Protein AF-0000000072831685 (afdb_homodimer)

Organism: Musa balbisiana (NCBI:txid52838)

Radius of gyration: 39.48 Å; Cα contacts (8 Å, |Δi|>4): 797; chains: 2; bounding box: 91×96×159 Å

InterPro domains:
  IPR007823 Ribosomal RNA processing protein 8 [PF05148] (59-279)
  IPR007823 Ribosomal RNA processing protein 8 [PTHR12787] (11-279)
  IPR029063 S-adenosyl-L-methionine-dependent methyltransferase superfamily [G3DSA:3.40.50.150] (113-279)
  IPR029063 S-adenosyl-L-methionine-dependent methyltransferase superfamily [SSF53335] (94-245)
  IPR042036 Ribosomal RNA-processing protein 8, N-terminal domain [G3DSA:1.10.10.2150] (61-111)

Nearest PDB structures (foldseek):
  2zfu-assembly2_B  TM=9.606E-01  e=1.305E-27  Homo sapiens
  5gm2-assembly2_L  TM=6.612E-01  e=6.134E-07  Streptomyces blastmyceticus
  5gm2-assembly3_N  TM=6.783E-01  e=9.466E-07  Streptomyces blastmyceticus
  5gm2-assembly3_O  TM=6.834E-01  e=1.554E-06  Streptomyces blastmyceticus
  5gm2-assembly2_K  TM=6.582E-01  e=1.759E-06  Streptomyces blastmyceticus

Foldseek 3Di:
DDDDDDDDDDDDDCPPPDPPDPDPPPPDPPPDDDPPDPDPPPPPPPDPPVVVVVVVVVVVVVVLVLLVLLLVLLVVQQEAALVVNLVVCVVVVVSLVSNLVNVVVVCVPFPDAVLVVVLVVVQVDDLAFEEEEAACRVVVSVVSGSHNYAAEDSDDPDPSHHHDRLLDGPAAFQAGQEYEAGQRCGHQPSVSNLLSVNRNHHAFGKYKYKHFLLLCDVVNPHNPVVLQQVLSVQQAKHWDDKAPPGNTMIMTMITGHNDGHPDPDGDHDRGDRDRDDRD/DDDDDPDDDDDDPPDDCPDDPPDPPPPDPPPPDPPPDPDPPPPPPPPPPVVVVVVVVVVVVVVLVLLVLLLVLLVVQQEAALVVNLVVCVVVVVSLVSNLVNVVVVCVPFPDAVLVVVLVVVQVDDLAFEEEEAQCRVVVSVVSGSHNYAAEDSDDPDPSHHHDRLLDGPAAFQAGQEYEAGQRCGHQPSVSNLLSVNRNHHAFGKYKYKHFLLLCDVVNPHNPVVLQQVLSVQQAKHWDDKANPGNTMIMTIITGHNDGHPDPDGDHDRGDRDRDDRD

Structure (mmCIF, N/CA/C/O backbone):
data_AF-0000000072831685-model_v1
#
loop_
_entity.id
_entity.type
_entity.pdbx_description
1 polymer 'Ribosomal RNA-processing protein 8'
#
loop_
_atom_site.group_PDB
_atom_site.id
_atom_site.type_symbol
_atom_site.label_atom_id
_atom_site.label_alt_id
_atom_site.label_comp_id
_atom_site.label_asym_id
_atom_site.label_entity_id
_atom_site.label_seq_id
_atom_site.pdbx_PDB_ins_code
_atom_site.Cartn_x
_atom_site.Cartn_y
_atom_site.Cartn_z
_atom_site.occupancy
_atom_site.B_iso_or_equiv
_atom_site.auth_seq_id
_atom_site.auth_comp_id
_atom_site.auth_asym_id
_atom_site.auth_atom_id
_atom_site.pdbx_PDB_model_num
ATOM 1 N N . MET A 1 1 ? 0.109 -33.5 83.5 1 20.48 1 MET A N 1
ATOM 2 C CA . MET A 1 1 ? 1.435 -34.062 83.688 1 20.48 1 MET A CA 1
ATOM 3 C C . MET A 1 1 ? 2.154 -34.25 82.375 1 20.48 1 MET A C 1
ATOM 5 O O . MET A 1 1 ? 3.291 -33.812 82.188 1 20.48 1 MET A O 1
ATOM 9 N N . THR A 1 2 ? 2.125 -35.281 81.625 1 18.73 2 THR A N 1
ATOM 10 C CA . THR A 1 2 ? 3.232 -36.188 81.312 1 18.73 2 THR A CA 1
ATOM 11 C C . THR A 1 2 ? 3.729 -35.906 79.875 1 18.73 2 THR A C 1
ATOM 13 O O . THR A 1 2 ? 4.828 -36.312 79.5 1 18.73 2 THR A O 1
ATOM 16 N N . ASP A 1 3 ? 2.967 -35.375 78.875 1 19.53 3 ASP A N 1
ATOM 17 C CA . ASP A 1 3 ? 3.186 -36.156 77.688 1 19.53 3 ASP A CA 1
ATOM 18 C C . ASP A 1 3 ? 4.344 -35.562 76.875 1 19.53 3 ASP A C 1
ATOM 20 O O . ASP A 1 3 ? 4.539 -35.938 75.688 1 19.53 3 ASP A O 1
ATOM 24 N N . GLY A 1 4 ? 5.02 -34.344 77.375 1 22.98 4 GLY A N 1
ATOM 25 C CA . GLY A 1 4 ? 5.516 -33.5 76.312 1 22.98 4 GLY A CA 1
ATOM 26 C C . GLY A 1 4 ? 6.711 -34.094 75.625 1 22.98 4 GLY A C 1
ATOM 27 O O . GLY A 1 4 ? 7.359 -35.031 76.125 1 22.98 4 GLY A O 1
ATOM 28 N N . GLY A 1 5 ? 7.121 -33.75 74.312 1 21.2 5 GLY A N 1
ATOM 29 C CA . GLY A 1 5 ? 7.574 -34.188 73 1 21.2 5 GLY A CA 1
ATOM 30 C C . GLY A 1 5 ? 9.078 -34.156 72.875 1 21.2 5 GLY A C 1
ATOM 31 O O . GLY A 1 5 ? 9.602 -34.375 71.75 1 21.2 5 GLY A O 1
ATOM 32 N N . LYS A 1 6 ? 9.883 -33.562 73.938 1 27.17 6 LYS A N 1
ATOM 33 C CA . LYS A 1 6 ? 10.922 -32.75 73.312 1 27.17 6 LYS A CA 1
ATOM 34 C C . LYS A 1 6 ? 12.078 -33.625 72.812 1 27.17 6 LYS A C 1
ATOM 36 O O . LYS A 1 6 ? 12.82 -34.219 73.625 1 27.17 6 LYS A O 1
ATOM 41 N N . PRO A 1 7 ? 12.078 -34.281 71.625 1 20.98 7 PRO A N 1
ATOM 42 C CA . PRO A 1 7 ? 13.062 -35.375 71.438 1 20.98 7 PRO A CA 1
ATOM 43 C C . PRO A 1 7 ? 14.492 -34.844 71.375 1 20.98 7 PRO A C 1
ATOM 45 O O . PRO A 1 7 ? 14.711 -33.625 71.25 1 20.98 7 PRO A O 1
ATOM 48 N N . ASP A 1 8 ? 15.633 -35.594 70.875 1 19.02 8 ASP A N 1
ATOM 49 C CA . ASP A 1 8 ? 16.906 -36.188 71.25 1 19.02 8 ASP A CA 1
ATOM 50 C C . ASP A 1 8 ? 18.062 -35.562 70.5 1 19.02 8 ASP A C 1
ATOM 52 O O . ASP A 1 8 ? 19.219 -35.719 70.875 1 19.02 8 ASP A O 1
ATOM 56 N N . ASN A 1 9 ? 17.891 -34.781 69.25 1 21.56 9 ASN A N 1
ATOM 57 C CA . ASN A 1 9 ? 18.891 -35.312 68.312 1 21.56 9 ASN A CA 1
ATOM 58 C C . ASN A 1 9 ? 20.297 -34.812 68.688 1 21.56 9 ASN A C 1
ATOM 60 O O . ASN A 1 9 ? 20.453 -33.719 69.188 1 21.56 9 ASN A O 1
ATOM 64 N N . PRO A 1 10 ? 21.422 -35.562 68.188 1 20.34 10 PRO A N 1
ATOM 65 C CA . PRO A 1 10 ? 22.797 -35.906 68.625 1 20.34 10 PRO A CA 1
ATOM 66 C C . PRO A 1 10 ? 23.812 -34.844 68.188 1 20.34 10 PRO A C 1
ATOM 68 O O . PRO A 1 10 ? 23.594 -34.094 67.25 1 20.34 10 PRO A O 1
ATOM 71 N N . SER A 1 11 ? 24.641 -34.344 69.062 1 19.95 11 SER A N 1
ATOM 72 C CA . SER A 1 11 ? 25.625 -33.344 69.438 1 19.95 11 SER A CA 1
ATOM 73 C C . SER A 1 11 ? 26.922 -33.531 68.625 1 19.95 11 SER A C 1
ATOM 75 O O . SER A 1 11 ? 27.734 -34.375 69 1 19.95 11 SER A O 1
ATOM 77 N N . ARG A 1 12 ? 26.812 -33.594 67.188 1 20.7 12 ARG A N 1
ATOM 78 C CA . ARG A 1 12 ? 28.031 -34.031 66.5 1 20.7 12 ARG A CA 1
ATOM 79 C C . ARG A 1 12 ? 29.219 -33.156 66.875 1 20.7 12 ARG A C 1
ATOM 81 O O . ARG A 1 12 ? 29.031 -31.984 67.25 1 20.7 12 ARG A O 1
ATOM 88 N N . LYS A 1 13 ? 30.547 -33.719 66.812 1 18.56 13 LYS A N 1
ATOM 89 C CA . LYS A 1 13 ? 31.906 -33.719 67.375 1 18.56 13 LYS A CA 1
ATOM 90 C C . LYS A 1 13 ? 32.75 -32.625 66.688 1 18.56 13 LYS A C 1
ATOM 92 O O . LYS A 1 13 ? 32.906 -32.656 65.438 1 18.56 13 LYS A O 1
ATOM 97 N N . ARG A 1 14 ? 32.938 -31.344 67.125 1 18.67 14 ARG A N 1
ATOM 98 C CA . ARG A 1 14 ? 33.531 -30.078 66.688 1 18.67 14 ARG A CA 1
ATOM 99 C C . ARG A 1 14 ? 35.031 -30.172 66.625 1 18.67 14 ARG A C 1
ATOM 101 O O . ARG A 1 14 ? 35.719 -30.109 67.625 1 18.67 14 ARG A O 1
ATOM 108 N N . ARG A 1 15 ? 35.688 -31.141 65.812 1 18.5 15 ARG A N 1
ATOM 109 C CA . ARG A 1 15 ? 37.125 -31.344 66 1 18.5 15 ARG A CA 1
ATOM 110 C C . ARG A 1 15 ? 37.906 -30.109 65.625 1 18.5 15 ARG A C 1
ATOM 112 O O . ARG A 1 15 ? 37.844 -29.641 64.5 1 18.5 15 ARG A O 1
ATOM 119 N N . ARG A 1 16 ? 38.281 -29.203 66.5 1 18.52 16 ARG A N 1
ATOM 120 C CA . ARG A 1 16 ? 38.906 -27.891 66.438 1 18.52 16 ARG A CA 1
ATOM 121 C C . ARG A 1 16 ? 40.375 -27.969 66 1 18.52 16 ARG A C 1
ATOM 123 O O . ARG A 1 16 ? 41.219 -28.406 66.812 1 18.52 16 ARG A O 1
ATOM 130 N N . LYS A 1 17 ? 40.719 -28.531 64.812 1 18.34 17 LYS A N 1
ATOM 131 C CA . LYS A 1 17 ? 42.125 -28.781 64.562 1 18.34 17 LYS A CA 1
ATOM 132 C C . LYS A 1 17 ? 42.938 -27.5 64.688 1 18.34 17 LYS A C 1
ATOM 134 O O . LYS A 1 17 ? 42.469 -26.422 64.312 1 18.34 17 LYS A O 1
ATOM 139 N N . ARG A 1 18 ? 44.094 -27.453 65.375 1 18.77 18 ARG A N 1
ATOM 140 C CA . ARG A 1 18 ? 45.094 -26.562 66 1 18.77 18 ARG A CA 1
ATOM 141 C C . ARG A 1 18 ? 45.938 -25.922 64.875 1 18.77 18 ARG A C 1
ATOM 143 O O . ARG A 1 18 ? 46.531 -26.609 64.062 1 18.77 18 ARG A O 1
ATOM 150 N N . ARG A 1 19 ? 45.594 -24.703 64.375 1 21.14 19 ARG A N 1
ATOM 151 C CA . ARG A 1 19 ? 46.125 -23.844 63.344 1 21.14 19 ARG A CA 1
ATOM 152 C C . ARG A 1 19 ? 47.594 -23.484 63.625 1 21.14 19 ARG A C 1
ATOM 154 O O . ARG A 1 19 ? 47.906 -22.891 64.625 1 21.14 19 ARG A O 1
ATOM 161 N N . LYS A 1 20 ? 48.562 -24.297 63.125 1 20.28 20 LYS A N 1
ATOM 162 C CA . LYS A 1 20 ? 50 -24.188 63.312 1 20.28 20 LYS A CA 1
ATOM 163 C C . LYS A 1 20 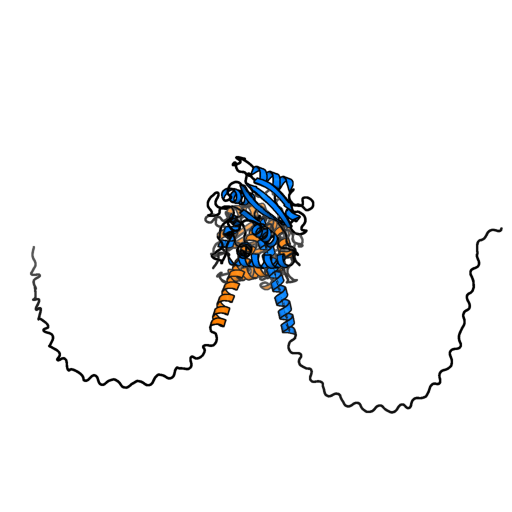? 50.5 -22.812 62.938 1 20.28 20 LYS A C 1
ATOM 165 O O . LYS A 1 20 ? 50.031 -22.219 61.969 1 20.28 20 LYS A O 1
ATOM 170 N N . PRO A 1 21 ? 51.281 -22.078 63.719 1 21.56 21 PRO A N 1
ATOM 171 C CA . PRO A 1 21 ? 51.688 -20.688 63.75 1 21.56 21 PRO A CA 1
ATOM 172 C C . PRO A 1 21 ? 52.719 -20.344 62.688 1 21.56 21 PRO A C 1
ATOM 174 O O . PRO A 1 21 ? 53.781 -20.938 62.625 1 21.56 21 PRO A O 1
ATOM 177 N N . GLN A 1 22 ? 52.375 -20.359 61.344 1 21.05 22 GLN A N 1
ATOM 178 C CA . GLN A 1 22 ? 53.375 -20.25 60.281 1 21.05 22 GLN A CA 1
ATOM 179 C C . GLN A 1 22 ? 54.219 -18.984 60.438 1 21.05 22 GLN A C 1
ATOM 181 O O . GLN A 1 22 ? 53.719 -17.953 60.875 1 21.05 22 GLN A O 1
ATOM 186 N N . SER A 1 23 ? 55.562 -19.141 60.5 1 20.92 23 SER A N 1
ATOM 187 C CA . SER A 1 23 ? 56.781 -18.344 60.75 1 20.92 23 SER A CA 1
ATOM 188 C C . SER A 1 23 ? 56.906 -17.219 59.719 1 20.92 23 SER A C 1
ATOM 190 O O . SER A 1 23 ? 56.656 -17.438 58.531 1 20.92 23 SER A O 1
ATOM 192 N N . ARG A 1 24 ? 56.812 -15.969 60.094 1 23.06 24 ARG A N 1
ATOM 193 C CA . ARG A 1 24 ? 56.688 -14.664 59.469 1 23.06 24 ARG A CA 1
ATOM 194 C C . ARG A 1 24 ? 58.031 -14.25 58.812 1 23.06 24 ARG A C 1
ATOM 196 O O . ARG A 1 24 ? 58.938 -13.828 59.5 1 23.06 24 ARG A O 1
ATOM 203 N N . SER A 1 25 ? 58.531 -15.133 57.906 1 21.5 25 SER A N 1
ATOM 204 C CA . SER A 1 25 ? 59.875 -14.75 57.469 1 21.5 25 SER A CA 1
ATOM 205 C C . SER A 1 25 ? 59.875 -13.336 56.875 1 21.5 25 SER A C 1
ATOM 207 O O . SER A 1 25 ? 58.906 -12.945 56.188 1 21.5 25 SER A O 1
ATOM 209 N N . GLU A 1 26 ? 60.625 -12.422 57.469 1 23.22 26 GLU A N 1
ATOM 210 C CA . GLU A 1 26 ? 60.844 -10.992 57.344 1 23.22 26 GLU A CA 1
ATOM 211 C C . GLU A 1 26 ? 61.469 -10.656 55.969 1 23.22 26 GLU A C 1
ATOM 213 O O . GLU A 1 26 ? 62.594 -11.031 55.688 1 23.22 26 GLU A O 1
ATOM 218 N N . SER A 1 27 ? 60.781 -10.984 54.906 1 23.28 27 SER A N 1
ATOM 219 C CA . SER A 1 27 ? 61.375 -10.82 53.594 1 23.28 27 SER A CA 1
ATOM 220 C C . SER A 1 27 ? 61.875 -9.398 53.375 1 23.28 27 SER A C 1
ATOM 222 O O . SER A 1 27 ? 61.25 -8.445 53.875 1 23.28 27 SER A O 1
ATOM 224 N N . ALA A 1 28 ? 63.219 -9.258 53.031 1 25.36 28 ALA A N 1
ATOM 225 C CA . ALA A 1 28 ? 64.188 -8.211 52.688 1 25.36 28 ALA A CA 1
ATOM 226 C C . ALA A 1 28 ? 63.594 -7.301 51.594 1 25.36 28 ALA A C 1
ATOM 228 O O . ALA A 1 28 ? 63.094 -7.781 50.562 1 25.36 28 ALA A O 1
ATOM 229 N N . ASN A 1 29 ? 63.062 -6.152 51.875 1 24.25 29 ASN A N 1
ATOM 230 C CA . ASN A 1 29 ? 62.375 -5.086 51.156 1 24.25 29 ASN A CA 1
ATOM 231 C C . ASN A 1 29 ? 63.25 -4.477 50.062 1 24.25 29 ASN A C 1
ATOM 233 O O . ASN A 1 29 ? 64.062 -3.623 50.344 1 24.25 29 ASN A O 1
ATOM 237 N N . SER A 1 30 ? 64.062 -5.352 49.312 1 28.44 30 SER A N 1
ATOM 238 C CA . SER A 1 30 ? 64.938 -4.621 48.406 1 28.44 30 SER A CA 1
ATOM 239 C C . SER A 1 30 ? 64.125 -3.623 47.562 1 28.44 30 SER A C 1
ATOM 241 O O . SER A 1 30 ? 63 -3.885 47.188 1 28.44 30 SER A O 1
ATOM 243 N N . PRO A 1 31 ? 64.625 -2.393 47.625 1 31.06 31 PRO A N 1
ATOM 244 C CA . PRO A 1 31 ? 63.875 -1.276 47 1 31.06 31 PRO A CA 1
ATOM 245 C C . PRO A 1 31 ? 63.625 -1.47 45.5 1 31.06 31 PRO A C 1
ATOM 247 O O . PRO A 1 31 ? 64.5 -2.027 44.812 1 31.06 31 PRO A O 1
ATOM 250 N N . PRO A 1 32 ? 62.469 -1.832 45.094 1 31.67 32 PRO A N 1
ATOM 251 C CA . PRO A 1 32 ? 62.281 -2.23 43.688 1 31.67 32 PRO A CA 1
ATOM 252 C C . PRO A 1 32 ? 62.844 -1.221 42.719 1 31.67 32 PRO A C 1
ATOM 254 O O . PRO A 1 32 ? 62.969 -0.039 43.031 1 31.67 32 PRO A O 1
ATOM 257 N N . PRO A 1 33 ? 63.688 -1.721 41.781 1 32.81 33 PRO A N 1
ATOM 258 C CA . PRO A 1 33 ? 64.312 -0.943 40.719 1 32.81 33 PRO A CA 1
ATOM 259 C C . PRO A 1 33 ? 63.344 -0.005 40 1 32.81 33 PRO A C 1
ATOM 261 O O . PRO A 1 33 ? 62.125 -0.256 40 1 32.81 33 PRO A O 1
ATOM 264 N N . GLN A 1 34 ? 63.781 1.264 39.781 1 29.48 34 GLN A N 1
ATOM 265 C CA . GLN A 1 34 ? 63.031 2.355 39.156 1 29.48 34 GLN A CA 1
ATOM 266 C C . GLN A 1 34 ? 62.531 1.945 37.781 1 29.48 34 GLN A C 1
ATOM 268 O O . GLN A 1 34 ? 63.281 1.462 36.938 1 29.48 34 GLN A O 1
ATOM 273 N N . LEU A 1 35 ? 61.375 1.395 37.688 1 31.3 35 LEU A N 1
ATOM 274 C CA . LEU A 1 35 ? 60.812 0.946 36.406 1 31.3 35 LEU A CA 1
ATOM 275 C C . LEU A 1 35 ? 60.906 2.047 35.344 1 31.3 35 LEU A C 1
ATOM 277 O O . LEU A 1 35 ? 60.656 3.217 35.656 1 31.3 35 LEU A O 1
ATOM 281 N N . PRO A 1 36 ? 61.688 1.808 34.281 1 36.03 36 PRO A N 1
ATOM 282 C CA . PRO A 1 36 ? 61.812 2.799 33.188 1 36.03 36 PRO A CA 1
ATOM 283 C C . PRO A 1 36 ? 60.438 3.324 32.75 1 36.03 36 PRO A C 1
ATOM 285 O O . PRO A 1 36 ? 59.438 2.631 32.906 1 36.03 36 PRO A O 1
ATOM 288 N N . LEU A 1 37 ? 60.312 4.699 32.625 1 32.41 37 LEU A N 1
ATOM 289 C CA . LEU A 1 37 ? 59.094 5.398 32.219 1 32.41 37 LEU A CA 1
ATOM 290 C C . LEU A 1 37 ? 58.531 4.828 30.922 1 32.41 37 LEU A C 1
ATOM 292 O O . LEU A 1 37 ? 59.281 4.609 29.969 1 32.41 37 LEU A O 1
ATOM 296 N N . PRO A 1 38 ? 57.531 3.996 31 1 32.69 38 PRO A N 1
ATOM 297 C CA . PRO A 1 38 ? 57.031 3.412 29.734 1 32.69 38 PRO A CA 1
ATOM 298 C C . PRO A 1 38 ? 56.906 4.445 28.625 1 32.69 38 PRO A C 1
ATOM 300 O O . PRO A 1 38 ? 56.688 5.629 28.891 1 32.69 38 PRO A O 1
ATOM 303 N N . HIS A 1 39 ? 57.719 4.316 27.531 1 38.47 39 HIS A N 1
ATOM 304 C CA . HIS A 1 39 ? 57.562 5.125 26.328 1 38.47 39 HIS A CA 1
ATOM 305 C C . HIS A 1 39 ? 56.094 5.27 25.922 1 38.47 39 HIS A C 1
ATOM 307 O O . HIS A 1 39 ? 55.312 4.324 26.062 1 38.47 39 HIS A O 1
ATOM 313 N N . PRO A 1 40 ? 55.625 6.5 25.828 1 32.81 40 PRO A N 1
ATOM 314 C CA . PRO A 1 40 ? 54.188 6.664 25.516 1 32.81 40 PRO A CA 1
ATOM 315 C C . PRO A 1 40 ? 53.75 5.793 24.344 1 32.81 40 PRO A C 1
ATOM 317 O O . PRO A 1 40 ? 54.438 5.695 23.328 1 32.81 40 PRO A O 1
ATOM 320 N N . LYS A 1 41 ? 53.188 4.652 24.609 1 31.48 41 LYS A N 1
ATOM 321 C CA . LYS A 1 41 ? 52.594 3.881 23.531 1 31.48 41 LYS A CA 1
ATOM 322 C C . LYS A 1 41 ? 51.938 4.797 22.5 1 31.48 41 LYS A C 1
ATOM 324 O O . LYS A 1 41 ? 51.188 5.711 22.875 1 31.48 41 LYS A O 1
ATOM 329 N N . ARG A 1 42 ? 52.531 4.934 21.344 1 32 42 ARG A N 1
ATOM 330 C CA . ARG A 1 42 ? 51.812 5.535 20.219 1 32 42 ARG A CA 1
ATOM 331 C C . ARG A 1 42 ? 50.375 5.02 20.141 1 32 42 ARG A C 1
ATOM 333 O O . ARG A 1 42 ? 50.156 3.811 20.062 1 32 42 ARG A O 1
ATOM 340 N N . ARG A 1 43 ? 49.469 5.652 20.828 1 29.8 43 ARG A N 1
ATOM 341 C CA . ARG A 1 43 ? 48.062 5.324 20.562 1 29.8 43 ARG A CA 1
ATOM 342 C C . ARG A 1 43 ? 47.844 5.035 19.078 1 29.8 43 ARG A C 1
ATOM 344 O O . ARG A 1 43 ? 48.125 5.883 18.234 1 29.8 43 ARG A O 1
ATOM 351 N N . LYS A 1 44 ? 48.125 3.803 18.625 1 32.59 44 LYS A N 1
ATOM 352 C CA . LYS A 1 44 ? 47.531 3.461 17.328 1 32.59 44 LYS A CA 1
ATOM 353 C C . LYS A 1 44 ? 46.219 4.207 17.109 1 32.59 44 LYS A C 1
ATOM 355 O O . LYS A 1 44 ? 45.281 4.078 17.906 1 32.59 44 LYS A O 1
ATOM 360 N N . ILE A 1 45 ? 46.25 5.375 16.609 1 33.31 45 ILE A N 1
ATOM 361 C CA . ILE A 1 45 ? 45 5.91 16.062 1 33.31 45 ILE A CA 1
ATOM 362 C C . ILE A 1 45 ? 44.156 4.777 15.484 1 33.31 45 ILE A C 1
ATOM 364 O O . ILE A 1 45 ? 44.562 4.137 14.508 1 33.31 45 ILE A O 1
ATOM 368 N N . GLU A 1 46 ? 43.625 3.941 16.391 1 38.12 46 GLU A N 1
ATOM 369 C CA . GLU A 1 46 ? 42.625 3.076 15.781 1 38.12 46 GLU A CA 1
ATOM 370 C C . GLU A 1 46 ? 41.938 3.768 14.602 1 38.12 46 GLU A C 1
ATOM 372 O O . GLU A 1 46 ? 41.5 4.91 14.719 1 38.12 46 GLU A O 1
ATOM 377 N N . GLY A 1 47 ? 42.375 3.598 13.484 1 39.22 47 GLY A N 1
ATOM 378 C CA . GLY A 1 47 ? 41.656 4.027 12.297 1 39.22 47 GLY A CA 1
ATOM 379 C C . GLY A 1 47 ? 40.156 4.051 12.484 1 39.22 47 GLY A C 1
ATOM 380 O O . GLY A 1 47 ? 39.625 3.436 13.414 1 39.22 47 GLY A O 1
ATOM 381 N N . PRO A 1 48 ? 39.375 5.07 12.055 1 41.25 48 PRO A N 1
ATOM 382 C CA . PRO A 1 48 ? 37.938 5.254 12.383 1 41.25 48 PRO A CA 1
ATOM 383 C C . PRO A 1 48 ? 37.156 3.945 12.359 1 41.25 48 PRO A C 1
ATOM 385 O O . PRO A 1 48 ? 36.969 3.348 11.297 1 41.25 48 PRO A O 1
ATOM 388 N N . SER A 1 49 ? 37.219 3 13.156 1 47.31 49 SER A N 1
ATOM 389 C CA . SER A 1 49 ? 36.281 1.927 13.539 1 47.31 49 SER A CA 1
ATOM 390 C C . SER A 1 49 ? 34.844 2.344 13.352 1 47.31 49 SER A C 1
ATOM 392 O O . SER A 1 49 ? 33.938 1.499 13.336 1 47.31 49 SER A O 1
ATOM 394 N N . THR A 1 50 ? 34.531 3.57 13.297 1 52.44 50 THR A N 1
ATOM 395 C CA . THR A 1 50 ? 33.219 4.195 13.148 1 52.44 50 THR A CA 1
ATOM 396 C C . THR A 1 50 ? 32.656 3.941 11.75 1 52.44 50 THR A C 1
ATOM 398 O O . THR A 1 50 ? 31.453 3.809 11.578 1 52.44 50 THR A O 1
ATOM 401 N N . SER A 1 51 ? 33.562 3.736 10.789 1 56.03 51 SER A N 1
ATOM 402 C CA . SER A 1 51 ? 33.094 3.555 9.422 1 56.03 51 SER A CA 1
ATOM 403 C C . SER A 1 51 ? 32.438 2.182 9.242 1 56.03 51 SER A C 1
ATOM 405 O O . SER A 1 51 ? 31.391 2.062 8.617 1 56.03 51 SER A O 1
ATOM 407 N N . LYS A 1 52 ? 33.031 1.14 9.805 1 55.28 52 LYS A N 1
ATOM 408 C CA . LYS A 1 52 ? 32.469 -0.201 9.672 1 55.28 52 LYS A CA 1
ATOM 409 C C . LYS A 1 52 ? 31.141 -0.314 10.414 1 55.28 52 LYS A C 1
ATOM 411 O O . LYS A 1 52 ? 30.188 -0.927 9.922 1 55.28 52 LYS A O 1
ATOM 416 N N . ASN A 1 53 ? 31.234 0.259 11.672 1 64.81 53 ASN A N 1
ATOM 417 C CA . ASN A 1 53 ? 30 0.264 12.453 1 64.81 53 ASN A CA 1
ATOM 418 C C . ASN A 1 53 ? 28.891 1.035 11.742 1 64.81 53 ASN A C 1
ATOM 420 O O . ASN A 1 53 ? 27.719 0.625 11.766 1 64.81 53 ASN A O 1
ATOM 424 N N . GLN A 1 54 ? 29.312 2.105 11.102 1 68.75 54 GLN A N 1
ATOM 425 C CA . GLN A 1 54 ? 28.344 2.889 10.352 1 68.75 54 GLN A CA 1
ATOM 426 C C . GLN A 1 54 ? 27.844 2.115 9.133 1 68.75 54 GLN A C 1
ATOM 428 O O . GLN A 1 54 ? 26.656 2.156 8.812 1 68.75 54 GLN A O 1
ATOM 433 N N . LEU A 1 55 ? 28.766 1.417 8.5 1 68.5 55 LEU A N 1
ATOM 434 C CA . LEU A 1 55 ? 28.375 0.58 7.367 1 68.5 55 LEU A CA 1
ATOM 435 C C . LEU A 1 55 ? 27.438 -0.533 7.82 1 68.5 55 LEU A C 1
ATOM 437 O O . LEU A 1 55 ? 26.453 -0.842 7.133 1 68.5 55 LEU A O 1
ATOM 441 N N . GLY A 1 56 ? 27.766 -1.005 9.047 1 75.62 56 GLY A N 1
ATOM 442 C CA . GLY A 1 56 ? 26.906 -2.033 9.594 1 75.62 56 GLY A CA 1
ATOM 443 C C . GLY A 1 56 ? 25.516 -1.523 9.945 1 75.62 56 GLY A C 1
ATOM 444 O O . GLY A 1 56 ? 24.516 -2.174 9.633 1 75.62 56 GLY A O 1
ATOM 445 N N . PHE A 1 57 ? 25.531 -0.399 10.508 1 80.75 57 PHE A N 1
ATOM 446 C CA . PHE A 1 57 ? 24.25 0.213 10.867 1 80.75 57 PHE A CA 1
ATOM 447 C C . PHE A 1 57 ? 23.453 0.562 9.625 1 80.75 57 PHE A C 1
ATOM 449 O O . PHE A 1 57 ? 22.25 0.29 9.562 1 80.75 57 PHE A O 1
ATOM 456 N N . LEU A 1 58 ? 24.094 1.11 8.617 1 80.62 58 LEU A N 1
ATOM 457 C CA . LEU A 1 58 ? 23.422 1.484 7.379 1 80.62 58 LEU A CA 1
ATOM 458 C C . LEU A 1 58 ? 22.891 0.253 6.66 1 80.62 58 LEU A C 1
ATOM 460 O O . LEU A 1 58 ? 21.797 0.296 6.074 1 80.62 58 LEU A O 1
ATOM 464 N N . GLN A 1 59 ? 23.656 -0.734 6.73 1 83.88 59 GLN A N 1
ATOM 465 C CA . GLN A 1 59 ? 23.219 -1.975 6.105 1 83.88 59 GLN A CA 1
ATOM 466 C C . GLN A 1 59 ? 21.984 -2.537 6.812 1 83.88 59 GLN A C 1
ATOM 468 O O . GLN A 1 59 ? 21.047 -3.008 6.164 1 83.88 59 GLN A O 1
ATOM 473 N N . LYS A 1 60 ? 22.031 -2.484 8.102 1 84 60 LYS A N 1
ATOM 474 C CA . LYS A 1 60 ? 20.891 -2.957 8.875 1 84 60 LYS A CA 1
ATOM 475 C C . LYS A 1 60 ? 19.641 -2.137 8.562 1 84 60 LYS A C 1
ATOM 477 O O . LYS A 1 60 ? 18.547 -2.691 8.422 1 84 60 LYS A O 1
ATOM 482 N N . MET A 1 61 ? 19.812 -0.904 8.406 1 81.94 61 MET A N 1
ATOM 483 C CA . MET A 1 61 ? 18.703 -0.012 8.086 1 81.94 61 MET A CA 1
ATOM 484 C C . MET A 1 61 ? 18.141 -0.313 6.703 1 81.94 61 MET A C 1
ATOM 486 O O . MET A 1 61 ? 16.922 -0.358 6.516 1 81.94 61 MET A O 1
ATOM 490 N N . ARG A 1 62 ? 19 -0.584 5.859 1 84.12 62 ARG A N 1
ATOM 491 C CA . ARG A 1 62 ? 18.594 -0.9 4.492 1 84.12 62 ARG A CA 1
ATOM 492 C C . ARG A 1 62 ? 17.797 -2.207 4.445 1 84.12 62 ARG A C 1
ATOM 494 O O . ARG A 1 62 ? 16.812 -2.316 3.721 1 84.12 62 ARG A O 1
ATOM 501 N N . MET A 1 63 ? 18.281 -3.064 5.238 1 84.56 63 MET A N 1
ATOM 502 C CA . MET A 1 63 ? 17.594 -4.355 5.273 1 84.56 63 MET A CA 1
ATOM 503 C C . MET A 1 63 ? 16.203 -4.219 5.891 1 84.56 63 MET A C 1
ATOM 505 O O . MET A 1 63 ? 15.242 -4.82 5.402 1 84.56 63 MET A O 1
ATOM 509 N N . ARG A 1 64 ? 16.156 -3.467 6.91 1 85.88 64 ARG A N 1
ATOM 510 C CA . ARG A 1 64 ? 14.867 -3.229 7.547 1 85.88 64 ARG A CA 1
ATOM 511 C C . ARG A 1 64 ? 13.906 -2.527 6.59 1 85.88 64 ARG A C 1
ATOM 513 O O . ARG A 1 64 ? 12.734 -2.889 6.508 1 85.88 64 ARG A O 1
ATOM 520 N N . LEU A 1 65 ? 14.461 -1.578 5.902 1 89 65 LEU A N 1
ATOM 521 C CA . LEU A 1 65 ? 13.656 -0.826 4.949 1 89 65 LEU A CA 1
ATOM 522 C C . LEU A 1 65 ? 13.172 -1.728 3.818 1 89 65 LEU A C 1
ATOM 524 O O . LEU A 1 65 ? 12.008 -1.659 3.42 1 89 65 LEU A O 1
ATOM 528 N N . SER A 1 66 ? 14.055 -2.594 3.379 1 90.19 66 SER A N 1
ATOM 529 C CA . SER A 1 66 ? 13.68 -3.531 2.324 1 90.19 66 SER A CA 1
ATOM 530 C C . SER A 1 66 ? 12.586 -4.484 2.791 1 90.19 66 SER A C 1
ATOM 532 O O . SER A 1 66 ? 11.664 -4.793 2.037 1 90.19 66 SER A O 1
ATOM 534 N N . GLY A 1 67 ? 12.695 -4.895 4 1 91.5 67 GLY A N 1
ATOM 535 C CA . GLY A 1 67 ? 11.664 -5.742 4.578 1 91.5 67 GLY A CA 1
ATOM 536 C C . GLY A 1 67 ? 10.32 -5.047 4.688 1 91.5 67 GLY A C 1
ATOM 537 O O . GLY A 1 67 ? 9.281 -5.641 4.379 1 91.5 67 GLY A O 1
ATOM 538 N N . GLY A 1 68 ? 10.367 -3.816 5.102 1 92.06 68 GLY A N 1
ATOM 539 C CA . GLY A 1 68 ? 9.141 -3.031 5.188 1 92.06 68 GLY A CA 1
ATOM 540 C C . GLY A 1 68 ? 8.461 -2.834 3.846 1 92.06 68 GLY A C 1
ATOM 541 O O . GLY A 1 68 ? 7.242 -2.951 3.738 1 92.06 68 GLY A O 1
ATOM 542 N N . HIS A 1 69 ? 9.273 -2.564 2.854 1 93.56 69 HIS A N 1
ATOM 543 C CA . HIS A 1 69 ? 8.75 -2.416 1.503 1 93.56 69 HIS A CA 1
ATOM 544 C C . HIS A 1 69 ? 8.094 -3.705 1.021 1 93.56 69 HIS A C 1
ATOM 546 O O . HIS A 1 69 ? 6.996 -3.676 0.453 1 93.56 69 HIS A O 1
ATOM 552 N N . PHE A 1 70 ? 8.727 -4.75 1.27 1 94.62 70 PHE A N 1
ATOM 553 C CA . PHE A 1 70 ? 8.172 -6.039 0.875 1 94.62 70 PHE A CA 1
ATOM 554 C C . PHE A 1 70 ? 6.828 -6.281 1.555 1 94.62 70 PHE A C 1
ATOM 556 O O . PHE A 1 70 ? 5.855 -6.664 0.9 1 94.62 70 PHE A O 1
ATOM 563 N N . ARG A 1 71 ? 6.789 -6.066 2.855 1 92.75 71 ARG A N 1
ATOM 564 C CA . ARG A 1 71 ? 5.566 -6.328 3.609 1 92.75 71 ARG A CA 1
ATOM 565 C C . ARG A 1 71 ? 4.418 -5.461 3.107 1 92.75 71 ARG A C 1
ATOM 567 O O . ARG A 1 71 ? 3.281 -5.926 3.002 1 92.75 71 ARG A O 1
ATOM 574 N N . MET A 1 72 ? 4.758 -4.234 2.787 1 92.25 72 MET A N 1
ATOM 575 C CA . MET A 1 72 ? 3.734 -3.34 2.254 1 92.25 72 MET A CA 1
ATOM 576 C C . MET A 1 72 ? 3.244 -3.822 0.893 1 92.25 72 MET A C 1
ATOM 578 O O . MET A 1 72 ? 2.039 -3.865 0.641 1 92.25 72 MET A O 1
ATOM 582 N N . LEU A 1 73 ? 4.152 -4.184 0.026 1 95.06 73 LEU A N 1
ATOM 583 C CA . LEU A 1 73 ? 3.805 -4.664 -1.307 1 95.06 73 LEU A CA 1
ATOM 584 C C . LEU A 1 73 ? 3.031 -5.977 -1.226 1 95.06 73 LEU A C 1
ATOM 586 O O . LEU A 1 73 ? 2.051 -6.172 -1.948 1 95.06 73 LEU A O 1
ATOM 590 N N . ASN A 1 74 ? 3.467 -6.812 -0.321 1 94.56 74 ASN A N 1
ATOM 591 C CA . ASN A 1 74 ? 2.773 -8.078 -0.106 1 94.56 74 ASN A CA 1
ATOM 592 C C . ASN A 1 74 ? 1.334 -7.859 0.352 1 94.56 74 ASN A C 1
ATOM 594 O O . ASN A 1 74 ? 0.407 -8.469 -0.185 1 94.56 74 ASN A O 1
ATOM 598 N N . GLU A 1 75 ? 1.199 -7.004 1.277 1 91.69 75 GLU A N 1
ATOM 599 C CA . GLU A 1 75 ? -0.147 -6.66 1.729 1 91.69 75 GLU A CA 1
ATOM 600 C C . GLU A 1 75 ? -0.998 -6.133 0.576 1 91.69 75 GLU A C 1
ATOM 602 O O . GLU A 1 75 ? -2.16 -6.52 0.429 1 91.69 75 GLU A O 1
ATOM 607 N N . LYS A 1 76 ? -0.415 -5.297 -0.204 1 93.25 76 LYS A N 1
ATOM 608 C CA . LYS A 1 76 ? -1.129 -4.742 -1.35 1 93.25 76 LYS A CA 1
ATOM 609 C C . LYS A 1 76 ? -1.585 -5.844 -2.301 1 93.25 76 LYS A C 1
ATOM 611 O O . LYS A 1 76 ? -2.74 -5.859 -2.73 1 93.25 76 LYS A O 1
ATOM 616 N N . LEU A 1 77 ? -0.789 -6.77 -2.564 1 96 77 LEU A N 1
ATOM 617 C CA . LEU A 1 77 ? -1.069 -7.832 -3.525 1 96 77 LEU A CA 1
ATOM 618 C C . LEU A 1 77 ? -2.195 -8.727 -3.029 1 96 77 LEU A C 1
ATOM 620 O O . LEU A 1 77 ? -2.959 -9.273 -3.83 1 96 77 LEU A O 1
ATOM 624 N N . TYR A 1 78 ? -2.359 -8.781 -1.695 1 94.5 78 TYR A N 1
ATOM 625 C CA . TYR A 1 78 ? -3.398 -9.633 -1.132 1 94.5 78 TYR A CA 1
ATOM 626 C C . TYR A 1 78 ? -4.703 -8.867 -0.959 1 94.5 78 TYR A C 1
ATOM 628 O O . TYR A 1 78 ? -5.754 -9.461 -0.707 1 94.5 78 TYR A O 1
ATOM 636 N N . THR A 1 79 ? -4.648 -7.543 -1.119 1 91.75 79 THR A N 1
ATOM 637 C CA . THR A 1 79 ? -5.836 -6.77 -0.77 1 91.75 79 THR A CA 1
ATOM 638 C C . THR A 1 79 ? -6.363 -6.012 -1.984 1 91.75 79 THR A C 1
ATOM 640 O O . THR A 1 79 ? -7.254 -5.164 -1.857 1 91.75 79 THR A O 1
ATOM 643 N N . CYS A 1 80 ? -5.824 -6.312 -3.15 1 93.88 80 CYS A N 1
ATOM 644 C CA . CYS A 1 80 ? -6.367 -5.711 -4.359 1 93.88 80 CYS A CA 1
ATOM 645 C C . CYS A 1 80 ? -6.629 -6.766 -5.43 1 93.88 80 CYS A C 1
ATOM 647 O O . CYS A 1 80 ? -6.281 -7.934 -5.25 1 93.88 80 CYS A O 1
ATOM 649 N N . SER A 1 81 ? -7.32 -6.387 -6.508 1 95.88 81 SER A N 1
ATOM 650 C CA . SER A 1 81 ? -7.574 -7.301 -7.617 1 95.88 81 SER A CA 1
ATOM 651 C C . SER A 1 81 ? -6.34 -7.457 -8.5 1 95.88 81 SER A C 1
ATOM 653 O O . SER A 1 81 ? -5.41 -6.652 -8.422 1 95.88 81 SER A O 1
ATOM 655 N N . GLY A 1 82 ? -6.383 -8.477 -9.289 1 96.44 82 GLY A N 1
ATOM 656 C CA . GLY A 1 82 ? -5.305 -8.68 -10.242 1 96.44 82 GLY A CA 1
ATOM 657 C C . GLY A 1 82 ? -5.121 -7.512 -11.188 1 96.44 82 GLY A C 1
ATOM 658 O O . GLY A 1 82 ? -3.988 -7.141 -11.516 1 96.44 82 GLY A O 1
ATOM 659 N N . SER A 1 83 ? -6.219 -6.965 -11.617 1 96.5 83 SER A N 1
ATOM 660 C CA . SER A 1 83 ? -6.156 -5.832 -12.531 1 96.5 83 SER A CA 1
ATOM 661 C C . SER A 1 83 ? -5.516 -4.617 -11.867 1 96.5 83 SER A C 1
ATOM 663 O O . SER A 1 83 ? -4.703 -3.924 -12.477 1 96.5 83 SER A O 1
ATOM 665 N N . GLU A 1 84 ? -5.867 -4.348 -10.594 1 94.69 84 GLU A N 1
ATOM 666 C CA . GLU A 1 84 ? -5.254 -3.258 -9.836 1 94.69 84 GLU A CA 1
ATOM 667 C C . GLU A 1 84 ? -3.758 -3.48 -9.656 1 94.69 84 GLU A C 1
ATOM 669 O O . GLU A 1 84 ? -2.961 -2.555 -9.828 1 94.69 84 GLU A O 1
ATOM 674 N N . ALA A 1 85 ? -3.426 -4.734 -9.328 1 96.62 85 ALA A N 1
ATOM 675 C CA . ALA A 1 85 ? -2.018 -5.082 -9.164 1 96.62 85 ALA A CA 1
ATOM 676 C C . ALA A 1 85 ? -1.253 -4.918 -10.477 1 96.62 85 ALA A C 1
ATOM 678 O O . ALA A 1 85 ? -0.153 -4.359 -10.492 1 96.62 85 ALA A O 1
ATOM 679 N N . PHE A 1 86 ? -1.845 -5.371 -11.523 1 96.81 86 PHE A N 1
ATOM 680 C CA . PHE A 1 86 ? -1.228 -5.262 -12.836 1 96.81 86 PHE A CA 1
ATOM 681 C C . PHE A 1 86 ? -0.954 -3.801 -13.188 1 96.81 86 PHE A C 1
ATOM 683 O O . PHE A 1 86 ? 0.149 -3.457 -13.617 1 96.81 86 PHE A O 1
ATOM 690 N N . ASN A 1 87 ? -1.894 -2.936 -13.008 1 93.88 87 ASN A N 1
ATOM 691 C CA . ASN A 1 87 ? -1.741 -1.514 -13.289 1 93.88 87 ASN A CA 1
ATOM 692 C C . ASN A 1 87 ? -0.667 -0.876 -12.414 1 93.88 87 ASN A C 1
ATOM 694 O O . ASN A 1 87 ? 0.134 -0.071 -12.891 1 93.88 87 ASN A O 1
ATOM 698 N N . LEU A 1 88 ? -0.7 -1.256 -11.156 1 92.88 88 LEU A N 1
ATOM 699 C CA . LEU A 1 88 ? 0.29 -0.727 -10.219 1 92.88 88 LEU A CA 1
ATOM 700 C C . LEU A 1 88 ? 1.705 -1.043 -10.695 1 92.88 88 LEU A C 1
ATOM 702 O O . LEU A 1 88 ? 2.537 -0.142 -10.82 1 92.88 88 LEU A O 1
ATOM 706 N N . PHE A 1 89 ? 1.978 -2.27 -11.055 1 95.62 89 PHE A N 1
ATOM 707 C CA . PHE A 1 89 ? 3.346 -2.686 -11.336 1 95.62 89 PHE A CA 1
ATOM 708 C C . PHE A 1 89 ? 3.727 -2.355 -12.773 1 95.62 89 PHE A C 1
ATOM 710 O O . PHE A 1 89 ? 4.91 -2.266 -13.102 1 95.62 89 PHE A O 1
ATOM 717 N N . LYS A 1 90 ? 2.713 -2.242 -13.617 1 93.44 90 LYS A N 1
ATOM 718 C CA . LYS A 1 90 ? 3.004 -1.723 -14.953 1 93.44 90 LYS A CA 1
ATOM 719 C C . LYS A 1 90 ? 3.533 -0.293 -14.883 1 93.44 90 LYS A C 1
ATOM 721 O O . LYS A 1 90 ? 4.453 0.072 -15.617 1 93.44 90 LYS A O 1
ATOM 726 N N . ASN A 1 91 ? 2.986 0.494 -13.953 1 90.25 91 ASN A N 1
ATOM 727 C CA . ASN A 1 91 ? 3.389 1.887 -13.789 1 90.25 91 ASN A CA 1
ATOM 728 C C . ASN A 1 91 ? 4.668 2.004 -12.969 1 90.25 91 ASN A C 1
ATOM 730 O O . ASN A 1 91 ? 5.414 2.977 -13.102 1 90.25 91 ASN A O 1
ATOM 734 N N . GLU A 1 92 ? 4.871 0.981 -12.109 1 92.06 92 GLU A N 1
ATOM 735 C CA . GLU A 1 92 ? 6.043 0.943 -11.242 1 92.06 92 GLU A CA 1
ATOM 736 C C . GLU A 1 92 ? 6.723 -0.422 -11.289 1 92.06 92 GLU A C 1
ATOM 738 O O . GLU A 1 92 ? 6.781 -1.129 -10.281 1 92.06 92 GLU A O 1
ATOM 743 N N . PRO A 1 93 ? 7.348 -0.707 -12.398 1 92.75 93 PRO A N 1
ATOM 744 C CA . PRO A 1 93 ? 7.883 -2.062 -12.547 1 92.75 93 PRO A CA 1
ATOM 745 C C . PRO A 1 93 ? 8.992 -2.375 -11.547 1 92.75 93 PRO A C 1
ATOM 747 O O . PRO A 1 93 ? 9.148 -3.529 -11.141 1 92.75 93 PRO A O 1
ATOM 750 N N . GLU A 1 94 ? 9.719 -1.348 -11.117 1 92.12 94 GLU A N 1
ATOM 751 C CA . GLU A 1 94 ? 10.82 -1.565 -10.18 1 92.12 94 GLU A CA 1
ATOM 752 C C . GLU A 1 94 ? 10.312 -2.066 -8.836 1 92.12 94 GLU A C 1
ATOM 754 O O . GLU A 1 94 ? 11.023 -2.775 -8.117 1 92.12 94 GLU A O 1
ATOM 759 N N . LEU A 1 95 ? 9.125 -1.674 -8.477 1 94.5 95 LEU A N 1
ATOM 760 C CA . LEU A 1 95 ? 8.539 -2.137 -7.223 1 94.5 95 LEU A CA 1
ATOM 761 C C . LEU A 1 95 ? 8.328 -3.646 -7.246 1 94.5 95 LEU A C 1
ATOM 763 O O . LEU A 1 95 ? 8.406 -4.305 -6.207 1 94.5 95 LEU A O 1
ATOM 767 N N . PHE A 1 96 ? 8.086 -4.211 -8.414 1 95.56 96 PHE A N 1
ATOM 768 C CA . PHE A 1 96 ? 7.887 -5.652 -8.516 1 95.56 96 PHE A CA 1
ATOM 769 C C . PHE A 1 96 ? 9.195 -6.395 -8.273 1 95.56 96 PHE A C 1
ATOM 771 O O . PHE A 1 96 ? 9.195 -7.477 -7.68 1 95.56 96 PHE A O 1
ATOM 778 N N . ASP A 1 97 ? 10.281 -5.785 -8.688 1 93.88 97 ASP A N 1
ATOM 779 C CA . ASP A 1 97 ? 11.586 -6.34 -8.359 1 93.88 97 ASP A CA 1
ATOM 780 C C . ASP A 1 97 ? 11.828 -6.348 -6.852 1 93.88 97 ASP A C 1
ATOM 782 O O . ASP A 1 97 ? 12.352 -7.316 -6.305 1 93.88 97 ASP A O 1
ATOM 786 N N . VAL A 1 98 ? 11.461 -5.227 -6.258 1 93.81 98 VAL A N 1
ATOM 787 C CA . VAL A 1 98 ? 11.594 -5.121 -4.805 1 93.81 98 VAL A CA 1
ATOM 788 C C . VAL A 1 98 ? 10.773 -6.223 -4.137 1 93.81 98 VAL A C 1
ATOM 790 O O . VAL A 1 98 ? 11.25 -6.883 -3.209 1 93.81 98 VAL A O 1
ATOM 793 N N . TYR A 1 99 ? 9.594 -6.438 -4.629 1 96.62 99 TYR A N 1
ATOM 794 C CA . TYR A 1 99 ? 8.711 -7.465 -4.074 1 96.62 99 TYR A CA 1
ATOM 795 C C . TYR A 1 99 ? 9.359 -8.844 -4.164 1 96.62 99 TYR A C 1
ATOM 797 O O . TYR A 1 99 ? 9.445 -9.555 -3.162 1 96.62 99 TYR A O 1
ATOM 805 N N . HIS A 1 100 ? 9.836 -9.18 -5.309 1 96 100 HIS A N 1
ATOM 806 C CA . HIS A 1 100 ? 10.359 -10.531 -5.488 1 96 100 HIS A CA 1
ATOM 807 C C . HIS A 1 100 ? 11.672 -10.719 -4.742 1 96 100 HIS A C 1
ATOM 809 O O . HIS A 1 100 ? 11.961 -11.812 -4.246 1 96 100 HIS A O 1
ATOM 815 N N . ALA A 1 101 ? 12.453 -9.609 -4.652 1 93.19 101 ALA A N 1
ATOM 816 C CA . ALA A 1 101 ? 13.656 -9.703 -3.83 1 93.19 101 ALA A CA 1
ATOM 817 C C . ALA A 1 101 ? 13.305 -9.992 -2.373 1 93.19 101 ALA A C 1
ATOM 819 O O . ALA A 1 101 ? 13.914 -10.859 -1.744 1 93.19 101 ALA A O 1
ATOM 820 N N . GLY A 1 102 ? 12.352 -9.273 -1.861 1 93.44 102 GLY A N 1
ATOM 821 C CA . GLY A 1 102 ? 11.891 -9.531 -0.508 1 93.44 102 GLY A CA 1
ATOM 822 C C . GLY A 1 102 ? 11.289 -10.914 -0.334 1 93.44 102 GLY A C 1
ATOM 823 O O . GLY A 1 102 ? 11.523 -11.578 0.679 1 93.44 102 GLY A O 1
ATOM 824 N N . TYR A 1 103 ? 10.586 -11.305 -1.323 1 94 103 TYR A N 1
ATOM 825 C CA . TYR A 1 103 ? 9.984 -12.633 -1.315 1 94 103 TYR A CA 1
ATOM 826 C C . TYR A 1 103 ? 11.062 -13.711 -1.202 1 94 103 TYR A C 1
ATOM 828 O O . TYR A 1 103 ? 10.953 -14.617 -0.374 1 94 103 TYR A O 1
ATOM 836 N N . GLN A 1 104 ? 12.062 -13.586 -1.969 1 92.38 104 GLN A N 1
ATOM 837 C CA . GLN A 1 104 ? 13.164 -14.547 -1.935 1 92.38 104 GLN A CA 1
ATOM 838 C C . GLN A 1 104 ? 13.836 -14.562 -0.564 1 92.38 104 GLN A C 1
ATOM 840 O O . GLN A 1 104 ? 14.195 -15.625 -0.056 1 92.38 104 GLN A O 1
ATOM 845 N N . GLU A 1 105 ? 13.953 -13.438 0.009 1 90.81 105 GLU A N 1
ATOM 846 C CA . GLU A 1 105 ? 14.562 -13.336 1.334 1 90.81 105 GLU A CA 1
ATOM 847 C C . GLU A 1 105 ? 13.727 -14.078 2.377 1 90.81 105 GLU A C 1
ATOM 849 O O . GLU A 1 105 ? 14.273 -14.664 3.314 1 90.81 105 GLU A O 1
ATOM 854 N N . GLN A 1 106 ? 12.445 -14.047 2.258 1 89.06 106 GLN A N 1
ATOM 855 C CA . GLN A 1 106 ? 11.555 -14.742 3.182 1 89.06 106 GLN A CA 1
ATOM 856 C C . GLN A 1 106 ? 11.602 -16.25 2.957 1 89.06 106 GLN A C 1
ATOM 858 O O . GLN A 1 106 ? 11.609 -17.031 3.916 1 89.06 106 GLN A O 1
ATOM 863 N N . MET A 1 107 ? 11.758 -16.688 1.721 1 90.06 107 MET A N 1
ATOM 864 C CA . MET A 1 107 ? 11.641 -18.094 1.349 1 90.06 107 MET A CA 1
ATOM 865 C C . MET A 1 107 ? 12.922 -18.859 1.685 1 90.06 107 MET A C 1
ATOM 867 O O . MET A 1 107 ? 12.898 -20.078 1.875 1 90.06 107 MET A O 1
ATOM 871 N N . VAL A 1 108 ? 14.008 -18.172 1.808 1 89 108 VAL A N 1
ATOM 872 C CA . VAL A 1 108 ? 15.297 -18.812 2.041 1 89 108 VAL A CA 1
ATOM 873 C C . VAL A 1 108 ? 15.273 -19.531 3.391 1 89 108 VAL A C 1
ATOM 875 O O . VAL A 1 108 ? 16 -20.5 3.6 1 89 108 VAL A O 1
ATOM 878 N N . HIS A 1 109 ? 14.375 -19.125 4.23 1 88.44 109 HIS A N 1
ATOM 879 C CA . HIS A 1 109 ? 14.336 -19.672 5.578 1 88.44 109 HIS A CA 1
ATOM 880 C C . HIS A 1 109 ? 13.422 -20.891 5.645 1 88.44 109 HIS A C 1
ATOM 882 O O . HIS A 1 109 ? 13.336 -21.547 6.688 1 88.44 109 HIS A O 1
ATOM 888 N N . TRP A 1 110 ? 12.719 -21.203 4.559 1 92.81 110 TRP A N 1
ATOM 889 C CA . TRP A 1 110 ? 11.883 -22.406 4.52 1 92.81 110 TRP A CA 1
ATOM 890 C C . TRP A 1 110 ? 12.719 -23.656 4.285 1 92.81 110 TRP A C 1
ATOM 892 O O . TRP A 1 110 ? 13.625 -23.641 3.447 1 92.81 110 TRP A O 1
ATOM 902 N N . PRO A 1 111 ? 12.445 -24.719 5.027 1 94 111 PRO A N 1
ATOM 903 C CA . PRO A 1 111 ? 13.203 -25.953 4.824 1 94 111 PRO A CA 1
ATOM 904 C C . PRO A 1 111 ? 13.086 -26.484 3.398 1 94 111 PRO A C 1
ATOM 906 O O . PRO A 1 111 ? 14.031 -27.094 2.883 1 94 111 PRO A O 1
ATOM 909 N N . GLU A 1 112 ? 11.938 -26.359 2.824 1 95.75 112 GLU A N 1
ATOM 910 C CA . GLU A 1 112 ? 11.641 -26.75 1.448 1 95.75 112 GLU A CA 1
ATOM 911 C C . GLU A 1 112 ? 10.758 -25.719 0.756 1 95.75 112 GLU A C 1
ATOM 913 O O . GLU A 1 112 ? 9.828 -25.188 1.363 1 95.75 112 GLU A O 1
ATOM 918 N N . GLN A 1 113 ? 11.102 -25.484 -0.512 1 96.69 113 GLN A N 1
ATOM 919 C CA . GLN A 1 113 ? 10.266 -24.578 -1.282 1 96.69 113 GLN A CA 1
ATOM 920 C C . GLN A 1 113 ? 9.234 -25.328 -2.111 1 96.69 113 GLN A C 1
ATOM 922 O O . GLN A 1 113 ? 9.562 -26.328 -2.752 1 96.69 113 GLN A O 1
ATOM 927 N N . PRO A 1 114 ? 8.055 -24.875 -2.123 1 98.06 114 PRO A N 1
ATOM 928 C CA . PRO A 1 114 ? 7.008 -25.609 -2.832 1 98.06 114 PRO A CA 1
ATOM 929 C C . PRO A 1 114 ? 7.285 -25.734 -4.328 1 98.06 114 PRO A C 1
ATOM 931 O O . PRO A 1 114 ? 6.906 -26.734 -4.953 1 98.06 114 PRO A O 1
ATOM 934 N N . VAL A 1 115 ? 8.008 -24.719 -4.922 1 98.44 115 VAL A N 1
ATOM 935 C CA . VAL A 1 115 ? 8.305 -24.766 -6.352 1 98.44 115 VAL A CA 1
ATOM 936 C C . VAL A 1 115 ? 9.164 -25.984 -6.656 1 98.44 115 VAL A C 1
ATOM 938 O O . VAL A 1 115 ? 9.039 -26.594 -7.723 1 98.44 115 VAL A O 1
ATOM 941 N N . ASN A 1 116 ? 9.977 -26.375 -5.746 1 98 116 ASN A N 1
ATOM 942 C CA . ASN A 1 116 ? 10.82 -27.562 -5.934 1 98 116 ASN A CA 1
ATOM 943 C C . ASN A 1 116 ? 10 -28.844 -5.902 1 98 116 ASN A C 1
ATOM 945 O O . ASN A 1 116 ? 10.289 -29.797 -6.641 1 98 116 ASN A O 1
ATOM 949 N N . THR A 1 117 ? 9.047 -28.891 -5.031 1 98.44 117 THR A N 1
ATOM 950 C CA . THR A 1 117 ? 8.164 -30.047 -4.953 1 98.44 117 THR A CA 1
ATOM 951 C C . THR A 1 117 ? 7.352 -30.188 -6.238 1 98.44 117 THR A C 1
ATOM 953 O O . THR A 1 117 ? 7.195 -31.297 -6.758 1 98.44 117 THR A O 1
ATOM 956 N N . ILE A 1 118 ? 6.887 -29.109 -6.766 1 98.81 118 ILE A N 1
ATOM 957 C CA . ILE A 1 118 ? 6.125 -29.109 -8.008 1 98.81 118 ILE A CA 1
ATOM 958 C C . ILE A 1 118 ? 7.027 -29.516 -9.172 1 98.81 118 ILE A C 1
ATOM 960 O O . ILE A 1 118 ? 6.633 -30.312 -10.016 1 98.81 118 ILE A O 1
ATOM 964 N N . ALA A 1 119 ? 8.25 -28.969 -9.164 1 98.88 119 ALA A N 1
ATOM 965 C CA . ALA A 1 119 ? 9.219 -29.344 -10.195 1 98.88 119 ALA A CA 1
ATOM 966 C C . ALA A 1 119 ? 9.5 -30.844 -10.156 1 98.88 119 ALA A C 1
ATOM 968 O O . ALA A 1 119 ? 9.555 -31.5 -11.203 1 98.88 119 ALA A O 1
ATOM 969 N N . LYS A 1 120 ? 9.68 -31.328 -8.977 1 98.56 120 LYS A N 1
ATOM 970 C CA . LYS A 1 120 ? 9.914 -32.75 -8.82 1 98.56 120 LYS A CA 1
ATOM 971 C C . LYS A 1 120 ? 8.734 -33.562 -9.359 1 98.56 120 LYS A C 1
ATOM 973 O O . LYS A 1 120 ? 8.938 -34.562 -10.055 1 98.56 120 LYS A O 1
ATOM 978 N N . TRP A 1 121 ? 7.539 -33.156 -9.062 1 98.69 121 TRP A N 1
ATOM 979 C CA . TRP A 1 121 ? 6.348 -33.812 -9.57 1 98.69 121 TRP A CA 1
ATOM 980 C C . TRP A 1 121 ? 6.332 -33.812 -11.094 1 98.69 121 TRP A C 1
ATOM 982 O O . TRP A 1 121 ? 6.078 -34.844 -11.727 1 98.69 121 TRP A O 1
ATOM 992 N N . LEU A 1 122 ? 6.641 -32.656 -11.734 1 98.81 122 LEU A N 1
ATOM 993 C CA . LEU A 1 122 ? 6.637 -32.5 -13.18 1 98.81 122 LEU A CA 1
ATOM 994 C C . LEU A 1 122 ? 7.691 -33.406 -13.828 1 98.81 122 LEU A C 1
ATOM 996 O O . LEU A 1 122 ? 7.453 -33.969 -14.883 1 98.81 122 LEU A O 1
ATOM 1000 N N . ARG A 1 123 ? 8.812 -33.531 -13.133 1 98.56 123 ARG A N 1
ATOM 1001 C CA . ARG A 1 123 ? 9.906 -34.344 -13.672 1 98.56 123 ARG A CA 1
ATOM 1002 C C . ARG A 1 123 ? 9.523 -35.812 -13.719 1 98.56 123 ARG A C 1
ATOM 1004 O O . ARG A 1 123 ? 10.133 -36.594 -14.453 1 98.56 123 ARG A O 1
ATOM 1011 N N . ASN A 1 124 ? 8.562 -36.156 -12.883 1 98.19 124 ASN A N 1
ATOM 1012 C CA . ASN A 1 124 ? 8.086 -37.562 -12.852 1 98.19 124 ASN A CA 1
ATOM 1013 C C . ASN A 1 124 ? 6.945 -37.781 -13.836 1 98.19 124 ASN A C 1
ATOM 1015 O O . ASN A 1 124 ? 6.375 -38.875 -13.898 1 98.19 124 ASN A O 1
ATOM 1019 N N . GLN A 1 125 ? 6.562 -36.719 -14.578 1 98 125 GLN A N 1
ATOM 1020 C CA . GLN A 1 125 ? 5.594 -36.781 -15.664 1 98 125 GLN A CA 1
ATOM 1021 C C . GLN A 1 125 ? 6.281 -36.719 -17.031 1 98 125 GLN A C 1
ATOM 1023 O O . GLN A 1 125 ? 7.512 -36.625 -17.109 1 98 125 GLN A O 1
ATOM 1028 N N . SER A 1 126 ? 5.508 -36.844 -18.094 1 97.94 126 SER A N 1
ATOM 1029 C CA . SER A 1 126 ? 6.055 -36.719 -19.438 1 97.94 126 SER A CA 1
ATOM 1030 C C . SER A 1 126 ? 6.59 -35.312 -19.672 1 97.94 126 SER A C 1
ATOM 1032 O O . SER A 1 126 ? 5.922 -34.312 -19.375 1 97.94 126 SER A O 1
ATOM 1034 N N . SER A 1 127 ? 7.738 -35.188 -20.234 1 98.06 127 SER A N 1
ATOM 1035 C CA . SER A 1 127 ? 8.344 -33.875 -20.547 1 98.06 127 SER A CA 1
ATOM 1036 C C . SER A 1 127 ? 7.617 -33.188 -21.688 1 98.06 127 SER A C 1
ATOM 1038 O O . SER A 1 127 ? 7.832 -32 -21.938 1 98.06 127 SER A O 1
ATOM 1040 N N . SER A 1 128 ? 6.703 -33.875 -22.328 1 98.38 128 SER A N 1
ATOM 1041 C CA . SER A 1 128 ? 5.969 -33.312 -23.453 1 98.38 128 SER A CA 1
ATOM 1042 C C . SER A 1 128 ? 4.785 -32.469 -22.969 1 98.38 128 SER A C 1
ATOM 1044 O O . SER A 1 128 ? 4.191 -31.734 -23.75 1 98.38 128 SER A O 1
ATOM 1046 N N . LEU A 1 129 ? 4.449 -32.625 -21.672 1 98.75 129 LEU A N 1
ATOM 1047 C CA . LEU A 1 129 ? 3.342 -31.844 -21.125 1 98.75 129 LEU A CA 1
ATOM 1048 C C . LEU A 1 129 ? 3.658 -30.359 -21.141 1 98.75 129 LEU A C 1
ATOM 1050 O O . LEU A 1 129 ? 4.746 -29.938 -20.734 1 98.75 129 LEU A O 1
ATOM 1054 N N . LYS A 1 130 ? 2.729 -29.562 -21.656 1 98.94 130 LYS A N 1
ATOM 1055 C CA . LYS A 1 130 ? 2.842 -28.109 -21.625 1 98.94 130 LYS A CA 1
ATOM 1056 C C . LYS A 1 130 ? 2.326 -27.547 -20.312 1 98.94 130 LYS A C 1
ATOM 1058 O O . LYS A 1 130 ? 1.246 -27.922 -19.844 1 98.94 130 LYS A O 1
ATOM 1063 N N . VAL A 1 131 ? 3.139 -26.641 -19.734 1 98.94 131 VAL A N 1
ATOM 1064 C CA . VAL A 1 131 ? 2.842 -26.156 -18.391 1 98.94 131 VAL A CA 1
ATOM 1065 C C . VAL A 1 131 ? 2.58 -24.641 -18.438 1 98.94 131 VAL A C 1
ATOM 1067 O O . VAL A 1 131 ? 3.281 -23.906 -19.125 1 98.94 131 VAL A O 1
ATOM 1070 N N . ALA A 1 132 ? 1.539 -24.188 -17.781 1 98.94 132 ALA A N 1
ATOM 1071 C CA . ALA A 1 132 ? 1.344 -22.766 -17.484 1 98.94 132 ALA A CA 1
ATOM 1072 C C . ALA A 1 132 ? 1.617 -22.469 -16.016 1 98.94 132 ALA A C 1
ATOM 1074 O O . ALA A 1 132 ? 0.959 -23.016 -15.133 1 98.94 132 ALA A O 1
ATOM 1075 N N . ASP A 1 133 ? 2.607 -21.656 -15.758 1 98.94 133 ASP A N 1
ATOM 1076 C CA . ASP A 1 133 ? 2.982 -21.25 -14.414 1 98.94 133 ASP A CA 1
ATOM 1077 C C . ASP A 1 133 ? 2.432 -19.859 -14.086 1 98.94 133 ASP A C 1
ATOM 1079 O O . ASP A 1 133 ? 3.033 -18.844 -14.445 1 98.94 133 ASP A O 1
ATOM 1083 N N . PHE A 1 134 ? 1.302 -19.844 -13.367 1 98.88 134 PHE A N 1
ATOM 1084 C CA . PHE A 1 134 ? 0.628 -18.609 -13 1 98.88 134 PHE A CA 1
ATOM 1085 C C . PHE A 1 134 ? 1.279 -17.969 -11.773 1 98.88 134 PHE A C 1
ATOM 1087 O O . PHE A 1 134 ? 1.229 -18.547 -10.68 1 98.88 134 PHE A O 1
ATOM 1094 N N . GLY A 1 135 ? 1.804 -16.797 -11.922 1 98.19 135 GLY A N 1
ATOM 1095 C CA . GLY A 1 135 ? 2.598 -16.203 -10.867 1 98.19 135 GLY A CA 1
ATOM 1096 C C . GLY A 1 135 ? 3.973 -16.828 -10.719 1 98.19 135 GLY A C 1
ATOM 1097 O O . GLY A 1 135 ? 4.34 -17.281 -9.641 1 98.19 135 GLY A O 1
ATOM 1098 N N . CYS A 1 136 ? 4.758 -16.672 -11.797 1 98.44 136 CYS A N 1
ATOM 1099 C CA . CYS A 1 136 ? 5.969 -17.484 -11.906 1 98.44 136 CYS A CA 1
ATOM 1100 C C . CYS A 1 136 ? 7.117 -16.844 -11.141 1 98.44 136 CYS A C 1
ATOM 1102 O O . CYS A 1 136 ? 8.141 -17.484 -10.906 1 98.44 136 CYS A O 1
ATOM 1104 N N . GLY A 1 137 ? 7 -15.578 -10.828 1 96.12 137 GLY A N 1
ATOM 1105 C CA . GLY A 1 137 ? 8.133 -14.891 -10.227 1 96.12 137 GLY A CA 1
ATOM 1106 C C . GLY A 1 137 ? 9.352 -14.836 -11.133 1 96.12 137 GLY A C 1
ATOM 1107 O O . GLY A 1 137 ? 9.273 -14.328 -12.25 1 96.12 137 GLY A O 1
ATOM 1108 N N . ASN A 1 138 ? 10.414 -15.383 -10.68 1 93.75 138 ASN A N 1
ATOM 1109 C CA . ASN A 1 138 ? 11.641 -15.391 -11.477 1 93.75 138 ASN A CA 1
ATOM 1110 C C . ASN A 1 138 ? 11.703 -16.609 -12.398 1 93.75 138 ASN A C 1
ATOM 1112 O O . ASN A 1 138 ? 12.789 -17.031 -12.797 1 93.75 138 ASN A O 1
ATOM 1116 N N . ALA A 1 139 ? 10.578 -17.219 -12.617 1 97.75 139 ALA A N 1
ATOM 1117 C CA . ALA A 1 139 ? 10.422 -18.312 -13.555 1 97.75 139 ALA A CA 1
ATOM 1118 C C . ALA A 1 139 ? 11.305 -19.5 -13.164 1 97.75 139 ALA A C 1
ATOM 1120 O O . ALA A 1 139 ? 11.891 -20.156 -14.031 1 97.75 139 ALA A O 1
ATOM 1121 N N . THR A 1 140 ? 11.383 -19.703 -11.922 1 97 140 THR A N 1
ATOM 1122 C CA . THR A 1 140 ? 12.172 -20.828 -11.398 1 97 140 THR A CA 1
ATOM 1123 C C . THR A 1 140 ? 11.672 -22.156 -11.953 1 97 140 THR A C 1
ATOM 1125 O O . THR A 1 140 ? 12.461 -23.016 -12.32 1 97 140 THR A O 1
ATOM 1128 N N . LEU A 1 141 ? 10.414 -22.344 -12.055 1 98.62 141 LEU A N 1
ATOM 1129 C CA . LEU A 1 141 ? 9.852 -23.609 -12.523 1 98.62 141 LEU A CA 1
ATOM 1130 C C . LEU A 1 141 ? 10.312 -23.906 -13.945 1 98.62 141 LEU A C 1
ATOM 1132 O O . LEU A 1 141 ? 10.734 -25.031 -14.242 1 98.62 141 LEU A O 1
ATOM 1136 N N . ALA A 1 142 ? 10.242 -22.906 -14.805 1 98.69 142 ALA A N 1
ATOM 1137 C CA . ALA A 1 142 ? 10.641 -23.062 -16.203 1 98.69 142 ALA A CA 1
ATOM 1138 C C . ALA A 1 142 ? 12.094 -23.5 -16.297 1 98.69 142 ALA A C 1
ATOM 1140 O O . ALA A 1 142 ? 12.453 -24.281 -17.188 1 98.69 142 ALA A O 1
ATOM 1141 N N . LYS A 1 143 ? 12.859 -23.062 -15.383 1 97.81 143 LYS A N 1
ATOM 1142 C CA . LYS A 1 143 ? 14.289 -23.359 -15.391 1 97.81 143 LYS A CA 1
ATOM 1143 C C . LYS A 1 143 ? 14.562 -24.734 -14.773 1 97.81 143 LYS A C 1
ATOM 1145 O O . LYS A 1 143 ? 15.664 -25.266 -14.922 1 97.81 143 LYS A O 1
ATOM 1150 N N . SER A 1 144 ? 13.625 -25.297 -14.148 1 98.38 144 SER A N 1
ATOM 1151 C CA . SER A 1 144 ? 13.852 -26.484 -13.328 1 98.38 144 SER A CA 1
ATOM 1152 C C . SER A 1 144 ? 13.328 -27.734 -14.023 1 98.38 144 SER A C 1
ATOM 1154 O O . SER A 1 144 ? 13.523 -28.844 -13.531 1 98.38 144 SER A O 1
ATOM 1156 N N . VAL A 1 145 ? 12.695 -27.594 -15.141 1 98.81 145 VAL A N 1
ATOM 1157 C CA . VAL A 1 145 ? 12.094 -28.75 -15.797 1 98.81 145 VAL A CA 1
ATOM 1158 C C . VAL A 1 145 ? 12.391 -28.703 -17.297 1 98.81 145 VAL A C 1
ATOM 1160 O O . VAL A 1 145 ? 12.828 -27.688 -17.812 1 98.81 145 VAL A O 1
ATOM 1163 N N . LYS A 1 146 ? 12.109 -29.828 -18.016 1 98.44 146 LYS A N 1
ATOM 1164 C CA . LYS A 1 146 ? 12.336 -29.938 -19.453 1 98.44 146 LYS A CA 1
ATOM 1165 C C . LYS A 1 146 ? 11.078 -29.578 -20.234 1 98.44 146 LYS A C 1
ATOM 1167 O O . LYS A 1 146 ? 11.133 -29.375 -21.453 1 98.44 146 LYS A O 1
ATOM 1172 N N . ASN A 1 147 ? 9.984 -29.422 -19.562 1 98.81 147 ASN A N 1
ATOM 1173 C CA . ASN A 1 147 ? 8.711 -29.094 -20.172 1 98.81 147 ASN A CA 1
ATOM 1174 C C . ASN A 1 147 ? 8.742 -27.688 -20.797 1 98.81 147 ASN A C 1
ATOM 1176 O O . ASN A 1 147 ? 9.523 -26.844 -20.375 1 98.81 147 ASN A O 1
ATOM 1180 N N . LYS A 1 148 ? 7.93 -27.562 -21.859 1 98.75 148 LYS A N 1
ATOM 1181 C CA . LYS A 1 148 ? 7.582 -26.188 -22.234 1 98.75 148 LYS A CA 1
ATOM 1182 C C . LYS A 1 148 ? 6.738 -25.516 -21.156 1 98.75 148 LYS A C 1
ATOM 1184 O O . LYS A 1 148 ? 5.656 -26 -20.812 1 98.75 148 LYS A O 1
ATOM 1189 N N . VAL A 1 149 ? 7.305 -24.422 -20.594 1 98.94 149 VAL A N 1
ATOM 1190 C CA . VAL A 1 149 ? 6.602 -23.703 -19.531 1 98.94 149 VAL A CA 1
ATOM 1191 C C . VAL A 1 149 ? 6.254 -22.297 -20 1 98.94 149 VAL A C 1
ATOM 1193 O O . VAL A 1 149 ? 7.141 -21.531 -20.391 1 98.94 149 VAL A O 1
ATOM 1196 N N . PHE A 1 150 ? 4.969 -22 -20.047 1 98.88 150 PHE A N 1
ATOM 1197 C CA . PHE A 1 150 ? 4.527 -20.625 -20.172 1 98.88 150 PHE A CA 1
ATOM 1198 C C . PHE A 1 150 ? 4.559 -19.922 -18.828 1 98.88 150 PHE A C 1
ATOM 1200 O O . PHE A 1 150 ? 3.682 -20.125 -17.984 1 98.88 150 PHE A O 1
ATOM 1207 N N . SER A 1 151 ? 5.574 -19.125 -18.625 1 98.88 151 SER A N 1
ATOM 1208 C CA . SER A 1 151 ? 5.73 -18.359 -17.391 1 98.88 151 SER A CA 1
ATOM 1209 C C . SER A 1 151 ? 4.926 -17.062 -17.438 1 98.88 151 SER A C 1
ATOM 1211 O O . SER A 1 151 ? 5.109 -16.25 -18.328 1 98.88 151 SER A O 1
ATOM 1213 N N . ILE A 1 152 ? 4.043 -16.938 -16.438 1 98.75 152 ILE A N 1
ATOM 1214 C CA . ILE A 1 152 ? 3.121 -15.805 -16.453 1 98.75 152 ILE A CA 1
ATOM 1215 C C . ILE A 1 152 ? 3.25 -15.023 -15.141 1 98.75 152 ILE A C 1
ATOM 1217 O O . ILE A 1 152 ? 3.199 -15.609 -14.055 1 98.75 152 ILE A O 1
ATOM 1221 N N . ASP A 1 153 ? 3.41 -13.742 -15.211 1 98.38 153 ASP A N 1
ATOM 1222 C CA . ASP A 1 153 ? 3.402 -12.875 -14.039 1 98.38 153 ASP A CA 1
ATOM 1223 C C . ASP A 1 153 ? 2.977 -11.453 -14.414 1 98.38 153 ASP A C 1
ATOM 1225 O O . ASP A 1 153 ? 2.707 -11.172 -15.586 1 98.38 153 ASP A O 1
ATOM 1229 N N . LEU A 1 154 ? 2.799 -10.617 -13.422 1 97.56 154 LEU A N 1
ATOM 1230 C CA . LEU A 1 154 ? 2.25 -9.281 -13.633 1 97.56 154 LEU A CA 1
ATOM 1231 C C . LEU A 1 154 ? 3.174 -8.453 -14.523 1 97.56 154 LEU A C 1
ATOM 1233 O O . LEU A 1 154 ? 2.719 -7.805 -15.469 1 97.56 154 LEU A O 1
ATOM 1237 N N . VAL A 1 155 ? 4.43 -8.367 -14.211 1 96.06 155 VAL A N 1
ATOM 1238 C CA . VAL A 1 155 ? 5.461 -7.676 -14.984 1 96.06 155 VAL A CA 1
ATOM 1239 C C . VAL A 1 155 ? 6.773 -8.453 -14.898 1 96.06 155 VAL A C 1
ATOM 1241 O O . VAL A 1 155 ? 6.98 -9.242 -13.969 1 96.06 155 VAL A O 1
ATOM 1244 N N . SER A 1 156 ? 7.559 -8.32 -15.906 1 94.06 156 SER A N 1
ATOM 1245 C CA . SER A 1 156 ? 8.867 -8.953 -15.914 1 94.06 156 SER A CA 1
ATOM 1246 C C . SER A 1 156 ? 9.805 -8.281 -16.906 1 94.06 156 SER A C 1
ATOM 1248 O O . SER A 1 156 ? 9.367 -7.809 -17.969 1 94.06 156 SER A O 1
ATOM 1250 N N . ASN A 1 157 ? 11.07 -8.273 -16.5 1 90.81 157 ASN A N 1
ATOM 1251 C CA . ASN A 1 157 ? 12.094 -7.852 -17.453 1 90.81 157 ASN A CA 1
ATOM 1252 C C . ASN A 1 157 ? 12.609 -9.023 -18.281 1 90.81 157 ASN A C 1
ATOM 1254 O O . ASN A 1 157 ? 13.375 -8.828 -19.219 1 90.81 157 ASN A O 1
ATOM 1258 N N . ASP A 1 158 ? 12.211 -10.133 -17.938 1 93.75 158 ASP A N 1
ATOM 1259 C CA . ASP A 1 158 ? 12.539 -11.336 -18.688 1 93.75 158 ASP A CA 1
ATOM 1260 C C . ASP A 1 158 ? 11.578 -11.539 -19.844 1 93.75 158 ASP A C 1
ATOM 1262 O O . ASP A 1 158 ? 10.383 -11.766 -19.641 1 93.75 158 ASP A O 1
ATOM 1266 N N . PRO A 1 159 ? 12.086 -11.516 -21.062 1 94.19 159 PRO A N 1
ATOM 1267 C CA . PRO A 1 159 ? 11.203 -11.625 -22.219 1 94.19 159 PRO A CA 1
ATOM 1268 C C . PRO A 1 159 ? 10.516 -12.984 -22.312 1 94.19 159 PRO A C 1
ATOM 1270 O O . PRO A 1 159 ? 9.539 -13.133 -23.062 1 94.19 159 PRO A O 1
ATOM 1273 N N . SER A 1 160 ? 11.008 -13.93 -21.609 1 96.56 160 SER A N 1
ATOM 1274 C CA . SER A 1 160 ? 10.406 -15.258 -21.656 1 96.56 160 SER A CA 1
ATOM 1275 C C . SER A 1 160 ? 9.164 -15.328 -20.766 1 96.56 160 SER A C 1
ATOM 1277 O O . SER A 1 160 ? 8.406 -16.297 -20.828 1 96.56 160 SER A O 1
ATOM 1279 N N . VAL A 1 161 ? 8.969 -14.305 -19.969 1 97.88 161 VAL A N 1
ATOM 1280 C CA . VAL A 1 161 ? 7.812 -14.258 -19.078 1 97.88 161 VAL A CA 1
ATOM 1281 C C . VAL A 1 161 ? 6.688 -13.453 -19.734 1 97.88 161 VAL A C 1
ATOM 1283 O O . VAL A 1 161 ? 6.922 -12.367 -20.25 1 97.88 161 VAL A O 1
ATOM 1286 N N . ILE A 1 162 ? 5.559 -14.039 -19.766 1 98.12 162 ILE A N 1
ATOM 1287 C CA . ILE A 1 162 ? 4.371 -13.352 -20.266 1 98.12 162 ILE A CA 1
ATOM 1288 C C . ILE A 1 162 ? 3.838 -12.406 -19.188 1 98.12 162 ILE A C 1
ATOM 1290 O O . ILE A 1 162 ? 3.367 -12.844 -18.141 1 98.12 162 ILE A O 1
ATOM 1294 N N . SER A 1 163 ? 3.9 -11.102 -19.438 1 97.38 163 SER A N 1
ATOM 1295 C CA . SER A 1 163 ? 3.412 -10.094 -18.5 1 97.38 163 SER A CA 1
ATOM 1296 C C . SER A 1 163 ? 1.926 -9.82 -18.703 1 97.38 163 SER A C 1
ATOM 1298 O O . SER A 1 163 ? 1.515 -9.367 -19.781 1 97.38 163 SER A O 1
ATOM 1300 N N . CYS A 1 164 ? 1.1 -10.117 -17.688 1 97.5 164 CYS A N 1
ATOM 1301 C CA . CYS A 1 164 ? -0.336 -9.883 -17.781 1 97.5 164 CYS A CA 1
ATOM 1302 C C . CYS A 1 164 ? -1.017 -10.117 -16.438 1 97.5 164 CYS A C 1
ATOM 1304 O O . CYS A 1 164 ? -0.382 -10.578 -15.484 1 97.5 164 CYS A O 1
ATOM 1306 N N . ASP A 1 165 ? -2.24 -9.703 -16.312 1 97.31 165 ASP A N 1
ATOM 1307 C CA . ASP A 1 165 ? -3.133 -10.18 -15.258 1 97.31 165 ASP A CA 1
ATOM 1308 C C . ASP A 1 165 ? -3.453 -11.664 -15.43 1 97.31 165 ASP A C 1
ATOM 1310 O O . ASP A 1 165 ? -3.979 -12.07 -16.469 1 97.31 165 ASP A O 1
ATOM 1314 N N . MET A 1 166 ? -3.16 -12.43 -14.445 1 95.38 166 MET A N 1
ATOM 1315 C CA . MET A 1 166 ? -3.289 -13.883 -14.586 1 95.38 166 MET A CA 1
ATOM 1316 C C . MET A 1 166 ? -4.75 -14.281 -14.758 1 95.38 166 MET A C 1
ATOM 1318 O O . MET A 1 166 ? -5.043 -15.414 -15.141 1 95.38 166 MET A O 1
ATOM 1322 N N . ALA A 1 167 ? -5.672 -13.312 -14.492 1 97.69 167 ALA A N 1
ATOM 1323 C CA . ALA A 1 167 ? -7.086 -13.602 -14.727 1 97.69 167 ALA A CA 1
ATOM 1324 C C . ALA A 1 167 ? -7.402 -13.617 -16.219 1 97.69 167 ALA A C 1
ATOM 1326 O O . ALA A 1 167 ? -8.445 -14.117 -16.625 1 97.69 167 ALA A O 1
ATOM 1327 N N . HIS A 1 168 ? -6.469 -13.055 -17 1 97.19 168 HIS A N 1
ATOM 1328 C CA . HIS A 1 168 ? -6.66 -12.945 -18.453 1 97.19 168 HIS A CA 1
ATOM 1329 C C . HIS A 1 168 ? -5.344 -13.148 -19.188 1 97.19 168 HIS A C 1
ATOM 1331 O O . HIS A 1 168 ? -4.719 -12.18 -19.641 1 97.19 168 HIS A O 1
ATOM 1337 N N . THR A 1 169 ? -5.051 -14.375 -19.5 1 98.25 169 THR A N 1
ATOM 1338 C CA . THR A 1 169 ? -3.791 -14.664 -20.188 1 98.25 169 THR A CA 1
ATOM 1339 C C . THR A 1 169 ? -3.996 -14.719 -21.703 1 98.25 169 THR A C 1
ATOM 1341 O O . THR A 1 169 ? -5.113 -14.945 -22.172 1 98.25 169 THR A O 1
ATOM 1344 N N . PRO A 1 170 ? -2.975 -14.484 -22.438 1 98.44 170 PRO A N 1
ATOM 1345 C CA . PRO A 1 170 ? -3.078 -14.594 -23.891 1 98.44 170 PRO A CA 1
ATOM 1346 C C . PRO A 1 170 ? -3.014 -16.031 -24.391 1 98.44 170 PRO A C 1
ATOM 1348 O O . PRO A 1 170 ? -2.982 -16.281 -25.594 1 98.44 170 PRO A O 1
ATOM 1351 N N . LEU A 1 171 ? -2.986 -16.984 -23.531 1 98.75 171 LEU A N 1
ATOM 1352 C CA . LEU A 1 171 ? -2.941 -18.391 -23.922 1 98.75 171 LEU A CA 1
ATOM 1353 C C . LEU A 1 171 ? -4.277 -18.828 -24.516 1 98.75 171 LEU A C 1
ATOM 1355 O O . LEU A 1 171 ? -5.332 -18.359 -24.094 1 98.75 171 LEU A O 1
ATOM 1359 N N . ASP A 1 172 ? -4.211 -19.719 -25.406 1 98.62 172 ASP A N 1
ATOM 1360 C CA . ASP A 1 172 ? -5.426 -20.266 -26 1 98.62 172 ASP A CA 1
ATOM 1361 C C . ASP A 1 172 ? -6.156 -21.188 -25.031 1 98.62 172 ASP A C 1
ATOM 1363 O O . ASP A 1 172 ? -5.539 -21.781 -24.156 1 98.62 172 ASP A O 1
ATOM 1367 N N . SER A 1 173 ? -7.445 -21.312 -25.25 1 98.12 173 SER A N 1
ATOM 1368 C CA . SER A 1 173 ? -8.227 -22.281 -24.484 1 98.12 173 SER A CA 1
ATOM 1369 C C . SER A 1 173 ? -7.719 -23.703 -24.703 1 98.12 173 SER A C 1
ATOM 1371 O O . SER A 1 173 ? -7.324 -24.047 -25.828 1 98.12 173 SER A O 1
ATOM 1373 N N . SER A 1 174 ? -7.75 -24.422 -23.688 1 98.19 174 SER A N 1
ATOM 1374 C CA . SER A 1 174 ? -7.402 -25.828 -23.734 1 98.19 174 SER A CA 1
ATOM 1375 C C . SER A 1 174 ? -6.07 -26.047 -24.453 1 98.19 174 SER A C 1
ATOM 1377 O O . SER A 1 174 ? -5.961 -26.891 -25.344 1 98.19 174 SER A O 1
ATOM 1379 N N . SER A 1 175 ? -5.102 -25.266 -24.078 1 98.62 175 SER A N 1
ATOM 1380 C CA . SER A 1 175 ? -3.838 -25.266 -24.797 1 98.62 175 SER A CA 1
ATOM 1381 C C . SER A 1 175 ? -2.711 -25.859 -23.953 1 98.62 175 SER A C 1
ATOM 1383 O O . SER A 1 175 ? -1.631 -26.141 -24.469 1 98.62 175 SER A O 1
ATOM 1385 N N . VAL A 1 176 ? -2.988 -26.094 -22.672 1 98.88 176 VAL A N 1
ATOM 1386 C CA . VAL A 1 176 ? -1.917 -26.594 -21.812 1 98.88 176 VAL A CA 1
ATOM 1387 C C . VAL A 1 176 ? -2.395 -27.844 -21.062 1 98.88 176 VAL A C 1
ATOM 1389 O O . VAL A 1 176 ? -3.596 -28.109 -21.016 1 98.88 176 VAL A O 1
ATOM 1392 N N . ASP A 1 177 ? -1.425 -28.578 -20.5 1 98.94 177 ASP A N 1
ATOM 1393 C CA . ASP A 1 177 ? -1.704 -29.828 -19.828 1 98.94 177 ASP A CA 1
ATOM 1394 C C . ASP A 1 177 ? -1.679 -29.672 -18.297 1 98.94 177 ASP A C 1
ATOM 1396 O O . ASP A 1 177 ? -2.318 -30.422 -17.578 1 98.94 177 ASP A O 1
ATOM 1400 N N . VAL A 1 178 ? -0.906 -28.734 -17.844 1 98.94 178 VAL A N 1
ATOM 1401 C CA . VAL A 1 178 ? -0.729 -28.5 -16.422 1 98.94 178 VAL A CA 1
ATOM 1402 C C . VAL A 1 178 ? -0.783 -27 -16.125 1 98.94 178 VAL A C 1
ATOM 1404 O O . VAL A 1 178 ? -0.142 -26.203 -16.812 1 98.94 178 VAL A O 1
ATOM 1407 N N . ALA A 1 179 ? -1.585 -26.609 -15.172 1 98.94 179 ALA A N 1
ATOM 1408 C CA . ALA A 1 179 ? -1.59 -25.266 -14.609 1 98.94 179 ALA A CA 1
ATOM 1409 C C . ALA A 1 179 ? -1.075 -25.266 -13.172 1 98.94 179 ALA A C 1
ATOM 1411 O O . ALA A 1 179 ? -1.445 -26.125 -12.375 1 98.94 179 ALA A O 1
ATOM 1412 N N . VAL A 1 180 ? -0.206 -24.312 -12.883 1 98.94 180 VAL A N 1
ATOM 1413 C CA . VAL A 1 180 ? 0.433 -24.266 -11.57 1 98.94 180 VAL A CA 1
ATOM 1414 C C . VAL A 1 180 ? 0.17 -22.922 -10.906 1 98.94 180 VAL A C 1
ATOM 1416 O O . VAL A 1 180 ? 0.323 -21.875 -11.531 1 98.94 180 VAL A O 1
ATOM 1419 N N . PHE A 1 181 ? -0.334 -22.953 -9.695 1 98.88 181 PHE A N 1
ATOM 1420 C CA . PHE A 1 181 ? -0.298 -21.828 -8.773 1 98.88 181 PHE A CA 1
ATOM 1421 C C . PHE A 1 181 ? 0.585 -22.141 -7.57 1 98.88 181 PHE A C 1
ATOM 1423 O O . PHE A 1 181 ? 0.23 -22.969 -6.734 1 98.88 181 PHE A O 1
ATOM 1430 N N . CYS A 1 182 ? 1.718 -21.531 -7.516 1 98.62 182 CYS A N 1
ATOM 1431 C CA . CYS A 1 182 ? 2.643 -21.75 -6.41 1 98.62 182 CYS A CA 1
ATOM 1432 C C . CYS A 1 182 ? 2.844 -20.484 -5.602 1 98.62 182 CYS A C 1
ATOM 1434 O O . CYS A 1 182 ? 3.699 -19.656 -5.934 1 98.62 182 CYS A O 1
ATOM 1436 N N . LEU A 1 183 ? 2.098 -20.391 -4.52 1 97.12 183 LEU A N 1
ATOM 1437 C CA . LEU A 1 183 ? 2.119 -19.219 -3.654 1 97.12 183 LEU A CA 1
ATOM 1438 C C . LEU A 1 183 ? 1.733 -17.953 -4.434 1 97.12 183 LEU A C 1
ATOM 1440 O O . LEU A 1 183 ? 2.33 -16.891 -4.238 1 97.12 183 LEU A O 1
ATOM 1444 N N . SER A 1 184 ? 0.729 -18.125 -5.328 1 97.88 184 SER A N 1
ATOM 1445 C CA . SER A 1 184 ? 0.44 -17.016 -6.25 1 97.88 184 SER A CA 1
ATOM 1446 C C . SER A 1 184 ? -1.057 -16.734 -6.312 1 97.88 184 SER A C 1
ATOM 1448 O O . SER A 1 184 ? -1.506 -15.938 -7.137 1 97.88 184 SER A O 1
ATOM 1450 N N . LEU A 1 185 ? -1.862 -17.406 -5.473 1 97.62 185 LEU A N 1
ATOM 1451 C CA . LEU A 1 185 ? -3.271 -17.047 -5.391 1 97.62 185 LEU A CA 1
ATOM 1452 C C . LEU A 1 185 ? -3.463 -15.805 -4.527 1 97.62 185 LEU A C 1
ATOM 1454 O O . LEU A 1 185 ? -4.148 -15.852 -3.504 1 97.62 185 LEU A O 1
ATOM 1458 N N . MET A 1 186 ? -2.777 -14.805 -5.141 1 94.75 186 MET A N 1
ATOM 1459 C CA . MET A 1 186 ? -2.799 -13.531 -4.43 1 94.75 186 MET A CA 1
ATOM 1460 C C . MET A 1 186 ? -3.805 -12.578 -5.059 1 94.75 186 MET A C 1
ATOM 1462 O O . MET A 1 186 ? -3.891 -12.477 -6.285 1 94.75 186 MET A O 1
ATOM 1466 N N . GLY A 1 187 ? -4.676 -12.016 -4.535 1 94.88 187 GLY A N 1
ATOM 1467 C CA . GLY A 1 187 ? -5.695 -11.078 -4.973 1 94.88 187 GLY A CA 1
ATOM 1468 C C . GLY A 1 187 ? -7.059 -11.352 -4.367 1 94.88 187 GLY A C 1
ATOM 1469 O O . GLY A 1 187 ? -7.367 -12.484 -4.008 1 94.88 187 GLY A O 1
ATOM 1470 N N . THR A 1 188 ? -7.785 -10.398 -4.43 1 95.56 188 THR A N 1
ATOM 1471 C CA . THR A 1 188 ? -9.125 -10.547 -3.881 1 95.56 188 THR A CA 1
ATOM 1472 C C . THR A 1 188 ? -10.016 -11.344 -4.832 1 95.56 188 THR A C 1
ATOM 1474 O O . THR A 1 188 ? -11.039 -11.891 -4.418 1 95.56 188 THR A O 1
ATOM 1477 N N . ASN A 1 189 ? -9.594 -11.391 -6.066 1 97.31 189 ASN A N 1
ATOM 1478 C CA . ASN A 1 189 ? -10.375 -12.094 -7.082 1 97.31 189 ASN A CA 1
ATOM 1479 C C . ASN A 1 189 ? -9.68 -13.383 -7.523 1 97.31 189 ASN A C 1
ATOM 1481 O O . ASN A 1 189 ? -9.672 -13.711 -8.711 1 97.31 189 ASN A O 1
ATOM 1485 N N . TYR A 1 190 ? -9.117 -14.133 -6.562 1 97.69 190 TYR A N 1
ATOM 1486 C CA . TYR A 1 190 ? -8.352 -15.328 -6.898 1 97.69 190 TYR A CA 1
ATOM 1487 C C . TYR A 1 190 ? -9.211 -16.328 -7.652 1 97.69 190 TYR A C 1
ATOM 1489 O O . TYR A 1 190 ? -8.688 -17.172 -8.398 1 97.69 190 TYR A O 1
ATOM 1497 N N . SER A 1 191 ? -10.531 -16.312 -7.492 1 97.38 191 SER A N 1
ATOM 1498 C CA . SER A 1 191 ? -11.414 -17.203 -8.227 1 97.38 191 SER A CA 1
ATOM 1499 C C . SER A 1 191 ? -11.289 -17 -9.734 1 97.38 191 SER A C 1
ATOM 1501 O O . SER A 1 191 ? -11.398 -17.938 -10.508 1 97.38 191 SER A O 1
ATOM 1503 N N . ASN A 1 192 ? -11.023 -15.734 -10.125 1 97.69 192 ASN A N 1
ATOM 1504 C CA . ASN A 1 192 ? -10.836 -15.438 -11.539 1 97.69 192 ASN A CA 1
ATOM 1505 C C . ASN A 1 192 ? -9.57 -16.094 -12.086 1 97.69 192 ASN A C 1
ATOM 1507 O O . ASN A 1 192 ? -9.516 -16.453 -13.266 1 97.69 192 ASN A O 1
ATOM 1511 N N . TYR A 1 193 ? -8.539 -16.25 -11.219 1 98.44 193 TYR A N 1
ATOM 1512 C CA . TYR A 1 193 ? -7.316 -16.938 -11.641 1 98.44 193 TYR A CA 1
ATOM 1513 C C . TYR A 1 193 ? -7.574 -18.406 -11.906 1 98.44 193 TYR A C 1
ATOM 1515 O O . TYR A 1 193 ? -7.09 -18.969 -12.898 1 98.44 193 TYR A O 1
ATOM 1523 N N . LEU A 1 194 ? -8.359 -18.969 -11.055 1 98.25 194 LEU A N 1
ATOM 1524 C CA . LEU A 1 194 ? -8.688 -20.375 -11.203 1 98.25 194 LEU A CA 1
ATOM 1525 C C . LEU A 1 194 ? -9.602 -20.609 -12.406 1 98.25 194 LEU A C 1
ATOM 1527 O O . LEU A 1 194 ? -9.484 -21.625 -13.094 1 98.25 194 LEU A O 1
ATOM 1531 N N . GLN A 1 195 ? -10.43 -19.656 -12.672 1 97.31 195 GLN A N 1
ATOM 1532 C CA . GLN A 1 195 ? -11.258 -19.719 -13.875 1 97.31 195 GLN A CA 1
ATOM 1533 C C . GLN A 1 195 ? -10.391 -19.672 -15.133 1 97.31 195 GLN A C 1
ATOM 1535 O O . GLN A 1 195 ? -10.648 -20.391 -16.094 1 97.31 195 GLN A O 1
ATOM 1540 N N . GLU A 1 196 ? -9.43 -18.812 -15.102 1 98.5 196 GLU A N 1
ATOM 1541 C CA . GLU A 1 196 ? -8.516 -18.719 -16.234 1 98.5 196 GLU A CA 1
ATOM 1542 C C . GLU A 1 196 ? -7.727 -20.016 -16.406 1 98.5 196 GLU A C 1
ATOM 1544 O O . GLU A 1 196 ? -7.516 -20.469 -17.531 1 98.5 196 GLU A O 1
ATOM 1549 N N . ALA A 1 197 ? -7.32 -20.594 -15.289 1 98.69 197 ALA A N 1
ATOM 1550 C CA . ALA A 1 197 ? -6.645 -21.891 -15.352 1 98.69 197 ALA A CA 1
ATOM 1551 C C . ALA A 1 197 ? -7.543 -22.938 -15.984 1 98.69 197 ALA A C 1
ATOM 1553 O O . ALA A 1 197 ? -7.09 -23.734 -16.812 1 98.69 197 ALA A O 1
ATOM 1554 N N . LYS A 1 198 ? -8.797 -22.906 -15.617 1 98.06 198 LYS A N 1
ATOM 1555 C CA . LYS A 1 198 ? -9.758 -23.828 -16.234 1 98.06 198 LYS A CA 1
ATOM 1556 C C . LYS A 1 198 ? -9.836 -23.609 -17.734 1 98.06 198 LYS A C 1
ATOM 1558 O O . LYS A 1 198 ? -9.859 -24.578 -18.5 1 98.06 198 LYS A O 1
ATOM 1563 N N . ARG A 1 199 ? -9.883 -22.375 -18.172 1 97.69 199 ARG A N 1
ATOM 1564 C CA . ARG A 1 199 ? -10.008 -22.047 -19.578 1 97.69 199 ARG A CA 1
ATOM 1565 C C . ARG A 1 199 ? -8.828 -22.594 -20.375 1 97.69 199 ARG A C 1
ATOM 1567 O O . ARG A 1 199 ? -9.008 -23.203 -21.438 1 97.69 199 ARG A O 1
ATOM 1574 N N . VAL A 1 200 ? -7.629 -22.469 -19.875 1 98.62 200 VAL A N 1
ATOM 1575 C CA . VAL A 1 200 ? -6.445 -22.766 -20.672 1 98.62 200 VAL A CA 1
ATOM 1576 C C . VAL A 1 200 ? -6.102 -24.25 -20.562 1 98.62 200 VAL A C 1
ATOM 1578 O O . VAL A 1 200 ? -5.398 -24.797 -21.422 1 98.62 200 VAL A O 1
ATOM 1581 N N . LEU A 1 201 ? -6.57 -24.922 -19.531 1 98.69 201 LEU A N 1
ATOM 1582 C CA . LEU A 1 201 ? -6.27 -26.344 -19.328 1 98.69 201 LEU A CA 1
ATOM 1583 C C . LEU A 1 201 ? -7.07 -27.219 -20.281 1 98.69 201 LEU A C 1
ATOM 1585 O O . LEU A 1 201 ? -8.25 -26.969 -20.516 1 98.69 201 LEU A O 1
ATOM 1589 N N . LYS A 1 202 ? -6.453 -28.188 -20.812 1 98.19 202 LYS A N 1
ATOM 1590 C CA . LYS A 1 202 ? -7.145 -29.25 -21.547 1 98.19 202 LYS A CA 1
ATOM 1591 C C . LYS A 1 202 ? -8.016 -30.078 -20.625 1 98.19 202 LYS A C 1
ATOM 1593 O O . LYS A 1 202 ? -7.77 -30.141 -19.422 1 98.19 202 LYS A O 1
ATOM 1598 N N . PRO A 1 203 ? -9.07 -30.703 -21.234 1 97.31 203 PRO A N 1
ATOM 1599 C CA . PRO A 1 203 ? -9.781 -31.688 -20.422 1 97.31 203 PRO A CA 1
ATOM 1600 C C . PRO A 1 203 ? -8.852 -32.719 -19.812 1 97.31 203 PRO A C 1
ATOM 1602 O O . PRO A 1 203 ? -7.906 -33.188 -20.469 1 97.31 203 PRO A O 1
ATOM 1605 N N . SER A 1 204 ? -9.047 -33.062 -18.578 1 97.44 204 SER A N 1
ATOM 1606 C CA . SER A 1 204 ? -8.266 -34 -17.797 1 97.44 204 SER A CA 1
ATOM 1607 C C . SER A 1 204 ? -6.887 -33.438 -17.469 1 97.44 204 SER A C 1
ATOM 1609 O O . SER A 1 204 ? -6.004 -34.156 -17.016 1 97.44 204 SER A O 1
ATOM 1611 N N . GLY A 1 205 ? -6.672 -32.156 -17.766 1 98.62 205 GLY A N 1
ATOM 1612 C CA . GLY A 1 205 ? -5.43 -31.5 -17.375 1 98.62 205 GLY A CA 1
ATOM 1613 C C . GLY A 1 205 ? -5.27 -31.375 -15.875 1 98.62 205 GLY A C 1
ATOM 1614 O O . GLY A 1 205 ? -6.23 -31.578 -15.125 1 98.62 205 GLY A O 1
ATOM 1615 N N . TRP A 1 206 ? -4.059 -31.078 -15.453 1 98.88 206 TRP A N 1
ATOM 1616 C CA . TRP A 1 206 ? -3.725 -31 -14.039 1 98.88 206 TRP A CA 1
ATOM 1617 C C . TRP A 1 206 ? -3.729 -29.562 -13.562 1 98.88 206 TRP A C 1
ATOM 1619 O O . TRP A 1 206 ? -3.234 -28.672 -14.258 1 98.88 206 TRP A O 1
ATOM 1629 N N . LEU A 1 207 ? -4.332 -29.344 -12.398 1 98.94 207 LEU A N 1
ATOM 1630 C CA . LEU A 1 207 ? -4.199 -28.109 -11.641 1 98.94 207 LEU A CA 1
ATOM 1631 C C . LEU A 1 207 ? -3.453 -28.344 -10.336 1 98.94 207 LEU A C 1
ATOM 1633 O O . LEU A 1 207 ? -3.924 -29.078 -9.469 1 98.94 207 LEU A O 1
ATOM 1637 N N . LEU A 1 208 ? -2.24 -27.781 -10.211 1 98.94 208 LEU A N 1
ATOM 1638 C CA . LEU A 1 208 ? -1.421 -27.875 -9.008 1 98.94 208 LEU A CA 1
ATOM 1639 C C . LEU A 1 208 ? -1.417 -26.562 -8.234 1 98.94 208 LEU A C 1
ATOM 1641 O O . LEU A 1 208 ? -1.132 -25.516 -8.797 1 98.94 208 LEU A O 1
ATOM 1645 N N . ILE A 1 209 ? -1.761 -26.641 -6.918 1 98.94 209 ILE A N 1
ATOM 1646 C CA . ILE A 1 209 ? -1.811 -25.438 -6.086 1 98.94 209 ILE A CA 1
ATOM 1647 C C . ILE A 1 209 ? -0.949 -25.641 -4.844 1 98.94 209 ILE A C 1
ATOM 1649 O O . ILE A 1 209 ? -1.111 -26.625 -4.117 1 98.94 209 ILE A O 1
ATOM 1653 N N . ALA A 1 210 ? 0.005 -24.797 -4.656 1 98.75 210 ALA A N 1
ATOM 1654 C CA . ALA A 1 210 ? 0.753 -24.703 -3.404 1 98.75 210 ALA A CA 1
ATOM 1655 C C . ALA A 1 210 ? 0.484 -23.375 -2.709 1 98.75 210 ALA A C 1
ATOM 1657 O O . ALA A 1 210 ? 0.563 -22.312 -3.334 1 98.75 210 ALA A O 1
ATOM 1658 N N . GLU A 1 211 ? 0.079 -23.406 -1.434 1 97.69 211 GLU A N 1
ATOM 1659 C CA . GLU A 1 211 ? -0.19 -22.188 -0.659 1 97.69 211 GLU A CA 1
ATOM 1660 C C . GLU A 1 211 ? 0.34 -22.328 0.767 1 97.69 211 GLU A C 1
ATOM 1662 O O . GLU A 1 211 ? 0.541 -23.438 1.261 1 97.69 211 GLU A O 1
ATOM 1667 N N . VAL A 1 212 ? 0.572 -21.219 1.395 1 95.81 212 VAL A N 1
ATOM 1668 C CA . VAL A 1 212 ? 0.989 -21.203 2.793 1 95.81 212 VAL A CA 1
ATOM 1669 C C . VAL A 1 212 ? -0.043 -21.938 3.643 1 95.81 212 VAL A C 1
ATOM 1671 O O . VAL A 1 212 ? -1.249 -21.734 3.484 1 95.81 212 VAL A O 1
ATOM 1674 N N . ARG A 1 213 ? 0.382 -22.719 4.531 1 95.81 213 ARG A N 1
ATOM 1675 C CA . ARG A 1 213 ? -0.464 -23.625 5.312 1 95.81 213 ARG A CA 1
ATOM 1676 C C . ARG A 1 213 ? -1.482 -22.828 6.129 1 95.81 213 ARG A C 1
ATOM 1678 O O . ARG A 1 213 ? -2.641 -23.234 6.25 1 95.81 213 ARG A O 1
ATOM 1685 N N . SER A 1 214 ? -1.119 -21.688 6.668 1 93.88 214 SER A N 1
ATOM 1686 C CA . SER A 1 214 ? -1.972 -20.922 7.57 1 93.88 214 SER A CA 1
ATOM 1687 C C . SER A 1 214 ? -3.203 -20.391 6.848 1 93.88 214 SER A C 1
ATOM 1689 O O . SER A 1 214 ? -4.223 -20.094 7.477 1 93.88 214 SER A O 1
ATOM 1691 N N . ARG A 1 215 ? -3.129 -20.281 5.508 1 96.44 215 ARG A N 1
ATOM 1692 C CA . ARG A 1 215 ? -4.258 -19.781 4.734 1 96.44 215 ARG A CA 1
ATOM 1693 C C . ARG A 1 215 ? -5.387 -20.812 4.676 1 96.44 215 ARG A C 1
ATOM 1695 O O . ARG A 1 215 ? -6.52 -20.469 4.328 1 96.44 215 ARG A O 1
ATOM 1702 N N . PHE A 1 216 ? -5.008 -22.016 5.008 1 97.12 216 PHE A N 1
ATOM 1703 C CA . PHE A 1 216 ? -5.984 -23.109 4.965 1 97.12 216 PHE A CA 1
ATOM 1704 C C . PHE A 1 216 ? -6.137 -23.75 6.34 1 97.12 216 PHE A C 1
ATOM 1706 O O . PHE A 1 216 ? -6.387 -24.953 6.441 1 97.12 216 PHE A O 1
ATOM 1713 N N . ASP A 1 217 ? -5.938 -22.984 7.352 1 95.19 217 ASP A N 1
ATOM 1714 C CA . ASP A 1 217 ? -6.141 -23.422 8.734 1 95.19 217 ASP A CA 1
ATOM 1715 C C . ASP A 1 217 ? -7.227 -22.578 9.406 1 95.19 217 ASP A C 1
ATOM 1717 O O . ASP A 1 217 ? -6.957 -21.469 9.891 1 95.19 217 ASP A O 1
ATOM 1721 N N . PRO A 1 218 ? -8.422 -23.109 9.539 1 94 218 PRO A N 1
ATOM 1722 C CA . PRO A 1 218 ? -9.523 -22.328 10.109 1 94 218 PRO A CA 1
ATOM 1723 C C . PRO A 1 218 ? -9.266 -21.922 11.562 1 94 218 PRO A C 1
ATOM 1725 O O . PRO A 1 218 ? -9.836 -20.938 12.039 1 94 218 PRO A O 1
ATOM 1728 N N . ASN A 1 219 ? -8.398 -22.641 12.227 1 93.19 219 ASN A N 1
ATOM 1729 C CA . ASN A 1 219 ? -8.109 -22.359 13.625 1 93.19 219 ASN A CA 1
ATOM 1730 C C . ASN A 1 219 ? -7.305 -21.062 13.773 1 93.19 219 ASN A C 1
ATOM 1732 O O . ASN A 1 219 ? -7.238 -20.484 14.859 1 93.19 219 ASN A O 1
ATOM 1736 N N . THR A 1 220 ? -6.777 -20.641 12.703 1 89.81 220 THR A N 1
ATOM 1737 C CA . THR A 1 220 ? -5.961 -19.438 12.766 1 89.81 220 THR A CA 1
ATOM 1738 C C . THR A 1 220 ? -6.484 -18.375 11.797 1 89.81 220 THR A C 1
ATOM 1740 O O . THR A 1 220 ? -5.727 -17.516 11.344 1 89.81 220 THR A O 1
ATOM 1743 N N . GLY A 1 221 ? -7.703 -18.531 11.391 1 92.25 221 GLY A N 1
ATOM 1744 C CA . GLY A 1 221 ? -8.328 -17.531 10.539 1 92.25 221 GLY A CA 1
ATOM 1745 C C . GLY A 1 221 ? -8.258 -17.875 9.062 1 92.25 221 GLY A C 1
ATOM 1746 O O . GLY A 1 221 ? -8.711 -17.094 8.219 1 92.25 221 GLY A O 1
ATOM 1747 N N . GLY A 1 222 ? -7.68 -18.969 8.766 1 95.12 222 GLY A N 1
ATOM 1748 C CA . GLY A 1 222 ? -7.629 -19.422 7.383 1 95.12 222 GLY A CA 1
ATOM 1749 C C . GLY A 1 222 ? -8.922 -20.047 6.91 1 95.12 222 GLY A C 1
ATOM 1750 O O . GLY A 1 222 ? -9.844 -20.25 7.703 1 95.12 222 GLY A O 1
ATOM 1751 N N . ALA A 1 223 ? -8.945 -20.266 5.645 1 96.44 223 ALA A N 1
ATOM 1752 C CA . ALA A 1 223 ? -10.125 -20.859 5.035 1 96.44 223 ALA A CA 1
ATOM 1753 C C . ALA A 1 223 ? -10.242 -22.344 5.398 1 96.44 223 ALA A C 1
ATOM 1755 O O . ALA A 1 223 ? -9.234 -23 5.66 1 96.44 223 ALA A O 1
ATOM 1756 N N . ASP A 1 224 ? -11.469 -22.781 5.453 1 97.31 224 ASP A N 1
ATOM 1757 C CA . ASP A 1 224 ? -11.719 -24.219 5.5 1 97.31 224 ASP A CA 1
ATOM 1758 C C . ASP A 1 224 ? -11.305 -24.891 4.191 1 97.31 224 ASP A C 1
ATOM 1760 O O . ASP A 1 224 ? -11.891 -24.625 3.141 1 97.31 224 ASP A O 1
ATOM 1764 N N . PRO A 1 225 ? -10.352 -25.797 4.312 1 97.75 225 PRO A N 1
ATOM 1765 C CA . PRO A 1 225 ? -9.922 -26.438 3.07 1 97.75 225 PRO A CA 1
ATOM 1766 C C . PRO A 1 225 ? -11.07 -27.125 2.34 1 97.75 225 PRO A C 1
ATOM 1768 O O . PRO A 1 225 ? -11.109 -27.141 1.107 1 97.75 225 PRO A O 1
ATOM 1771 N N . GLU A 1 226 ? -11.984 -27.688 3.045 1 97.88 226 GLU A N 1
ATOM 1772 C CA . GLU A 1 226 ? -13.094 -28.406 2.432 1 97.88 226 GLU A CA 1
ATOM 1773 C C . GLU A 1 226 ? -13.977 -27.469 1.604 1 97.88 226 GLU A C 1
ATOM 1775 O O . GLU A 1 226 ? -14.469 -27.859 0.542 1 97.88 226 GLU A O 1
ATOM 1780 N N . LYS A 1 227 ? -14.156 -26.297 2.082 1 97.88 227 LYS A N 1
ATOM 1781 C CA . LYS A 1 227 ? -14.93 -25.328 1.325 1 97.88 227 LYS A CA 1
ATOM 1782 C C . LYS A 1 227 ? -14.203 -24.922 0.045 1 97.88 227 LYS A C 1
ATOM 1784 O O . LYS A 1 227 ? -14.836 -24.688 -0.988 1 97.88 227 LYS A O 1
ATOM 1789 N N . PHE A 1 228 ? -12.945 -24.844 0.193 1 98.38 228 PHE A N 1
ATOM 1790 C CA . PHE A 1 228 ? -12.141 -24.531 -0.985 1 98.38 228 PHE A CA 1
ATOM 1791 C C . PHE A 1 228 ? -12.227 -25.656 -2.006 1 98.38 228 PHE A C 1
ATOM 1793 O O . PHE A 1 228 ? -12.438 -25.422 -3.195 1 98.38 228 PHE A O 1
ATOM 1800 N N . PHE A 1 229 ? -12.117 -26.875 -1.571 1 98.31 229 PHE A N 1
ATOM 1801 C CA . PHE A 1 229 ? -12.203 -28.031 -2.459 1 98.31 229 PHE A CA 1
ATOM 1802 C C . PHE A 1 229 ? -13.562 -28.078 -3.139 1 98.31 229 PHE A C 1
ATOM 1804 O O . PHE A 1 229 ? -13.656 -28.391 -4.328 1 98.31 229 PHE A O 1
ATOM 1811 N N . GLU A 1 230 ? -14.539 -27.75 -2.371 1 97.38 230 GLU A N 1
ATOM 1812 C CA . GLU A 1 230 ? -15.891 -27.75 -2.922 1 97.38 230 GLU A CA 1
ATOM 1813 C C . GLU A 1 230 ? -16.031 -26.719 -4.031 1 97.38 230 GLU A C 1
ATOM 1815 O O . GLU A 1 230 ? -16.609 -27 -5.082 1 97.38 230 GLU A O 1
ATOM 1820 N N . ALA A 1 231 ? -15.5 -25.578 -3.799 1 97.56 231 ALA A N 1
ATOM 1821 C CA . ALA A 1 231 ? -15.555 -24.516 -4.801 1 97.56 231 ALA A CA 1
ATOM 1822 C C . ALA A 1 231 ? -14.789 -24.922 -6.062 1 97.56 231 ALA A C 1
ATOM 1824 O O . ALA A 1 231 ? -15.289 -24.734 -7.176 1 97.56 231 ALA A O 1
ATOM 1825 N N . VAL A 1 232 ? -13.648 -25.469 -5.848 1 97.75 232 VAL A N 1
ATOM 1826 C CA . VAL A 1 232 ? -12.828 -25.875 -6.98 1 97.75 232 VAL A CA 1
ATOM 1827 C C . VAL A 1 232 ? -13.523 -27.016 -7.738 1 97.75 232 VAL A C 1
ATOM 1829 O O . VAL A 1 232 ? -13.453 -27.062 -8.969 1 97.75 232 VA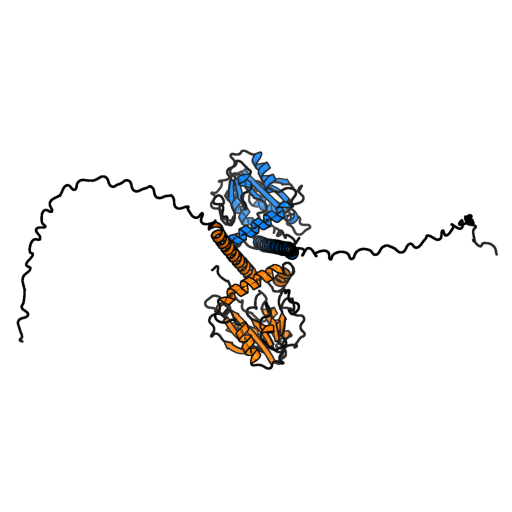L A O 1
ATOM 1832 N N . SER A 1 233 ? -14.203 -27.844 -6.996 1 96.56 233 SER A N 1
ATOM 1833 C CA . SER A 1 233 ? -14.969 -28.922 -7.621 1 96.56 233 SER A CA 1
ATOM 1834 C C . SER A 1 233 ? -16.109 -28.359 -8.461 1 96.56 233 SER A C 1
ATOM 1836 O O . SER A 1 233 ? -16.344 -28.828 -9.578 1 96.56 233 SER A O 1
ATOM 1838 N N . GLN A 1 234 ? -16.75 -27.406 -7.91 1 96.25 234 GLN A N 1
ATOM 1839 C CA . GLN A 1 234 ? -17.859 -26.766 -8.633 1 96.25 234 GLN A CA 1
ATOM 1840 C C . GLN A 1 234 ? -17.359 -26.078 -9.898 1 96.25 234 GLN A C 1
ATOM 1842 O O . GLN A 1 234 ? -18.094 -25.984 -10.891 1 96.25 234 GLN A O 1
ATOM 1847 N N . LEU A 1 235 ? -16.203 -25.641 -9.867 1 96.62 235 LEU A N 1
ATOM 1848 C CA . LEU A 1 235 ? -15.594 -25 -11.031 1 96.62 235 LEU A CA 1
ATOM 1849 C C . LEU A 1 235 ? -15.32 -26.016 -12.133 1 96.62 235 LEU A C 1
ATOM 1851 O O . LEU A 1 235 ? -15.195 -25.641 -13.305 1 96.62 235 LEU A O 1
ATOM 1855 N N . GLY A 1 236 ? -15.172 -27.297 -11.828 1 96.56 236 GLY A N 1
ATOM 1856 C CA . GLY A 1 236 ? -14.969 -28.312 -12.844 1 96.56 236 GLY A CA 1
ATOM 1857 C C . GLY A 1 236 ? -13.695 -29.109 -12.633 1 96.56 236 GLY A C 1
ATOM 1858 O O . GLY A 1 236 ? -13.148 -29.688 -13.586 1 96.56 236 GLY A O 1
ATOM 1859 N N . PHE A 1 237 ? -13.242 -29.109 -11.383 1 97.88 237 PHE A N 1
ATOM 1860 C CA . PHE A 1 237 ? -12.047 -29.875 -11.062 1 97.88 237 PHE A CA 1
ATOM 1861 C C . PHE A 1 237 ? -12.359 -30.953 -10.031 1 97.88 237 PHE A C 1
ATOM 1863 O O . PHE A 1 237 ? -13.312 -30.828 -9.258 1 97.88 237 PHE A O 1
ATOM 1870 N N . SER A 1 238 ? -11.586 -32 -10.023 1 97.62 238 SER A N 1
ATOM 1871 C CA . SER A 1 238 ? -11.672 -33.031 -9 1 97.62 238 SER A CA 1
ATOM 1872 C C . SER A 1 238 ? -10.375 -33.156 -8.219 1 97.62 238 SER A C 1
ATOM 1874 O O . SER A 1 238 ? -9.289 -33.125 -8.797 1 97.62 238 SER A O 1
ATOM 1876 N N . LEU A 1 239 ? -10.484 -33.219 -6.945 1 98.38 239 LEU A N 1
ATOM 1877 C CA . LEU A 1 239 ? -9.312 -33.375 -6.086 1 98.38 239 LEU A CA 1
ATOM 1878 C C . LEU A 1 239 ? -8.734 -34.781 -6.199 1 98.38 239 LEU A C 1
ATOM 1880 O O . LEU A 1 239 ? -9.445 -35.75 -5.953 1 98.38 239 LEU A O 1
ATOM 1884 N N . VAL A 1 240 ? -7.512 -34.906 -6.57 1 98.56 240 VAL A N 1
ATOM 1885 C CA . VAL A 1 240 ? -6.844 -36.188 -6.707 1 98.56 240 VAL A CA 1
ATOM 1886 C C . VAL A 1 240 ? -6.031 -36.469 -5.445 1 98.56 240 VAL A C 1
ATOM 1888 O O . VAL A 1 240 ? -6.043 -37.625 -4.945 1 98.56 240 VAL A O 1
ATOM 1891 N N . SER A 1 241 ? -5.32 -35.5 -4.961 1 98.38 241 SER A N 1
ATOM 1892 C CA . SER A 1 241 ? -4.523 -35.656 -3.748 1 98.38 241 SER A CA 1
ATOM 1893 C C . SER A 1 241 ? -4.273 -34.312 -3.068 1 98.38 241 SER A C 1
ATOM 1895 O O . SER A 1 241 ? -4.379 -33.25 -3.703 1 98.38 241 SER A O 1
ATOM 1897 N N . LYS A 1 242 ? -4.125 -34.344 -1.837 1 98.38 242 LYS A N 1
ATOM 1898 C CA . LYS A 1 242 ? -3.771 -33.219 -1.011 1 98.38 242 LYS A CA 1
ATOM 1899 C C . LYS A 1 242 ? -2.648 -33.562 -0.037 1 98.38 242 LYS A C 1
ATOM 1901 O O . LYS A 1 242 ? -2.562 -34.688 0.441 1 98.38 242 LYS A O 1
ATOM 1906 N N . ASP A 1 243 ? -1.715 -32.719 0.175 1 98.19 243 ASP A N 1
ATOM 1907 C CA . ASP A 1 243 ? -0.578 -32.906 1.067 1 98.19 243 ASP A CA 1
ATOM 1908 C C . ASP A 1 243 ? -0.485 -31.797 2.098 1 98.19 243 ASP A C 1
ATOM 1910 O O . ASP A 1 243 ? -0.171 -30.656 1.753 1 98.19 243 ASP A O 1
ATOM 1914 N N . PHE A 1 244 ? -0.776 -32.094 3.387 1 96.94 244 PHE A N 1
ATOM 1915 C CA . PHE A 1 244 ? -0.683 -31.156 4.496 1 96.94 244 PHE A CA 1
ATOM 1916 C C . PHE A 1 244 ? 0.52 -31.484 5.375 1 96.94 244 PHE A C 1
ATOM 1918 O O . PHE A 1 244 ? 0.584 -31.047 6.527 1 96.94 244 PHE A O 1
ATOM 1925 N N . SER A 1 245 ? 1.473 -32.281 4.879 1 96.19 245 SER A N 1
ATOM 1926 C CA . SER A 1 245 ? 2.553 -32.781 5.711 1 96.19 245 SER A CA 1
ATOM 1927 C C . SER A 1 245 ? 3.592 -31.703 6.004 1 96.19 245 SER A C 1
ATOM 1929 O O . SER A 1 245 ? 4.254 -31.75 7.043 1 96.19 245 SER A O 1
ATOM 1931 N N . ASN A 1 246 ? 3.816 -30.812 5.055 1 95.88 246 ASN A N 1
ATOM 1932 C CA . ASN A 1 246 ? 4.797 -29.75 5.273 1 95.88 246 ASN A CA 1
ATOM 1933 C C . ASN A 1 246 ? 4.285 -28.703 6.266 1 95.88 246 ASN A C 1
ATOM 1935 O O . ASN A 1 246 ? 3.109 -28.344 6.234 1 95.88 246 ASN A O 1
ATOM 1939 N N . LYS A 1 247 ? 5.164 -28.156 7.07 1 94.19 247 LYS A N 1
ATOM 1940 C CA . LYS A 1 247 ? 4.77 -27.219 8.117 1 94.19 247 LYS A CA 1
ATOM 1941 C C . LYS A 1 247 ? 4.504 -25.828 7.535 1 94.19 247 LYS A C 1
ATOM 1943 O O . LYS A 1 247 ? 3.791 -25.031 8.141 1 94.19 247 LYS A O 1
ATOM 1948 N N . MET A 1 248 ? 5.004 -25.547 6.344 1 94.62 248 MET A N 1
ATOM 1949 C CA . MET A 1 248 ? 4.965 -24.188 5.828 1 94.62 248 MET A CA 1
ATOM 1950 C C . MET A 1 248 ? 3.898 -24.047 4.75 1 94.62 248 MET A C 1
ATOM 1952 O O . MET A 1 248 ? 3.303 -22.969 4.598 1 94.62 248 MET A O 1
ATOM 1956 N N . PHE A 1 249 ? 3.729 -25.109 3.971 1 97.25 249 PHE A N 1
ATOM 1957 C CA . PHE A 1 249 ? 2.822 -24.984 2.836 1 97.25 249 PHE A CA 1
ATOM 1958 C C . PHE A 1 249 ? 2.01 -26.25 2.641 1 97.25 249 PHE A C 1
ATOM 1960 O O . PHE A 1 249 ? 2.326 -27.297 3.221 1 97.25 249 PHE A O 1
ATOM 1967 N N . VAL A 1 250 ? 0.938 -26.172 1.935 1 98.19 250 VAL A N 1
ATOM 1968 C CA . VAL A 1 250 ? 0.083 -27.281 1.524 1 98.19 250 VAL A CA 1
ATOM 1969 C C . VAL A 1 250 ? 0.121 -27.422 0.005 1 98.19 250 VAL A C 1
ATOM 1971 O O . VAL A 1 250 ? 0.432 -26.469 -0.71 1 98.19 250 VAL A O 1
ATOM 1974 N N . LEU A 1 251 ? -0.116 -28.594 -0.471 1 98.75 251 LEU A N 1
ATOM 1975 C CA . LEU A 1 251 ? -0.151 -28.891 -1.897 1 98.75 251 LEU A CA 1
ATOM 1976 C C . LEU A 1 251 ? -1.451 -29.594 -2.273 1 98.75 251 LEU A C 1
ATOM 1978 O O . LEU A 1 251 ? -1.859 -30.547 -1.609 1 98.75 251 LEU A O 1
ATOM 1982 N N . PHE A 1 252 ? -2.117 -29.094 -3.291 1 98.88 252 PHE A N 1
ATOM 1983 C CA . PHE A 1 252 ? -3.336 -29.703 -3.816 1 98.88 252 PHE A CA 1
ATOM 1984 C C . PHE A 1 252 ? -3.166 -30.078 -5.281 1 98.88 252 PHE A C 1
ATOM 1986 O O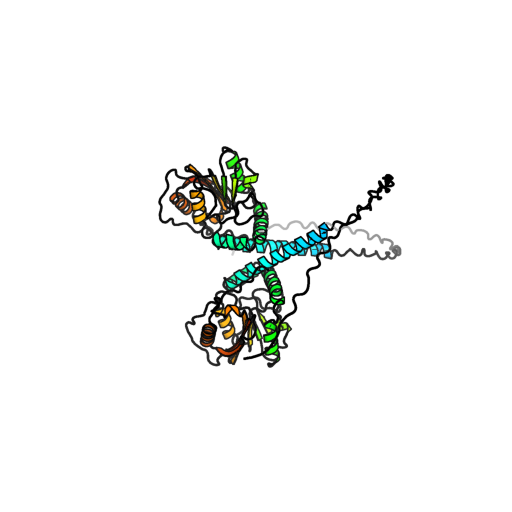 . PHE A 1 252 ? -2.648 -29.297 -6.078 1 98.88 252 PHE A O 1
ATOM 1993 N N . TYR A 1 253 ? -3.549 -31.281 -5.645 1 98.88 253 TYR A N 1
ATOM 1994 C CA . TYR A 1 253 ? -3.535 -31.797 -7.012 1 98.88 253 TYR A CA 1
ATOM 1995 C C . TYR A 1 253 ? -4.949 -32.062 -7.504 1 98.88 253 TYR A C 1
ATOM 1997 O O . TYR A 1 253 ? -5.66 -32.906 -6.941 1 98.88 253 TYR A O 1
ATOM 2005 N N . PHE A 1 254 ? -5.367 -31.312 -8.516 1 98.81 254 PHE A N 1
ATOM 2006 C CA . PHE A 1 254 ? -6.699 -31.469 -9.094 1 98.81 254 PHE A CA 1
ATOM 2007 C C . PHE A 1 254 ? -6.609 -31.922 -10.547 1 98.81 254 PHE A C 1
ATOM 2009 O O . PHE A 1 254 ? -5.586 -31.703 -11.203 1 98.81 254 PHE A O 1
ATOM 2016 N N . LYS A 1 255 ? -7.664 -32.5 -11.047 1 98.56 255 LYS A N 1
ATOM 2017 C CA . LYS A 1 255 ? -7.836 -32.812 -12.469 1 98.56 255 LYS A CA 1
ATOM 2018 C C . LYS A 1 255 ? -9.086 -32.125 -13.023 1 98.56 255 LYS A C 1
ATOM 2020 O O . LYS A 1 255 ? -10.133 -32.094 -12.375 1 98.56 255 LYS A O 1
ATOM 2025 N N . LYS A 1 256 ? -8.906 -31.484 -14.117 1 97.94 256 LYS A N 1
ATOM 2026 C CA . LYS A 1 256 ? -10.055 -30.875 -14.789 1 97.94 256 LYS A CA 1
ATOM 2027 C C . LYS A 1 256 ? -11.016 -31.938 -15.312 1 97.94 256 LYS A C 1
ATOM 2029 O O . LYS A 1 256 ? -10.586 -32.938 -15.891 1 97.94 256 LYS A O 1
ATOM 2034 N N . ALA A 1 257 ? -12.242 -31.688 -15.102 1 93.38 257 ALA A N 1
ATOM 2035 C CA . ALA A 1 257 ? -13.266 -32.594 -15.602 1 93.38 257 ALA A CA 1
ATOM 2036 C C . ALA A 1 257 ? -13.32 -32.594 -17.125 1 93.38 257 ALA A C 1
ATOM 2038 O O . ALA A 1 257 ? -12.961 -31.609 -17.766 1 93.38 257 ALA A O 1
ATOM 2039 N N . LYS A 1 258 ? -13.727 -33.656 -17.688 1 86.94 258 LYS A N 1
ATOM 2040 C CA . LYS A 1 258 ? -13.844 -33.812 -19.141 1 86.94 258 LYS A CA 1
ATOM 2041 C C . LYS A 1 258 ? -15.023 -32.969 -19.672 1 86.94 258 LYS A C 1
ATOM 2043 O O . LYS A 1 258 ? -14.93 -32.375 -20.734 1 86.94 258 LYS A O 1
ATOM 2048 N N . LYS A 1 259 ? -16.047 -32.938 -18.781 1 82.25 259 LYS A N 1
ATOM 2049 C CA . LYS A 1 259 ? -17.219 -32.156 -19.188 1 82.25 259 LYS A CA 1
ATOM 2050 C C . LYS A 1 259 ? -17.266 -30.812 -18.469 1 82.25 259 LYS A C 1
ATOM 2052 O O . LYS A 1 259 ? -16.953 -30.734 -17.281 1 82.25 259 LYS A O 1
ATOM 2057 N N . ASP A 1 260 ? -17.641 -29.875 -19.281 1 75.75 260 ASP A N 1
ATOM 2058 C CA . ASP A 1 260 ? -17.688 -28.531 -18.719 1 75.75 260 ASP A CA 1
ATOM 2059 C C . ASP A 1 260 ? -18.828 -28.391 -17.719 1 75.75 260 ASP A C 1
ATOM 2061 O O . ASP A 1 260 ? -19.906 -28.953 -17.906 1 75.75 260 ASP A O 1
ATOM 2065 N N . SER A 1 261 ? -18.422 -27.953 -16.562 1 67.44 261 SER A N 1
ATOM 2066 C CA . SER A 1 261 ? -19.438 -27.656 -15.547 1 67.44 261 SER A CA 1
ATOM 2067 C C . SER A 1 261 ? -20.016 -26.266 -15.742 1 67.44 261 SER A C 1
ATOM 2069 O O . SER A 1 261 ? -19.328 -25.359 -16.203 1 67.44 261 SER A O 1
ATOM 2071 N N . GLN A 1 262 ? -21.406 -26.172 -15.797 1 66.25 262 GLN A N 1
ATOM 2072 C CA . GLN A 1 262 ? -22.078 -24.891 -15.984 1 66.25 262 GLN A CA 1
ATOM 2073 C C . GLN A 1 262 ? -22.562 -24.328 -14.656 1 66.25 262 GLN A C 1
ATOM 2075 O O . GLN A 1 262 ? -23.75 -24.344 -14.367 1 66.25 262 GLN A O 1
ATOM 2080 N N . VAL A 1 263 ? -21.656 -24.391 -13.758 1 69.38 263 VAL A N 1
ATOM 2081 C CA . VAL A 1 263 ? -22.172 -23.828 -12.516 1 69.38 263 VAL A CA 1
ATOM 2082 C C . VAL A 1 263 ? -22.156 -22.297 -12.594 1 69.38 263 VAL A C 1
ATOM 2084 O O . VAL A 1 263 ? -21.156 -21.703 -13 1 69.38 263 VAL A O 1
ATOM 2087 N N . GLU A 1 264 ? -23.391 -21.688 -12.305 1 71.62 264 GLU A N 1
ATOM 2088 C CA . GLU A 1 264 ? -23.625 -20.25 -12.492 1 71.62 264 GLU A CA 1
ATOM 2089 C C . GLU A 1 264 ? -22.906 -19.438 -11.414 1 71.62 264 GLU A C 1
ATOM 2091 O O . GLU A 1 264 ? -22.281 -18.422 -11.711 1 71.62 264 GLU A O 1
ATOM 2096 N N . SER A 1 265 ? -23.078 -19.875 -10.125 1 88.81 265 SER A N 1
ATOM 2097 C CA . SER A 1 265 ? -22.469 -19.047 -9.07 1 88.81 265 SER A CA 1
ATOM 2098 C C . SER A 1 265 ? -21.781 -19.922 -8.023 1 88.81 265 SER A C 1
ATOM 2100 O O . SER A 1 265 ? -22.391 -20.859 -7.492 1 88.81 265 SER A O 1
ATOM 2102 N N . ILE A 1 266 ? -20.516 -19.781 -7.875 1 95.5 266 ILE A N 1
ATOM 2103 C CA . ILE A 1 266 ? -19.719 -20.531 -6.902 1 95.5 266 ILE A CA 1
ATOM 2104 C C . ILE A 1 266 ? -19.406 -19.641 -5.707 1 95.5 266 ILE A C 1
ATOM 2106 O O . ILE A 1 266 ? -19 -18.484 -5.875 1 95.5 266 ILE A O 1
ATOM 2110 N N . LYS A 1 267 ? -19.656 -20.109 -4.504 1 95.38 267 LYS A N 1
ATOM 2111 C CA . LYS A 1 267 ? -19.25 -19.422 -3.289 1 95.38 267 LYS A CA 1
ATOM 2112 C C . LYS A 1 267 ? -17.812 -19.75 -2.918 1 95.38 267 LYS A C 1
ATOM 2114 O O . LYS A 1 267 ? -17.516 -20.859 -2.471 1 95.38 267 LYS A O 1
ATOM 2119 N N . TRP A 1 268 ? -16.969 -18.828 -3.105 1 97 268 TRP A N 1
ATOM 2120 C CA . TRP A 1 268 ? -15.562 -19.016 -2.816 1 97 268 TRP A CA 1
ATOM 2121 C C . TRP A 1 268 ? -15.227 -18.562 -1.396 1 97 268 TRP A C 1
ATOM 2123 O O . TRP A 1 268 ? -15.688 -17.516 -0.948 1 97 268 TRP A O 1
ATOM 2133 N N . PRO A 1 269 ? -14.453 -19.344 -0.685 1 96.88 269 PRO A N 1
ATOM 2134 C CA . PRO A 1 269 ? -14 -18.844 0.611 1 96.88 269 PRO A CA 1
ATOM 2135 C C . PRO A 1 269 ? -12.945 -17.75 0.478 1 96.88 269 PRO A C 1
ATOM 2137 O O . PRO A 1 269 ? -12.172 -17.734 -0.485 1 96.88 269 PRO A O 1
ATOM 2140 N N . GLU A 1 270 ? -12.953 -16.875 1.447 1 94.5 270 GLU A N 1
ATOM 2141 C CA . GLU A 1 270 ? -11.875 -15.883 1.504 1 94.5 270 GLU A CA 1
ATOM 2142 C C . GLU A 1 270 ? -10.57 -16.516 1.983 1 94.5 270 GLU A C 1
ATOM 2144 O O . GLU A 1 270 ? -10.562 -17.266 2.961 1 94.5 270 GLU A O 1
ATOM 2149 N N . LEU A 1 271 ? -9.523 -16.297 1.276 1 94.81 271 LEU A N 1
ATOM 2150 C CA . LEU A 1 271 ? -8.211 -16.766 1.701 1 94.81 271 LEU A CA 1
ATOM 2151 C C . LEU A 1 271 ? -7.461 -15.664 2.449 1 94.81 271 LEU A C 1
ATOM 2153 O O . LEU A 1 271 ? -7.25 -14.57 1.914 1 94.81 271 LEU A O 1
ATOM 2157 N N . LYS A 1 272 ? -7.074 -15.977 3.551 1 92.19 272 LYS A N 1
ATOM 2158 C CA . LYS A 1 272 ? -6.379 -15.023 4.41 1 92.19 272 LYS A CA 1
ATOM 2159 C C . LYS A 1 272 ? -5.055 -14.594 3.793 1 92.19 272 LYS A C 1
ATOM 2161 O O . LYS A 1 272 ? -4.32 -15.414 3.244 1 92.19 272 LYS A O 1
ATOM 2166 N N . PRO A 1 273 ? -4.797 -13.211 3.875 1 91.56 273 PRO A N 1
ATOM 2167 C CA . PRO A 1 273 ? -3.475 -12.773 3.428 1 91.56 273 PRO A CA 1
ATOM 2168 C C . PRO A 1 273 ? -2.344 -13.344 4.281 1 91.56 273 PRO A C 1
ATOM 2170 O O . PRO A 1 273 ? -2.504 -13.516 5.492 1 91.56 273 PRO A O 1
ATOM 2173 N N . CYS A 1 274 ? -1.27 -13.688 3.639 1 88.31 274 CYS A N 1
ATOM 2174 C CA . CYS A 1 274 ? -0.063 -14.07 4.363 1 88.31 274 CYS A CA 1
ATOM 2175 C C . CYS A 1 274 ? 0.694 -12.844 4.852 1 88.31 274 CYS A C 1
ATOM 2177 O O . CYS A 1 274 ? 1.168 -12.039 4.047 1 88.31 274 CYS A O 1
ATOM 2179 N N . ILE A 1 275 ? 0.665 -12.695 6.137 1 79.88 275 ILE A N 1
ATOM 2180 C CA . ILE A 1 275 ? 1.344 -11.547 6.723 1 79.88 275 ILE A CA 1
ATOM 2181 C C . ILE A 1 275 ? 2.713 -11.969 7.254 1 79.88 275 ILE A C 1
ATOM 2183 O O . ILE A 1 275 ? 2.816 -12.922 8.023 1 79.88 275 ILE A O 1
ATOM 2187 N N . TYR A 1 276 ? 3.686 -11.375 6.707 1 81 276 TYR A N 1
ATOM 2188 C CA . TYR A 1 276 ? 5.047 -11.633 7.16 1 81 276 TYR A CA 1
ATOM 2189 C C . TYR A 1 276 ? 5.445 -10.664 8.266 1 81 276 TYR A C 1
ATOM 2191 O O . TYR A 1 276 ? 5.082 -9.484 8.227 1 81 276 TYR A O 1
ATOM 2199 N N . LYS A 1 277 ? 6 -11.148 9.297 1 73.94 277 LYS A N 1
ATOM 2200 C CA . LYS A 1 277 ? 6.328 -10.305 10.453 1 73.94 277 LYS A CA 1
ATOM 2201 C C . LYS A 1 277 ? 7.742 -9.742 10.336 1 73.94 277 LYS A C 1
ATOM 2203 O O . LYS A 1 277 ? 8.586 -10.312 9.641 1 73.94 277 LYS A O 1
ATOM 2208 N N . ARG A 1 278 ? 7.848 -8.586 11.031 1 74.19 278 ARG A N 1
ATOM 2209 C CA . ARG A 1 278 ? 9.148 -7.93 11.141 1 74.19 278 ARG A CA 1
ATOM 2210 C C . ARG A 1 278 ? 10.125 -8.781 11.93 1 74.19 278 ARG A C 1
ATOM 2212 O O . ARG A 1 278 ? 9.773 -9.336 12.977 1 74.19 278 ARG A O 1
ATOM 2219 N N . ARG A 1 279 ? 11.266 -9.273 11.273 1 58.56 279 ARG A N 1
ATOM 2220 C CA . ARG A 1 279 ? 12.258 -10.023 12.039 1 58.56 279 ARG A CA 1
ATOM 2221 C C . ARG A 1 279 ? 13.195 -9.086 12.797 1 58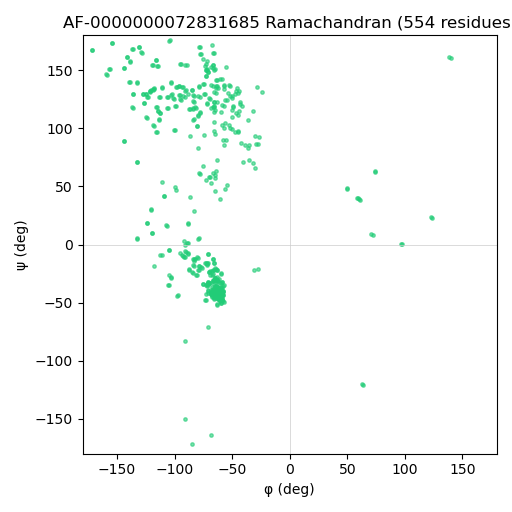.56 279 ARG A C 1
ATOM 2223 O O . ARG A 1 279 ? 13.453 -7.969 12.359 1 58.56 279 ARG A O 1
ATOM 2230 N N . MET B 1 1 ? -11.273 57.75 -70.25 1 19.55 1 MET B N 1
ATOM 2231 C CA . MET B 1 1 ? -10.633 58.188 -71.5 1 19.55 1 MET B CA 1
ATOM 2232 C C . MET B 1 1 ? -9.219 57.594 -71.562 1 19.55 1 MET B C 1
ATOM 2234 O O . MET B 1 1 ? -8.914 56.844 -72.5 1 19.55 1 MET B O 1
ATOM 2238 N N . THR B 1 2 ? -8.117 58.344 -71.125 1 17.39 2 THR B N 1
ATOM 2239 C CA . THR B 1 2 ? -6.965 58.594 -72 1 17.39 2 THR B CA 1
ATOM 2240 C C . THR B 1 2 ? -5.906 57.5 -71.812 1 17.39 2 THR B C 1
ATOM 2242 O O . THR B 1 2 ? -5.418 56.938 -72.75 1 17.39 2 THR B O 1
ATOM 2245 N N . ASP B 1 3 ? -4.992 57.594 -70.75 1 18.88 3 ASP B N 1
ATOM 2246 C CA . ASP B 1 3 ? -3.584 57.75 -71.062 1 18.88 3 ASP B CA 1
ATOM 2247 C C . ASP B 1 3 ? -2.926 56.406 -71.312 1 18.88 3 ASP B C 1
ATOM 2249 O O . ASP B 1 3 ? -3.453 55.375 -70.938 1 18.88 3 ASP B O 1
ATOM 2253 N N . GLY B 1 4 ? -1.544 56.406 -71.438 1 19.59 4 GLY B N 1
ATOM 2254 C CA . GLY B 1 4 ? -0.524 56 -72.375 1 19.59 4 GLY B CA 1
ATOM 2255 C C . GLY B 1 4 ? 0.003 54.594 -72.188 1 19.59 4 GLY B C 1
ATOM 2256 O O . GLY B 1 4 ? -0.308 53.969 -71.125 1 19.59 4 GLY B O 1
ATOM 2257 N N . GLY B 1 5 ? 1.318 54.344 -72.562 1 20.38 5 GLY B N 1
ATOM 2258 C CA . GLY B 1 5 ? 2.084 53.531 -73.5 1 20.38 5 GLY B CA 1
ATOM 2259 C C . GLY B 1 5 ? 2.895 52.438 -72.812 1 20.38 5 GLY B C 1
ATOM 2260 O O . GLY B 1 5 ? 3.91 52.719 -72.188 1 20.38 5 GLY B O 1
ATOM 2261 N N . LYS B 1 6 ? 2.367 51.5 -71.938 1 24.5 6 LYS B N 1
ATOM 2262 C CA . LYS B 1 6 ? 3.105 50.75 -70.938 1 24.5 6 LYS B CA 1
ATOM 2263 C C . LYS B 1 6 ? 4.09 49.781 -71.625 1 24.5 6 LYS B C 1
ATOM 2265 O O . LYS B 1 6 ? 3.744 48.625 -71.875 1 24.5 6 LYS B O 1
ATOM 2270 N N . PRO B 1 7 ? 5.188 50.312 -72.5 1 19.28 7 PRO B N 1
ATOM 2271 C CA . PRO B 1 7 ? 5.695 49.5 -73.562 1 19.28 7 PRO B CA 1
ATOM 2272 C C . PRO B 1 7 ? 6.516 48.312 -73.062 1 19.28 7 PRO B C 1
ATOM 2274 O O . PRO B 1 7 ? 6.297 47.188 -73.5 1 19.28 7 PRO B O 1
ATOM 2277 N N . ASP B 1 8 ? 7.879 48.438 -72.438 1 19.03 8 ASP B N 1
ATOM 2278 C CA . ASP B 1 8 ? 9.117 48.062 -73.125 1 19.03 8 ASP B CA 1
ATOM 2279 C C . ASP B 1 8 ? 9.508 46.625 -72.812 1 19.03 8 ASP B C 1
ATOM 2281 O O . ASP B 1 8 ? 9.453 46.188 -71.688 1 19.03 8 ASP B O 1
ATOM 2285 N N . ASN B 1 9 ? 9.797 45.656 -73.875 1 19.28 9 ASN B N 1
ATOM 2286 C CA . ASN B 1 9 ? 9.828 44.25 -74.25 1 19.28 9 ASN B CA 1
ATOM 2287 C C . ASN B 1 9 ? 11.18 43.594 -74 1 19.28 9 ASN B C 1
ATOM 2289 O O . ASN B 1 9 ? 11.375 42.406 -74.188 1 19.28 9 ASN B O 1
ATOM 2293 N N . PRO B 1 10 ? 12.297 44.344 -73.375 1 19.97 10 PRO B N 1
ATOM 2294 C CA . PRO B 1 10 ? 13.508 43.969 -74.125 1 19.97 10 PRO B CA 1
ATOM 2295 C C . PRO B 1 10 ? 13.914 42.531 -73.938 1 19.97 10 PRO B C 1
ATOM 2297 O O . PRO B 1 10 ? 13.469 41.875 -72.938 1 19.97 10 PRO B O 1
ATOM 2300 N N . SER B 1 11 ? 15.023 42.031 -74.812 1 17.77 11 SER B N 1
ATOM 2301 C CA . SER B 1 11 ? 15.625 41 -75.625 1 17.77 11 SER B CA 1
ATOM 2302 C C . SER B 1 11 ? 16.547 40.094 -74.812 1 17.77 11 SER B C 1
ATOM 2304 O O . SER B 1 11 ? 17.297 40.562 -74 1 17.77 11 SER B O 1
ATOM 2306 N N . ARG B 1 12 ? 16.422 38.656 -74.812 1 20 12 ARG B N 1
ATOM 2307 C CA . ARG B 1 12 ? 16.594 37.312 -74.25 1 20 12 ARG B CA 1
ATOM 2308 C C . ARG B 1 12 ? 17.984 36.781 -74.562 1 20 12 ARG B C 1
ATOM 2310 O O . ARG B 1 12 ? 18.156 35.938 -75.438 1 20 12 ARG B O 1
ATOM 2317 N N . LYS B 1 13 ? 19.141 37.625 -74.75 1 18.14 13 LYS B N 1
ATOM 2318 C CA . LYS B 1 13 ? 20.266 37.062 -75.5 1 18.14 13 LYS B CA 1
ATOM 2319 C C . LYS B 1 13 ? 20.906 35.906 -74.75 1 18.14 13 LYS B C 1
ATOM 2321 O O . LYS B 1 13 ? 21.359 36.031 -73.625 1 18.14 13 LYS B O 1
ATOM 2326 N N . ARG B 1 14 ? 20.734 34.562 -75.125 1 18.7 14 ARG B N 1
ATOM 2327 C CA . ARG B 1 14 ? 20.922 33.219 -74.562 1 18.7 14 ARG B CA 1
ATOM 2328 C C . ARG B 1 14 ? 22.359 32.75 -74.812 1 18.7 14 ARG B C 1
ATOM 2330 O O . ARG B 1 14 ? 22.719 32.219 -75.812 1 18.7 14 ARG B O 1
ATOM 2337 N N . ARG B 1 15 ? 23.469 33.594 -74.688 1 18.58 15 ARG B N 1
ATOM 2338 C CA . ARG B 1 15 ? 24.719 33.188 -75.312 1 18.58 15 ARG B CA 1
ATOM 2339 C C . ARG B 1 15 ? 25.25 31.906 -74.688 1 18.58 15 ARG B C 1
ATOM 2341 O O . ARG B 1 15 ? 25.234 31.734 -73.438 1 18.58 15 ARG B O 1
ATOM 2348 N N . ARG B 1 16 ? 25.469 30.812 -75.562 1 19.14 16 ARG B N 1
ATOM 2349 C CA . ARG B 1 16 ? 25.812 29.391 -75.625 1 19.14 16 ARG B CA 1
ATOM 2350 C C . ARG B 1 16 ? 27.234 29.156 -75.125 1 19.14 16 ARG B C 1
ATOM 2352 O O . ARG B 1 16 ? 28.188 29.734 -75.688 1 19.14 16 ARG B O 1
ATOM 2359 N N . LYS B 1 17 ? 27.562 28.75 -73.875 1 18.09 17 LYS B N 1
ATOM 2360 C CA . LYS B 1 17 ? 28.625 28.531 -72.875 1 18.09 17 LYS B CA 1
ATOM 2361 C C . LYS B 1 17 ? 29.578 27.438 -73.375 1 18.09 17 LYS B C 1
ATOM 2363 O O . LYS B 1 17 ? 29.234 26.25 -73.375 1 18.09 17 LYS B O 1
ATOM 2368 N N . ARG B 1 18 ? 30.234 27.484 -74.5 1 18.39 18 ARG B N 1
ATOM 2369 C CA . ARG B 1 18 ? 31 26.391 -75.062 1 18.39 18 ARG B CA 1
ATOM 2370 C C . ARG B 1 18 ? 32.156 26 -74.188 1 18.39 18 ARG B C 1
ATOM 2372 O O . ARG B 1 18 ? 33.094 26.781 -74 1 18.39 18 ARG B O 1
ATOM 2379 N N . ARG B 1 19 ? 31.953 25.359 -73.062 1 20.34 19 ARG B N 1
ATOM 2380 C CA . ARG B 1 19 ? 33 25.109 -72.062 1 20.34 19 ARG B CA 1
ATOM 2381 C C . ARG B 1 19 ? 34.156 24.312 -72.688 1 20.34 19 ARG B C 1
ATOM 2383 O O . ARG B 1 19 ? 33.938 23.359 -73.438 1 20.34 19 ARG B O 1
ATOM 2390 N N . LYS B 1 20 ? 35.344 24.859 -72.688 1 19.61 20 LYS B N 1
ATOM 2391 C CA . LYS B 1 20 ? 36.719 24.656 -73.125 1 19.61 20 LYS B CA 1
ATOM 2392 C C . LYS B 1 20 ? 37.219 23.266 -72.688 1 19.61 20 LYS B C 1
ATOM 2394 O O . LYS B 1 20 ? 36.875 22.766 -71.625 1 19.61 20 LYS B O 1
ATOM 2399 N N . PRO B 1 21 ? 37.719 22.469 -73.625 1 21.94 21 PRO B N 1
ATOM 2400 C CA . PRO B 1 21 ? 38.156 21.078 -73.688 1 21.94 21 PRO B CA 1
ATOM 2401 C C . PRO B 1 21 ? 39.344 20.781 -72.812 1 21.94 21 PRO B C 1
ATOM 2403 O O . PRO B 1 21 ? 40.406 21.375 -72.938 1 21.94 21 PRO B O 1
ATOM 2406 N N . GLN B 1 22 ? 39.25 20.922 -71.438 1 20.83 22 GLN B N 1
ATOM 2407 C CA . GLN B 1 22 ? 40.406 20.938 -70.562 1 20.83 22 GLN B CA 1
ATOM 2408 C C . GLN B 1 22 ? 41.25 19.656 -70.75 1 20.83 22 GLN B C 1
ATOM 2410 O O . GLN B 1 22 ? 40.688 18.562 -70.875 1 20.83 22 GLN B O 1
ATOM 2415 N N . SER B 1 23 ? 42.375 19.844 -71.438 1 20.66 23 SER B N 1
ATOM 2416 C CA . SER B 1 23 ? 43.438 18.938 -71.812 1 20.66 23 SER B CA 1
ATOM 2417 C C . SER B 1 23 ? 43.875 18.094 -70.625 1 20.66 23 SER B C 1
ATOM 2419 O O . SER B 1 23 ? 43.938 18.594 -69.5 1 20.66 23 SER B O 1
ATOM 2421 N N . ARG B 1 24 ? 43.656 16.797 -70.625 1 22.42 24 ARG B N 1
ATOM 2422 C CA . ARG B 1 24 ? 43.75 15.648 -69.75 1 22.42 24 ARG B CA 1
ATOM 2423 C C . ARG B 1 24 ? 45.219 15.375 -69.375 1 22.42 24 ARG B C 1
ATOM 2425 O O . ARG B 1 24 ? 45.969 14.812 -70.125 1 22.42 24 ARG B O 1
ATOM 2432 N N . SER B 1 25 ? 45.938 16.484 -69 1 21.38 25 SER B N 1
ATOM 2433 C CA . SER B 1 25 ? 47.344 16.172 -68.75 1 21.38 25 SER B CA 1
ATOM 2434 C C . SER B 1 25 ? 47.5 14.969 -67.812 1 21.38 25 SER B C 1
ATOM 2436 O O . SER B 1 25 ? 46.781 14.844 -66.812 1 21.38 25 SER B O 1
ATOM 2438 N N . GLU B 1 26 ? 47.969 13.852 -68.375 1 23.02 26 GLU B N 1
ATOM 2439 C CA . GLU B 1 26 ? 48.219 12.508 -67.875 1 23.02 26 GLU B CA 1
ATOM 2440 C C . GLU B 1 26 ? 49.156 12.539 -66.625 1 23.02 26 GLU B C 1
ATOM 2442 O O . GLU B 1 26 ? 50.344 12.867 -66.75 1 23.02 26 GLU B O 1
ATOM 2447 N N . SER B 1 27 ? 48.812 13.367 -65.625 1 22.94 27 SER B N 1
ATOM 2448 C CA . SER B 1 27 ? 49.781 13.516 -64.5 1 22.94 27 SER B CA 1
ATOM 2449 C C . SER B 1 27 ? 50.219 12.156 -64 1 22.94 27 SER B C 1
ATOM 2451 O O . SER B 1 27 ? 49.438 11.195 -64 1 22.94 27 SER B O 1
ATOM 2453 N N . ALA B 1 28 ? 51.594 11.93 -64.125 1 24.27 28 ALA B N 1
ATOM 2454 C CA . ALA B 1 28 ? 52.5 10.883 -63.688 1 24.27 28 ALA B CA 1
ATOM 2455 C C . ALA B 1 28 ? 52.219 10.508 -62.219 1 24.27 28 ALA B C 1
ATOM 2457 O O . ALA B 1 28 ? 52.125 11.375 -61.344 1 24.27 28 ALA B O 1
ATOM 2458 N N . ASN B 1 29 ? 51.469 9.484 -61.938 1 23.39 29 ASN B N 1
ATOM 2459 C CA . ASN B 1 29 ? 50.938 8.883 -60.719 1 23.39 29 ASN B CA 1
ATOM 2460 C C . ASN B 1 29 ? 52.062 8.523 -59.75 1 23.39 29 ASN B C 1
ATOM 2462 O O . ASN B 1 29 ? 52.812 7.57 -59.969 1 23.39 29 ASN B O 1
ATOM 2466 N N . SER B 1 30 ? 53.031 9.539 -59.531 1 27.28 30 SER B N 1
ATOM 2467 C CA . SER B 1 30 ? 54.094 9.086 -58.625 1 27.28 30 SER B CA 1
ATOM 2468 C C . SER B 1 30 ? 53.5 8.453 -57.375 1 27.28 30 SER B C 1
ATOM 2470 O O . SER B 1 30 ? 52.531 8.961 -56.812 1 27.28 30 SER B O 1
ATOM 2472 N N . PRO B 1 31 ? 53.812 7.184 -57.188 1 30 31 PRO B N 1
ATOM 2473 C CA . PRO B 1 31 ? 53.156 6.445 -56.094 1 30 31 PRO B CA 1
ATOM 2474 C C . PRO B 1 31 ? 53.375 7.102 -54.75 1 30 31 PRO B C 1
ATOM 2476 O O . PRO B 1 31 ? 54.438 7.688 -54.5 1 30 31 PRO B O 1
ATOM 2479 N N . PRO B 1 32 ? 52.406 7.863 -54.219 1 31.69 32 PRO B N 1
ATOM 2480 C CA . PRO B 1 32 ? 52.656 8.617 -53 1 31.69 32 PRO B CA 1
ATOM 2481 C C . PRO B 1 32 ? 53.406 7.805 -51.938 1 31.69 32 PRO B C 1
ATOM 2483 O O . PRO B 1 32 ? 53.375 6.57 -51.969 1 31.69 32 PRO B O 1
ATOM 2486 N N . PRO B 1 33 ? 54.438 8.438 -51.406 1 31.95 33 PRO B N 1
ATOM 2487 C CA . PRO B 1 33 ? 55.281 7.883 -50.344 1 31.95 33 PRO B CA 1
ATOM 2488 C C . PRO B 1 33 ? 54.469 7.223 -49.219 1 31.95 33 PRO B C 1
ATOM 2490 O O . PRO B 1 33 ? 53.312 7.598 -49 1 31.95 33 PRO B O 1
ATOM 2493 N N . GLN B 1 34 ? 54.844 5.98 -48.844 1 28.33 34 GLN B N 1
ATOM 2494 C CA . GLN B 1 34 ? 54.188 5.16 -47.844 1 28.33 34 GLN B CA 1
ATOM 2495 C C . GLN B 1 34 ? 54.125 5.895 -46.5 1 28.33 34 GLN B C 1
ATOM 2497 O O . GLN B 1 34 ? 55.156 6.379 -46 1 28.33 34 GLN B O 1
ATOM 2502 N N . LEU B 1 35 ? 53.125 6.727 -46.281 1 31.53 35 LEU B N 1
ATOM 2503 C CA . LEU B 1 35 ? 53 7.422 -45 1 31.53 35 LEU B CA 1
ATOM 2504 C C . LEU B 1 35 ? 53.281 6.48 -43.844 1 31.53 35 LEU B C 1
ATOM 2506 O O . LEU B 1 35 ? 52.875 5.312 -43.875 1 31.53 35 LEU B O 1
ATOM 2510 N N . PRO B 1 36 ? 54.312 6.812 -43 1 34.5 36 PRO B N 1
ATOM 2511 C CA . PRO B 1 36 ? 54.625 5.98 -41.812 1 34.5 36 PRO B CA 1
ATOM 2512 C C . PRO B 1 36 ? 53.375 5.629 -41 1 34.5 36 PRO B C 1
ATOM 2514 O O . PRO B 1 36 ? 52.406 6.375 -41 1 34.5 36 PRO B O 1
ATOM 2517 N N . LEU B 1 37 ? 53.188 4.328 -40.688 1 31.88 37 LEU B N 1
ATOM 2518 C CA . LEU B 1 37 ? 52.062 3.807 -39.938 1 31.88 37 LEU B CA 1
ATOM 2519 C C . LEU B 1 37 ? 51.906 4.566 -38.625 1 31.88 37 LEU B C 1
ATOM 2521 O O . LEU B 1 37 ? 52.875 4.816 -37.906 1 31.88 37 LEU B O 1
ATOM 2525 N N . PRO B 1 38 ? 50.938 5.484 -38.562 1 33.41 38 PRO B N 1
ATOM 2526 C CA . PRO B 1 38 ? 50.812 6.199 -37.281 1 33.41 38 PRO B CA 1
ATOM 2527 C C . PRO B 1 38 ? 50.969 5.281 -36.062 1 33.41 38 PRO B C 1
ATOM 2529 O O . PRO B 1 38 ? 50.688 4.082 -36.156 1 33.41 38 PRO B O 1
ATOM 2532 N N . HIS B 1 39 ? 51.969 5.523 -35.219 1 36.41 39 HIS B N 1
ATOM 2533 C CA . HIS B 1 39 ? 52.125 4.84 -33.938 1 36.41 39 HIS B CA 1
ATOM 2534 C C . HIS B 1 39 ? 50.812 4.77 -33.188 1 36.41 39 HIS B C 1
ATOM 2536 O O . HIS B 1 39 ? 50.031 5.742 -33.188 1 36.41 39 HIS B O 1
ATOM 2542 N N . PRO B 1 40 ? 50.281 3.598 -33.062 1 29.06 40 PRO B N 1
ATOM 2543 C CA . PRO B 1 40 ? 48.969 3.588 -32.406 1 29.06 40 PRO B CA 1
ATOM 2544 C C . PRO B 1 40 ? 48.938 4.465 -31.172 1 29.06 40 PRO B C 1
ATOM 2546 O O . PRO B 1 40 ? 49.875 4.473 -30.375 1 29.06 40 PRO B O 1
ATOM 2549 N N . LYS B 1 41 ? 48.438 5.734 -31.234 1 32.12 41 LYS B N 1
ATOM 2550 C CA . LYS B 1 41 ? 48.188 6.465 -29.984 1 32.12 41 LYS B CA 1
ATOM 2551 C C . LYS B 1 41 ? 47.781 5.508 -28.859 1 32.12 41 LYS B C 1
ATOM 2553 O O . LYS B 1 41 ? 47.062 4.543 -29.078 1 32.12 41 LYS B O 1
ATOM 2558 N N . ARG B 1 42 ? 48.625 5.438 -27.875 1 31.42 42 ARG B N 1
ATOM 2559 C CA . ARG B 1 42 ? 48.188 4.762 -26.656 1 31.42 42 ARG B CA 1
ATOM 2560 C C . ARG B 1 42 ? 46.75 5.082 -26.344 1 31.42 42 ARG B C 1
ATOM 2562 O O . ARG B 1 42 ? 46.375 6.25 -26.219 1 31.42 42 ARG B O 1
ATOM 2569 N N . ARG B 1 43 ? 45.875 4.34 -26.922 1 30.45 43 ARG B N 1
ATOM 2570 C CA . ARG B 1 43 ? 44.531 4.52 -26.406 1 30.45 43 ARG B CA 1
ATOM 2571 C C . ARG B 1 43 ? 44.562 4.785 -24.891 1 30.45 43 ARG B C 1
ATOM 2573 O O . ARG B 1 43 ? 45.094 3.984 -24.125 1 30.45 43 ARG B O 1
ATOM 2580 N N . LYS B 1 44 ? 44.75 6.07 -24.484 1 32.16 44 LYS B N 1
ATOM 2581 C CA . LYS B 1 44 ? 44.344 6.293 -23.094 1 32.16 44 LYS B CA 1
ATOM 2582 C C . LYS B 1 44 ? 43.25 5.312 -22.688 1 32.16 44 LYS B C 1
ATOM 2584 O O . LYS B 1 44 ? 42.188 5.246 -23.328 1 32.16 44 LYS B O 1
ATOM 2589 N N . ILE B 1 45 ? 43.594 4.18 -22.25 1 33.81 45 ILE B N 1
ATOM 2590 C CA . ILE B 1 45 ? 42.594 3.412 -21.531 1 33.81 45 ILE B CA 1
ATOM 2591 C C . ILE B 1 45 ? 41.625 4.363 -20.812 1 33.81 45 ILE B C 1
ATOM 2593 O O . ILE B 1 45 ? 42.031 5.082 -19.906 1 33.81 45 ILE B O 1
ATOM 2597 N N . GLU B 1 46 ? 40.875 5.105 -21.641 1 38.03 46 GLU B N 1
ATOM 2598 C CA . GLU B 1 46 ? 39.812 5.754 -20.875 1 38.03 46 GLU B CA 1
ATOM 2599 C C . GLU B 1 46 ? 39.469 4.938 -19.625 1 38.03 46 GLU B C 1
ATOM 2601 O O . GLU B 1 46 ? 39.25 3.723 -19.719 1 38.03 46 GLU B O 1
ATOM 2606 N N . GLY B 1 47 ? 40.031 5.18 -18.562 1 39.03 47 GLY B N 1
ATOM 2607 C CA . GLY B 1 47 ? 39.562 4.621 -17.312 1 39.03 47 GLY B CA 1
ATOM 2608 C C . GLY B 1 47 ? 38.094 4.246 -17.344 1 39.03 47 GLY B C 1
ATOM 2609 O O . GLY B 1 47 ? 37.344 4.727 -18.188 1 39.03 47 GLY B O 1
ATOM 2610 N N . PRO B 1 48 ? 37.656 3.053 -16.922 1 40.78 48 PRO B N 1
ATOM 2611 C CA . PRO B 1 48 ? 36.281 2.564 -17.109 1 40.78 48 PRO B CA 1
ATOM 2612 C C . PRO B 1 48 ? 35.25 3.676 -17 1 40.78 48 PRO B C 1
ATOM 2614 O O . PRO B 1 48 ? 35.031 4.246 -15.922 1 40.78 48 PRO B O 1
ATOM 2617 N N . SER B 1 49 ? 35.031 4.57 -17.812 1 47.38 49 SER B N 1
ATOM 2618 C CA . SER B 1 49 ? 33.875 5.418 -18.078 1 47.38 49 SER B CA 1
ATOM 2619 C C . SER B 1 49 ? 32.594 4.688 -17.75 1 47.38 49 SER B C 1
ATOM 2621 O O . SER B 1 49 ? 31.531 5.316 -17.625 1 47.38 49 SER B O 1
ATOM 2623 N N . THR B 1 50 ? 32.562 3.426 -17.719 1 52.47 50 THR B N 1
ATOM 2624 C CA . THR B 1 50 ? 31.469 2.514 -17.422 1 52.47 50 THR B CA 1
ATOM 2625 C C . THR B 1 50 ? 31.031 2.637 -15.969 1 52.47 50 THR B C 1
ATOM 2627 O O . THR B 1 50 ? 29.844 2.514 -15.656 1 52.47 50 THR B O 1
ATOM 2630 N N . SER B 1 51 ? 32 2.99 -15.117 1 55.88 51 SER B N 1
ATOM 2631 C CA . SER B 1 51 ? 31.672 3.098 -13.703 1 55.88 51 SER B CA 1
ATOM 2632 C C . SER B 1 51 ? 30.781 4.312 -13.438 1 55.88 51 SER B C 1
ATOM 2634 O O . SER B 1 51 ? 29.812 4.227 -12.695 1 55.88 51 SER B O 1
ATOM 2636 N N . LYS B 1 52 ? 31.125 5.438 -14.102 1 56.34 52 LYS B N 1
ATOM 2637 C CA . LYS B 1 52 ? 30.312 6.637 -13.906 1 56.34 52 LYS B CA 1
ATOM 2638 C C . LYS B 1 52 ? 28.922 6.465 -14.492 1 56.34 52 LYS B C 1
ATOM 2640 O O . LYS B 1 52 ? 27.922 6.887 -13.891 1 56.34 52 LYS B O 1
ATOM 2645 N N . ASN B 1 53 ? 28.969 5.883 -15.734 1 64.69 53 ASN B N 1
ATOM 2646 C CA . ASN B 1 53 ? 27.688 5.613 -16.375 1 64.69 53 ASN B CA 1
ATOM 2647 C C . ASN B 1 53 ? 26.859 4.637 -15.539 1 64.69 53 ASN B C 1
ATOM 2649 O O . ASN B 1 53 ? 25.641 4.797 -15.43 1 64.69 53 ASN B O 1
ATOM 2653 N N . GLN B 1 54 ? 27.562 3.686 -14.977 1 68.44 54 GLN B N 1
ATOM 2654 C CA . GLN B 1 54 ? 26.875 2.73 -14.125 1 68.44 54 GLN B CA 1
ATOM 2655 C C . GLN B 1 54 ? 26.375 3.398 -12.852 1 68.44 54 GLN B C 1
ATOM 2657 O O . GLN B 1 54 ? 25.266 3.121 -12.391 1 68.44 54 GLN B O 1
ATOM 2662 N N . LEU B 1 55 ? 27.219 4.273 -12.312 1 68.38 55 LEU B N 1
ATOM 2663 C CA . LEU B 1 55 ? 26.797 5.023 -11.141 1 68.38 55 LEU B CA 1
ATOM 2664 C C . LEU B 1 55 ? 25.609 5.918 -11.461 1 68.38 55 LEU B C 1
ATOM 2666 O O . LEU B 1 55 ? 24.672 6.027 -10.672 1 68.38 55 LEU B O 1
ATOM 2670 N N . GLY B 1 56 ? 25.703 6.422 -12.727 1 75.62 56 GLY B N 1
ATOM 2671 C CA . GLY B 1 56 ? 24.594 7.246 -13.164 1 75.62 56 GLY B CA 1
ATOM 2672 C C . GLY B 1 56 ? 23.312 6.461 -13.352 1 75.62 56 GLY B C 1
ATOM 2673 O O . GLY B 1 56 ? 22.234 6.898 -12.922 1 75.62 56 GLY B O 1
ATOM 2674 N N . PHE B 1 57 ? 23.484 5.348 -13.922 1 80.88 57 PHE B N 1
ATOM 2675 C CA . PHE B 1 57 ? 22.328 4.488 -14.148 1 80.88 57 PHE B CA 1
ATOM 2676 C C . PHE B 1 57 ? 21.75 3.998 -12.82 1 80.88 57 PHE B C 1
ATOM 2678 O O . PHE B 1 57 ? 20.547 4.023 -12.617 1 80.88 57 PHE B O 1
ATOM 2685 N N . LEU B 1 58 ? 22.625 3.596 -11.906 1 80.56 58 LEU B N 1
ATOM 2686 C CA . LEU B 1 58 ? 22.188 3.109 -10.602 1 80.56 58 LEU B CA 1
ATOM 2687 C C . LEU B 1 58 ? 21.484 4.215 -9.812 1 80.56 58 LEU B C 1
ATOM 2689 O O . LEU B 1 58 ? 20.516 3.959 -9.102 1 80.56 58 LEU B O 1
ATOM 2693 N N . GLN B 1 59 ? 22.047 5.332 -9.961 1 84.25 59 GLN B N 1
ATOM 2694 C CA . GLN B 1 59 ? 21.438 6.465 -9.273 1 84.25 59 GLN B CA 1
ATOM 2695 C C . GLN B 1 59 ? 20.047 6.758 -9.828 1 84.25 59 GLN B C 1
ATOM 2697 O O . GLN B 1 59 ? 19.109 7.035 -9.07 1 84.25 59 GLN B O 1
ATOM 2702 N N . LYS B 1 60 ? 19.938 6.707 -11.117 1 83.94 60 LYS B N 1
ATOM 2703 C CA . LYS B 1 60 ? 18.641 6.926 -11.75 1 83.94 60 LYS B CA 1
ATOM 2704 C C . LYS B 1 60 ? 17.641 5.875 -11.305 1 83.94 60 LYS B C 1
ATOM 2706 O O . LYS B 1 60 ? 16.469 6.195 -11.023 1 83.94 60 LYS B O 1
ATOM 2711 N N . MET B 1 61 ? 18.078 4.707 -11.18 1 82 61 MET B N 1
ATOM 2712 C CA . MET B 1 61 ? 17.219 3.609 -10.742 1 82 61 MET B CA 1
ATOM 2713 C C . MET B 1 61 ? 16.766 3.807 -9.297 1 82 61 MET B C 1
ATOM 2715 O O . MET B 1 61 ? 15.594 3.609 -8.969 1 82 61 MET B O 1
ATOM 2719 N N . ARG B 1 62 ? 17.656 4.246 -8.555 1 84.25 62 ARG B N 1
ATOM 2720 C CA . ARG B 1 62 ? 17.344 4.488 -7.148 1 84.25 62 ARG B CA 1
ATOM 2721 C C . ARG B 1 62 ? 16.328 5.613 -6.996 1 84.25 62 ARG B C 1
ATOM 2723 O O . ARG B 1 62 ? 15.422 5.523 -6.164 1 84.25 62 ARG B O 1
ATOM 2730 N N . MET B 1 63 ? 16.516 6.531 -7.828 1 84.69 63 MET B N 1
ATOM 2731 C CA . MET B 1 63 ? 15.578 7.656 -7.77 1 84.69 63 MET B CA 1
ATOM 2732 C C . MET B 1 63 ? 14.188 7.234 -8.219 1 84.69 63 MET B C 1
ATOM 2734 O O . MET B 1 63 ? 13.188 7.629 -7.621 1 84.69 63 MET B O 1
ATOM 2738 N N . ARG B 1 64 ? 14.18 6.484 -9.234 1 85.75 64 ARG B N 1
ATOM 2739 C CA . ARG B 1 64 ? 12.898 5.984 -9.727 1 85.75 64 ARG B CA 1
ATOM 2740 C C . ARG B 1 64 ? 12.219 5.113 -8.672 1 85.75 64 ARG B C 1
ATOM 2742 O O . ARG B 1 64 ? 11.008 5.223 -8.453 1 85.75 64 ARG B O 1
ATOM 2749 N N . LEU B 1 65 ? 13.031 4.305 -8.07 1 88.94 65 LEU B N 1
ATOM 2750 C CA . LEU B 1 65 ? 12.508 3.416 -7.043 1 88.94 65 LEU B CA 1
ATOM 2751 C C . LEU B 1 65 ? 11.984 4.215 -5.852 1 88.94 65 LEU B C 1
ATOM 2753 O O . LEU B 1 65 ? 10.914 3.912 -5.324 1 88.94 65 LEU B O 1
ATOM 2757 N N . SER B 1 66 ? 12.719 5.25 -5.504 1 90.19 66 SER B N 1
ATOM 2758 C CA . SER B 1 66 ? 12.289 6.102 -4.406 1 90.19 66 SER B CA 1
ATOM 2759 C C . SER B 1 66 ? 10.969 6.805 -4.73 1 90.19 66 SER B C 1
ATOM 2761 O O . SER B 1 66 ? 10.094 6.926 -3.873 1 90.19 66 SER B O 1
ATOM 2763 N N . GLY B 1 67 ? 10.852 7.215 -5.945 1 91.5 67 GLY B N 1
ATOM 2764 C CA . GLY B 1 67 ? 9.609 7.82 -6.391 1 91.5 67 GLY B CA 1
ATOM 2765 C C . GLY B 1 67 ? 8.43 6.863 -6.352 1 91.5 67 GLY B C 1
ATOM 2766 O O . GLY B 1 67 ? 7.34 7.234 -5.914 1 91.5 67 GLY B O 1
ATOM 2767 N N . GLY B 1 68 ? 8.68 5.66 -6.777 1 92 68 GLY B N 1
ATOM 2768 C CA . GLY B 1 68 ? 7.648 4.641 -6.73 1 92 68 GLY B CA 1
ATOM 2769 C C . GLY B 1 68 ? 7.184 4.328 -5.32 1 92 68 GLY B C 1
ATOM 2770 O O . GLY B 1 68 ? 5.984 4.195 -5.07 1 92 68 GLY B O 1
ATOM 2771 N N . HIS B 1 69 ? 8.148 4.234 -4.434 1 93.44 69 HIS B N 1
ATOM 2772 C CA . HIS B 1 69 ? 7.82 3.996 -3.031 1 93.44 69 HIS B CA 1
ATOM 2773 C C . HIS B 1 69 ? 6.973 5.129 -2.463 1 93.44 69 HIS B C 1
ATOM 2775 O O . HIS B 1 69 ? 5.98 4.883 -1.774 1 93.44 69 HIS B O 1
ATOM 2781 N N . PHE B 1 70 ? 7.34 6.281 -2.764 1 94.69 70 PHE B N 1
ATOM 2782 C CA . PHE B 1 70 ? 6.586 7.434 -2.293 1 94.69 70 PHE B CA 1
ATOM 2783 C C . PHE B 1 70 ? 5.152 7.391 -2.811 1 94.69 70 PHE B C 1
ATOM 2785 O O . PHE B 1 70 ? 4.203 7.57 -2.043 1 94.69 70 PHE B O 1
ATOM 2792 N N . ARG B 1 71 ? 5.004 7.156 -4.102 1 92.75 71 ARG B N 1
ATOM 2793 C CA . ARG B 1 71 ? 3.674 7.152 -4.703 1 92.75 71 ARG B CA 1
ATOM 2794 C C . ARG B 1 71 ? 2.793 6.074 -4.082 1 92.75 71 ARG B C 1
ATOM 2796 O O . ARG B 1 71 ? 1.605 6.297 -3.84 1 92.75 71 ARG B O 1
ATOM 2803 N N . MET B 1 72 ? 3.416 4.945 -3.816 1 92.25 72 MET B N 1
ATOM 2804 C CA . MET B 1 72 ? 2.668 3.867 -3.18 1 92.25 72 MET B CA 1
ATOM 2805 C C . MET B 1 72 ? 2.252 4.254 -1.765 1 92.25 72 MET B C 1
ATOM 2807 O O . MET B 1 72 ? 1.1 4.055 -1.375 1 92.25 72 MET B O 1
ATOM 2811 N N . LEU B 1 73 ? 3.166 4.793 -1.006 1 95.06 73 LEU B N 1
ATOM 2812 C CA . LEU B 1 73 ? 2.885 5.211 0.364 1 95.06 73 LEU B CA 1
ATOM 2813 C C . LEU B 1 73 ? 1.855 6.336 0.39 1 95.06 73 LEU B C 1
ATOM 2815 O O . LEU B 1 73 ? 0.95 6.336 1.227 1 95.06 73 LEU B O 1
ATOM 2819 N N . ASN B 1 74 ? 1.99 7.242 -0.552 1 94.56 74 ASN B N 1
ATOM 2820 C CA . ASN B 1 74 ? 1.032 8.336 -0.671 1 94.56 74 ASN B CA 1
ATOM 2821 C C . ASN B 1 74 ? -0.374 7.82 -0.961 1 94.56 74 ASN B C 1
ATOM 2823 O O . ASN B 1 74 ? -1.337 8.234 -0.313 1 94.56 74 ASN B O 1
ATOM 2827 N N . GLU B 1 75 ? -0.437 6.938 -1.873 1 91.69 75 GLU B N 1
ATOM 2828 C CA . GLU B 1 75 ? -1.727 6.324 -2.168 1 91.69 75 GLU B CA 1
ATOM 2829 C C . GLU B 1 75 ? -2.312 5.648 -0.933 1 91.69 75 GLU B C 1
ATOM 2831 O O . GLU B 1 75 ? -3.504 5.785 -0.648 1 91.69 75 GLU B O 1
ATOM 2836 N N . LYS B 1 76 ? -1.476 4.961 -0.239 1 93.25 76 LYS B N 1
ATOM 2837 C CA . LYS B 1 76 ? -1.922 4.285 0.975 1 93.25 76 LYS B CA 1
ATOM 2838 C C . LYS B 1 76 ? -2.484 5.281 1.985 1 93.25 76 LYS B C 1
ATOM 2840 O O . LYS B 1 76 ? -3.561 5.062 2.547 1 93.25 76 LYS B O 1
ATOM 2845 N N . LEU B 1 77 ? -1.875 6.355 2.17 1 96 77 LEU B N 1
ATOM 2846 C CA . LEU B 1 77 ? -2.256 7.348 3.168 1 96 77 LEU B CA 1
ATOM 2847 C C . LEU B 1 77 ? -3.596 7.988 2.816 1 96 77 LEU B C 1
ATOM 2849 O O . LEU B 1 77 ? -4.359 8.367 3.705 1 96 77 LEU B O 1
ATOM 2853 N N . TYR B 1 78 ? -3.922 7.98 1.516 1 94.5 78 TYR B N 1
ATOM 2854 C CA . TYR B 1 78 ? -5.176 8.594 1.086 1 94.5 78 TYR B CA 1
ATOM 2855 C C . TYR B 1 78 ? -6.301 7.57 1.054 1 94.5 78 TYR B C 1
ATOM 2857 O O . TYR B 1 78 ? -7.473 7.93 0.921 1 94.5 78 TYR B O 1
ATOM 2865 N N . THR B 1 79 ? -5.957 6.289 1.19 1 91.69 79 THR B N 1
ATOM 2866 C CA . THR B 1 79 ? -6.988 5.277 0.975 1 91.69 79 THR B CA 1
ATOM 2867 C C . THR B 1 79 ? -7.199 4.445 2.236 1 91.69 79 THR B C 1
ATOM 2869 O O . THR B 1 79 ? -7.898 3.43 2.205 1 91.69 79 THR B O 1
ATOM 2872 N N . CYS B 1 80 ? -6.605 4.879 3.332 1 93.88 80 CYS B N 1
ATOM 2873 C CA . CYS B 1 80 ? -6.867 4.195 4.594 1 93.88 80 CYS B CA 1
ATOM 2874 C C . CYS B 1 80 ? -7.219 5.191 5.691 1 93.88 80 CYS B C 1
ATOM 2876 O O . CYS B 1 80 ? -7.145 6.402 5.484 1 93.88 80 CYS B O 1
ATOM 2878 N N . SER B 1 81 ? -7.688 4.691 6.84 1 95.88 81 SER B N 1
ATOM 2879 C CA . SER B 1 81 ? -7.996 5.547 7.98 1 95.88 81 SER B CA 1
ATOM 2880 C C . SER B 1 81 ? -6.727 5.965 8.719 1 95.88 81 SER B C 1
ATOM 2882 O O . SER B 1 81 ? -5.668 5.367 8.523 1 95.88 81 SER B O 1
ATOM 2884 N N . GLY B 1 82 ? -6.887 6.953 9.508 1 96.44 82 GLY B N 1
ATOM 2885 C CA . GLY B 1 82 ? -5.77 7.383 10.336 1 96.44 82 GLY B CA 1
ATOM 2886 C C . GLY B 1 82 ? -5.238 6.289 11.242 1 96.44 82 GLY B C 1
ATOM 2887 O O . GLY B 1 82 ? -4.023 6.156 11.414 1 96.44 82 GLY B O 1
ATOM 2888 N N . SER B 1 83 ? -6.148 5.543 11.781 1 96.5 83 SER B N 1
ATOM 2889 C CA . SER B 1 83 ? -5.746 4.457 12.672 1 96.5 83 SER B CA 1
ATOM 2890 C C . SER B 1 83 ? -4.953 3.393 11.922 1 96.5 83 SER B C 1
ATOM 2892 O O . SER B 1 83 ? -3.947 2.891 12.422 1 96.5 83 SER B O 1
ATOM 2894 N N . GLU B 1 84 ? -5.383 3.035 10.695 1 94.69 84 GLU B N 1
ATOM 2895 C CA . GLU B 1 84 ? -4.652 2.082 9.867 1 94.69 84 GLU B CA 1
ATOM 2896 C C . GLU B 1 84 ? -3.264 2.607 9.516 1 94.69 84 GLU B C 1
ATOM 2898 O O . GLU B 1 84 ? -2.279 1.865 9.578 1 94.69 84 GLU B O 1
ATOM 2903 N N . ALA B 1 85 ? -3.236 3.898 9.156 1 96.69 85 ALA B N 1
ATOM 2904 C CA . ALA B 1 85 ? -1.958 4.527 8.828 1 96.69 85 ALA B CA 1
ATOM 2905 C C . ALA B 1 85 ? -1.027 4.535 10.039 1 96.69 85 ALA B C 1
ATOM 2907 O O . ALA B 1 85 ? 0.158 4.215 9.922 1 96.69 85 ALA B O 1
ATOM 2908 N N . PHE B 1 86 ? -1.568 4.875 11.172 1 96.81 86 PHE B N 1
ATOM 2909 C CA . PHE B 1 86 ? -0.79 4.906 12.406 1 96.81 86 PHE B CA 1
ATOM 2910 C C . PHE B 1 86 ? -0.187 3.537 12.695 1 96.81 86 PHE B C 1
ATOM 2912 O O . PHE B 1 86 ? 1.006 3.428 12.992 1 96.81 86 PHE B O 1
ATOM 2919 N N . ASN B 1 87 ? -0.951 2.502 12.609 1 93.81 87 ASN B N 1
ATOM 2920 C CA . ASN B 1 87 ? -0.477 1.145 12.859 1 93.81 87 ASN B CA 1
ATOM 2921 C C . ASN B 1 87 ? 0.596 0.732 11.852 1 93.81 87 ASN B C 1
ATOM 2923 O O . ASN B 1 87 ? 1.596 0.116 12.227 1 93.81 87 ASN B O 1
ATOM 2927 N N . LEU B 1 88 ? 0.342 1.071 10.609 1 92.94 88 LEU B N 1
ATOM 2928 C CA . LEU B 1 88 ? 1.306 0.748 9.562 1 92.94 88 LEU B CA 1
ATOM 2929 C C . LEU B 1 88 ? 2.668 1.355 9.867 1 92.94 88 LEU B C 1
ATOM 2931 O O . LEU B 1 88 ? 3.68 0.648 9.891 1 92.94 88 LEU B O 1
ATOM 2935 N N . PHE B 1 89 ? 2.721 2.615 10.195 1 95.69 89 PHE B N 1
ATOM 2936 C CA . PHE B 1 89 ? 3.998 3.309 10.328 1 95.69 89 PHE B CA 1
ATOM 2937 C C . PHE B 1 89 ? 4.605 3.08 11.703 1 95.69 89 PHE B C 1
ATOM 2939 O O . PHE B 1 89 ? 5.812 3.234 11.891 1 95.69 89 PHE B O 1
ATOM 2946 N N . LYS B 1 90 ? 3.748 2.779 12.68 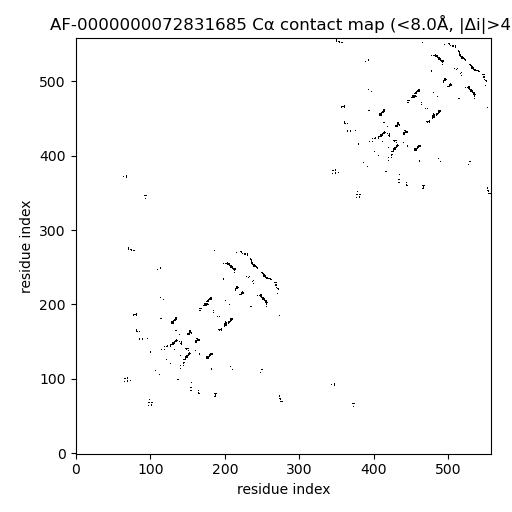1 93.56 90 LYS B N 1
ATOM 2947 C CA . LYS B 1 90 ? 4.293 2.35 13.961 1 93.56 90 LYS B CA 1
ATOM 2948 C C . LYS B 1 90 ? 5.094 1.058 13.82 1 93.56 90 LYS B C 1
ATOM 2950 O O . LYS B 1 90 ? 6.148 0.9 14.438 1 93.56 90 LYS B O 1
ATOM 2955 N N . ASN B 1 91 ? 4.605 0.16 12.961 1 90.44 91 ASN B N 1
ATOM 2956 C CA . ASN B 1 91 ? 5.262 -1.122 12.727 1 90.44 91 ASN B CA 1
ATOM 2957 C C . ASN B 1 91 ? 6.438 -0.985 11.758 1 90.44 91 ASN B C 1
ATOM 2959 O O . ASN B 1 91 ? 7.375 -1.783 11.805 1 90.44 91 ASN B O 1
ATOM 2963 N N . GLU B 1 92 ? 6.328 0.041 10.906 1 92.12 92 GLU B N 1
ATOM 2964 C CA . GLU B 1 92 ? 7.363 0.307 9.906 1 92.12 92 GLU B CA 1
ATOM 2965 C C . GLU B 1 92 ? 7.75 1.783 9.891 1 92.12 92 GLU B C 1
ATOM 2967 O O . GLU B 1 92 ? 7.543 2.473 8.891 1 92.12 92 GLU B O 1
ATOM 2972 N N . PRO B 1 93 ? 8.422 2.217 10.922 1 92.88 93 PRO B N 1
ATOM 2973 C CA . PRO B 1 93 ? 8.68 3.654 11.023 1 92.88 93 PRO B CA 1
ATOM 2974 C C . PRO B 1 93 ? 9.578 4.176 9.898 1 92.88 93 PRO B C 1
ATOM 2976 O O . PRO B 1 93 ? 9.445 5.332 9.492 1 92.88 93 PRO B O 1
ATOM 2979 N N . GLU B 1 94 ? 10.445 3.314 9.375 1 92.12 94 GLU B N 1
ATOM 2980 C CA . GLU B 1 94 ? 11.359 3.738 8.32 1 92.12 94 GLU B CA 1
ATOM 2981 C C . GLU B 1 94 ? 10.602 4.105 7.047 1 92.12 94 GLU B C 1
ATOM 2983 O O . GLU B 1 94 ? 11.062 4.938 6.262 1 92.12 94 GLU B O 1
ATOM 2988 N N . LEU B 1 95 ? 9.5 3.471 6.824 1 94.5 95 LEU B N 1
ATOM 2989 C CA . LEU B 1 95 ? 8.688 3.787 5.652 1 94.5 95 LEU B CA 1
ATOM 2990 C C . LEU B 1 95 ? 8.18 5.223 5.715 1 94.5 95 LEU B C 1
ATOM 2992 O O . LEU B 1 95 ? 7.996 5.867 4.68 1 94.5 95 LEU B O 1
ATOM 2996 N N . PHE B 1 96 ? 7.945 5.75 6.918 1 95.62 96 PHE B N 1
ATOM 2997 C CA . PHE B 1 96 ? 7.473 7.121 7.062 1 95.62 96 PHE B CA 1
ATOM 2998 C C . PHE B 1 96 ? 8.562 8.109 6.676 1 95.62 96 PHE B C 1
ATOM 3000 O O . PHE B 1 96 ? 8.273 9.164 6.094 1 95.62 96 PHE B O 1
ATOM 3007 N N . ASP B 1 97 ? 9.789 7.746 6.941 1 93.88 97 ASP B N 1
ATOM 3008 C CA . ASP B 1 97 ? 10.914 8.555 6.477 1 93.88 97 ASP B CA 1
ATOM 3009 C C . ASP B 1 97 ? 10.969 8.586 4.949 1 93.88 97 ASP B C 1
ATOM 3011 O O . ASP B 1 97 ? 11.227 9.633 4.355 1 93.88 97 ASP B O 1
ATOM 3015 N N . VAL B 1 98 ? 10.773 7.406 4.398 1 93.81 98 VAL B N 1
ATOM 3016 C CA . VAL B 1 98 ? 10.758 7.309 2.941 1 93.81 98 VAL B CA 1
ATOM 3017 C C . VAL B 1 98 ? 9.656 8.211 2.381 1 93.81 98 VAL B C 1
ATOM 3019 O O . VAL B 1 98 ? 9.883 8.945 1.412 1 93.81 98 VAL B O 1
ATOM 3022 N N . TYR B 1 99 ? 8.523 8.188 3 1 96.62 99 TYR B N 1
ATOM 3023 C CA . TYR B 1 99 ? 7.398 9.008 2.564 1 96.62 99 TYR B CA 1
ATOM 3024 C C . TYR B 1 99 ? 7.754 10.484 2.592 1 96.62 99 TYR B C 1
ATOM 3026 O O . TYR B 1 99 ? 7.578 11.195 1.598 1 96.62 99 TYR B O 1
ATOM 3034 N N . HIS B 1 100 ? 8.281 10.93 3.682 1 96 100 HIS B N 1
ATOM 3035 C CA . HIS B 1 100 ? 8.531 12.359 3.818 1 96 100 HIS B CA 1
ATOM 3036 C C . HIS B 1 100 ? 9.688 12.805 2.924 1 96 100 HIS B C 1
ATOM 3038 O O . HIS B 1 100 ? 9.688 13.93 2.414 1 96 100 HIS B O 1
ATOM 3044 N N . ALA B 1 101 ? 10.656 11.883 2.723 1 93.12 101 ALA B N 1
ATOM 3045 C CA . ALA B 1 101 ? 11.711 12.203 1.768 1 93.12 101 ALA B CA 1
ATOM 3046 C C . ALA B 1 101 ? 11.141 12.398 0.364 1 93.12 101 ALA B C 1
ATOM 3048 O O . ALA B 1 101 ? 11.477 13.367 -0.322 1 93.12 101 ALA B O 1
ATOM 3049 N N . GLY B 1 102 ? 10.305 11.5 -0.03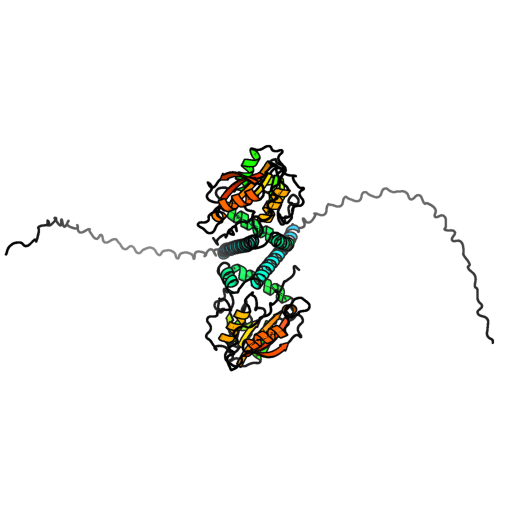8 1 93.38 102 GLY B N 1
ATOM 3050 C CA . GLY B 1 102 ? 9.641 11.633 -1.326 1 93.38 102 GLY B CA 1
ATOM 3051 C C . GLY B 1 102 ? 8.758 12.867 -1.414 1 93.38 102 GLY B C 1
ATOM 3052 O O . GLY B 1 102 ? 8.734 13.547 -2.439 1 93.38 102 GLY B O 1
ATOM 3053 N N . TYR B 1 103 ? 8.094 13.117 -0.342 1 94.06 103 TYR B N 1
ATOM 3054 C CA . TYR B 1 103 ? 7.242 14.297 -0.264 1 94.06 103 TYR B CA 1
ATOM 3055 C C . TYR B 1 103 ? 8.055 15.57 -0.487 1 94.06 103 TYR B C 1
ATOM 3057 O O . TYR B 1 103 ? 7.664 16.438 -1.282 1 94.06 103 TYR B O 1
ATOM 3065 N N . GLN B 1 104 ? 9.141 15.664 0.161 1 92.38 104 GLN B N 1
ATOM 3066 C CA . GLN B 1 104 ? 10.016 16.828 0.012 1 92.38 104 GLN B CA 1
ATOM 3067 C C . GLN B 1 104 ? 10.508 16.969 -1.425 1 92.38 104 GLN B C 1
ATOM 3069 O O . GLN B 1 104 ? 10.586 18.078 -1.958 1 92.38 104 GLN B O 1
ATOM 3074 N N . GLU B 1 105 ? 10.789 15.875 -2.02 1 90.81 105 GLU B N 1
ATOM 3075 C CA . GLU B 1 105 ? 11.25 15.891 -3.406 1 90.81 105 GLU B CA 1
ATOM 3076 C C . GLU B 1 105 ? 10.164 16.438 -4.336 1 90.81 105 GLU B C 1
ATOM 3078 O O . GLU B 1 105 ? 10.469 17.109 -5.32 1 90.81 105 GLU B O 1
ATOM 3083 N N . GLN B 1 106 ? 8.938 16.141 -4.078 1 89 106 GLN B N 1
ATOM 3084 C CA . GLN B 1 106 ? 7.824 16.625 -4.883 1 89 106 GLN B CA 1
ATOM 3085 C C . GLN B 1 106 ? 7.59 18.109 -4.648 1 89 106 GLN B C 1
ATOM 3087 O O . GLN B 1 106 ? 7.32 18.859 -5.594 1 89 106 GLN B O 1
ATOM 3092 N N . MET B 1 107 ? 7.785 18.578 -3.438 1 90.06 107 MET B N 1
ATOM 3093 C CA . MET B 1 107 ? 7.43 19.938 -3.037 1 90.06 107 MET B CA 1
ATOM 3094 C C . MET B 1 107 ? 8.477 20.938 -3.512 1 90.06 107 MET B C 1
ATOM 3096 O O . MET B 1 107 ? 8.188 22.125 -3.68 1 90.06 107 MET B O 1
ATOM 3100 N N . VAL B 1 108 ? 9.672 20.484 -3.781 1 88.88 108 VAL B N 1
ATOM 3101 C CA . VAL B 1 108 ? 10.758 21.391 -4.16 1 88.88 108 VAL B CA 1
ATOM 3102 C C . VAL B 1 108 ? 10.43 22.062 -5.492 1 88.88 108 VAL B C 1
ATOM 3104 O O . VAL B 1 108 ? 10.906 23.156 -5.77 1 88.88 108 VAL B O 1
ATOM 3107 N N . HIS B 1 109 ? 9.539 21.453 -6.215 1 88.38 109 HIS B N 1
ATOM 3108 C CA . HIS B 1 109 ? 9.227 21.969 -7.543 1 88.38 109 HIS B CA 1
ATOM 3109 C C . HIS B 1 109 ? 8.086 22.984 -7.488 1 88.38 109 HIS B C 1
ATOM 3111 O O . HIS B 1 109 ? 7.742 23.594 -8.508 1 88.38 109 HIS B O 1
ATOM 3117 N N . TRP B 1 110 ? 7.469 23.156 -6.32 1 92.81 110 TRP B N 1
ATOM 3118 C CA . TRP B 1 110 ? 6.414 24.156 -6.172 1 92.81 110 TRP B CA 1
ATOM 3119 C C . TRP B 1 110 ? 7 25.547 -6.02 1 92.81 110 TRP B C 1
ATOM 3121 O O . TRP B 1 110 ? 7.98 25.75 -5.293 1 92.81 110 TRP B O 1
ATOM 3131 N N . PRO B 1 111 ? 6.418 26.547 -6.707 1 94.06 111 PRO B N 1
ATOM 3132 C CA . PRO B 1 111 ? 6.926 27.906 -6.574 1 94.06 111 PRO B CA 1
ATOM 3133 C C . PRO B 1 111 ? 6.867 28.422 -5.141 1 94.06 111 PRO B C 1
ATOM 3135 O O . PRO B 1 111 ? 7.719 29.219 -4.727 1 94.06 111 PRO B O 1
ATOM 3138 N N . GLU B 1 112 ? 5.852 28.062 -4.43 1 95.75 112 GLU B N 1
ATOM 3139 C CA . GLU B 1 112 ? 5.645 28.406 -3.023 1 95.75 112 GLU B CA 1
ATOM 3140 C C . GLU B 1 112 ? 5.07 27.219 -2.248 1 95.75 112 GLU B C 1
ATOM 3142 O O . GLU B 1 112 ? 4.207 26.5 -2.752 1 95.75 112 GLU B O 1
ATOM 3147 N N . GLN B 1 113 ? 5.594 27.078 -1.024 1 96.75 113 GLN B N 1
ATOM 3148 C CA . GLN B 1 113 ? 5.055 26.031 -0.176 1 96.75 113 GLN B CA 1
ATOM 3149 C C . GLN B 1 113 ? 3.992 26.562 0.772 1 96.75 113 GLN B C 1
ATOM 3151 O O . GLN B 1 113 ? 4.176 27.625 1.379 1 96.75 113 GLN B O 1
ATOM 3156 N N . PRO B 1 114 ? 2.938 25.859 0.909 1 98.06 114 PRO B N 1
ATOM 3157 C CA . PRO B 1 114 ? 1.852 26.391 1.741 1 98.06 114 PRO B CA 1
ATOM 3158 C C . PRO B 1 114 ? 2.266 26.578 3.197 1 98.06 114 PRO B C 1
ATOM 3160 O O . PRO B 1 114 ? 1.766 27.484 3.871 1 98.06 114 PRO B O 1
ATOM 3163 N N . VAL B 1 115 ? 3.25 25.75 3.693 1 98.44 115 VAL B N 1
ATOM 3164 C CA . VAL B 1 115 ? 3.689 25.875 5.078 1 98.44 115 VAL B CA 1
ATOM 3165 C C . VAL B 1 115 ? 4.316 27.25 5.297 1 98.44 115 VAL B C 1
ATOM 3167 O O . VAL B 1 115 ? 4.191 27.828 6.379 1 98.44 115 VAL B O 1
ATOM 3170 N N . ASN B 1 116 ? 4.922 27.781 4.301 1 98 116 ASN B N 1
ATOM 3171 C CA . ASN B 1 116 ? 5.523 29.109 4.398 1 98 116 ASN B CA 1
ATOM 3172 C C . ASN B 1 116 ? 4.457 30.203 4.477 1 98 116 ASN B C 1
ATOM 3174 O O . ASN B 1 116 ? 4.629 31.203 5.188 1 98 116 ASN B O 1
ATOM 3178 N N . THR B 1 117 ? 3.42 30.047 3.721 1 98.44 117 THR B N 1
ATOM 3179 C CA . THR B 1 117 ? 2.314 31 3.758 1 98.44 117 THR B CA 1
ATOM 3180 C C . THR B 1 117 ? 1.644 30.984 5.129 1 98.44 117 THR B C 1
ATOM 3182 O O . THR B 1 117 ? 1.326 32.062 5.676 1 98.44 117 THR B O 1
ATOM 3185 N N . ILE B 1 118 ? 1.482 29.828 5.703 1 98.81 118 ILE B N 1
ATOM 3186 C CA . ILE B 1 118 ? 0.884 29.688 7.023 1 98.81 118 ILE B CA 1
ATOM 3187 C C . ILE B 1 118 ? 1.812 30.297 8.078 1 98.81 118 ILE B C 1
ATOM 3189 O O . ILE B 1 118 ? 1.359 31.016 8.977 1 98.81 118 ILE B O 1
ATOM 3193 N N . ALA B 1 119 ? 3.105 30.016 7.914 1 98.88 119 ALA B N 1
ATOM 3194 C CA . ALA B 1 119 ? 4.082 30.594 8.836 1 98.88 119 ALA B CA 1
ATOM 3195 C C . ALA B 1 119 ? 4.043 32.125 8.781 1 98.88 119 ALA B C 1
ATOM 3197 O O . ALA B 1 119 ? 4.086 32.781 9.82 1 98.88 119 ALA B O 1
ATOM 3198 N N . LYS B 1 120 ? 3.982 32.625 7.598 1 98.56 120 LYS B N 1
ATOM 3199 C CA . LYS B 1 120 ? 3.893 34.062 7.426 1 98.56 120 LYS B CA 1
ATOM 3200 C C . LYS B 1 120 ? 2.646 34.625 8.109 1 98.56 120 LYS B C 1
ATOM 3202 O O . LYS B 1 120 ? 2.711 35.656 8.781 1 98.56 120 LYS B O 1
ATOM 3207 N N . TRP B 1 121 ? 1.538 33.969 7.949 1 98.69 121 TRP B N 1
ATOM 3208 C CA . TRP B 1 121 ? 0.302 34.375 8.602 1 98.69 121 TRP B CA 1
ATOM 3209 C C . TRP B 1 121 ? 0.465 34.375 10.117 1 98.69 121 TRP B C 1
ATOM 3211 O O . TRP B 1 121 ? 0.079 35.344 10.781 1 98.69 121 TRP B O 1
ATOM 3221 N N . LEU B 1 122 ? 1.084 33.312 10.703 1 98.75 122 LEU B N 1
ATOM 3222 C CA . LEU B 1 122 ? 1.276 33.188 12.141 1 98.75 122 LEU B CA 1
ATOM 3223 C C . LEU B 1 122 ? 2.191 34.281 12.672 1 98.75 122 LEU B C 1
ATOM 3225 O O . LEU B 1 122 ? 1.962 34.812 13.758 1 98.75 122 LEU B O 1
ATOM 3229 N N . ARG B 1 123 ? 3.168 34.656 11.859 1 98.56 123 ARG B N 1
ATOM 3230 C CA . ARG B 1 123 ? 4.121 35.656 12.273 1 98.56 123 ARG B CA 1
ATOM 3231 C C . ARG B 1 123 ? 3.455 37.031 12.375 1 98.56 123 ARG B C 1
ATOM 3233 O O . ARG B 1 123 ? 3.963 37.938 13.055 1 98.56 123 ARG B O 1
ATOM 3240 N N . ASN B 1 124 ? 2.359 37.156 11.656 1 98.19 124 ASN B N 1
ATOM 3241 C CA . ASN B 1 124 ? 1.607 38.406 11.695 1 98.19 124 ASN B CA 1
ATOM 3242 C C . ASN B 1 124 ? 0.568 38.406 12.812 1 98.19 124 ASN B C 1
ATOM 3244 O O . ASN B 1 124 ? -0.201 39.375 12.953 1 98.19 124 ASN B O 1
ATOM 3248 N N . GLN B 1 125 ? 0.505 37.312 13.586 1 98 125 GLN B N 1
ATOM 3249 C CA . GLN B 1 125 ? -0.328 37.188 14.781 1 98 125 GLN B CA 1
ATOM 3250 C C . GLN B 1 125 ? 0.515 37.281 16.047 1 98 125 GLN B C 1
ATOM 3252 O O . GLN B 1 125 ? 1.734 37.438 15.977 1 98 125 GLN B O 1
ATOM 3257 N N . SER B 1 126 ? -0.148 37.281 17.203 1 97.94 126 SER B N 1
ATOM 3258 C CA . SER B 1 126 ? 0.567 37.281 18.484 1 97.94 126 SER B CA 1
ATOM 3259 C C . SER B 1 126 ? 1.41 36 18.641 1 97.94 126 SER B C 1
ATOM 3261 O O . SER B 1 126 ? 0.93 34.906 18.391 1 97.94 126 SER B O 1
ATOM 3263 N N . SER B 1 127 ? 2.615 36.125 19.062 1 98 127 SER B N 1
ATOM 3264 C CA . SER B 1 127 ? 3.504 35 19.281 1 98 127 SER B CA 1
ATOM 3265 C C . SER B 1 127 ? 3.076 34.188 20.5 1 98 127 SER B C 1
ATOM 3267 O O . SER B 1 127 ? 3.561 33.062 20.703 1 98 127 SER B O 1
ATOM 3269 N N . SER B 1 128 ? 2.125 34.688 21.234 1 98.31 128 SER B N 1
ATOM 3270 C CA . SER B 1 128 ? 1.659 34 22.422 1 98.31 128 SER B CA 1
ATOM 3271 C C . SER B 1 128 ? 0.624 32.938 22.078 1 98.31 128 SER B C 1
ATOM 3273 O O . SER B 1 128 ? 0.293 32.062 22.906 1 98.31 128 SER B O 1
ATOM 3275 N N . LEU B 1 129 ? 0.114 32.969 20.828 1 98.75 129 LEU B N 1
ATOM 3276 C CA . LEU B 1 129 ? -0.865 31.984 20.406 1 98.75 129 LEU B CA 1
ATOM 3277 C C . LEU B 1 129 ? -0.249 30.578 20.375 1 98.75 129 LEU B C 1
ATOM 3279 O O . LEU B 1 129 ? 0.852 30.406 19.859 1 98.75 129 LEU B O 1
ATOM 3283 N N . LYS B 1 130 ? -0.941 29.625 20.984 1 98.94 130 LYS B N 1
ATOM 3284 C CA . LYS B 1 130 ? -0.537 28.234 20.938 1 98.94 130 LYS B CA 1
ATOM 3285 C C . LYS B 1 130 ? -1.074 27.562 19.672 1 98.94 130 LYS B C 1
ATOM 3287 O O . LYS B 1 130 ? -2.254 27.703 19.344 1 98.94 130 LYS B O 1
ATOM 3292 N N . VAL B 1 131 ? -0.171 26.828 18.984 1 98.94 131 VAL B N 1
ATOM 3293 C CA . VAL B 1 131 ? -0.514 26.266 17.688 1 98.94 131 VAL B CA 1
ATOM 3294 C C . VAL B 1 131 ? -0.454 24.75 17.75 1 98.94 131 VAL B C 1
ATOM 3296 O O . VAL B 1 131 ? 0.458 24.172 18.344 1 98.94 131 VAL B O 1
ATOM 3299 N N . ALA B 1 132 ? -1.445 24.078 17.203 1 98.94 132 ALA B N 1
ATOM 3300 C CA . ALA B 1 132 ? -1.376 22.641 16.922 1 98.94 132 ALA B CA 1
ATOM 3301 C C . ALA B 1 132 ? -1.216 22.391 15.43 1 98.94 132 ALA B C 1
ATOM 3303 O O . ALA B 1 132 ? -2.07 22.766 14.633 1 98.94 132 ALA B O 1
ATOM 3304 N N . ASP B 1 133 ? -0.117 21.797 15.055 1 98.94 133 ASP B N 1
ATOM 3305 C CA . ASP B 1 133 ? 0.178 21.453 13.664 1 98.94 133 ASP B CA 1
ATOM 3306 C C . ASP B 1 133 ? -0.111 19.969 13.391 1 98.94 133 ASP B C 1
ATOM 3308 O O . ASP B 1 133 ? 0.724 19.109 13.672 1 98.94 133 ASP B O 1
ATOM 3312 N N . PHE B 1 134 ? -1.288 19.719 12.805 1 98.88 134 PHE B N 1
ATOM 3313 C CA . PHE B 1 134 ? -1.729 18.359 12.508 1 98.88 134 PHE B CA 1
ATOM 3314 C C . PHE B 1 134 ? -1.109 17.859 11.203 1 98.88 134 PHE B C 1
ATOM 3316 O O . PHE B 1 134 ? -1.396 18.406 10.133 1 98.88 134 PHE B O 1
ATOM 3323 N N . GLY B 1 135 ? -0.344 16.812 11.281 1 98.19 135 GLY B N 1
ATOM 3324 C CA . GLY B 1 135 ? 0.427 16.375 10.125 1 98.19 135 GLY B CA 1
ATOM 3325 C C . GLY B 1 135 ? 1.617 17.266 9.836 1 98.19 135 GLY B C 1
ATOM 3326 O O . GLY B 1 135 ? 1.753 17.781 8.719 1 98.19 135 GLY B O 1
ATOM 3327 N N . CYS B 1 136 ? 2.527 17.297 10.812 1 98.44 136 CYS B N 1
ATOM 3328 C CA . CYS B 1 136 ? 3.551 18.344 10.797 1 98.44 136 CYS B CA 1
ATOM 3329 C C . CYS B 1 136 ? 4.711 17.953 9.883 1 98.44 136 CYS B C 1
ATOM 3331 O O . CYS B 1 136 ? 5.547 18.797 9.539 1 98.44 136 CYS B O 1
ATOM 3333 N N . GLY B 1 137 ? 4.824 16.672 9.57 1 96.12 137 GLY B N 1
ATOM 3334 C CA . GLY B 1 137 ? 5.992 16.234 8.82 1 96.12 137 GLY B CA 1
ATOM 3335 C C . GLY B 1 137 ? 7.293 16.438 9.57 1 96.12 137 GLY B C 1
ATOM 3336 O O . GLY B 1 137 ? 7.457 15.938 10.688 1 96.12 137 GLY B O 1
ATOM 3337 N N . ASN B 1 138 ? 8.172 17.188 9.016 1 93.69 138 ASN B N 1
ATOM 3338 C CA . ASN B 1 138 ? 9.453 17.453 9.656 1 93.69 138 ASN B CA 1
ATOM 3339 C C . ASN B 1 138 ? 9.375 18.672 10.578 1 93.69 138 ASN B C 1
ATOM 3341 O O . ASN B 1 138 ? 10.391 19.312 10.859 1 93.69 138 ASN B O 1
ATOM 3345 N N . ALA B 1 139 ? 8.172 19.031 10.93 1 97.69 139 ALA B N 1
ATOM 3346 C CA . ALA B 1 139 ? 7.902 20.094 11.898 1 97.69 139 ALA B CA 1
ATOM 3347 C C . ALA B 1 139 ? 8.477 21.422 11.43 1 97.69 139 ALA B C 1
ATOM 3349 O O . ALA B 1 139 ? 9.008 22.203 12.227 1 97.69 139 ALA B O 1
ATOM 3350 N N . THR B 1 140 ? 8.367 21.641 10.188 1 97 140 THR B N 1
ATOM 3351 C CA . THR B 1 140 ? 8.844 22.875 9.586 1 97 140 THR B CA 1
ATOM 3352 C C . THR B 1 140 ? 8.148 24.094 10.211 1 97 140 THR B C 1
ATOM 3354 O O . THR B 1 140 ? 8.789 25.109 10.492 1 97 140 THR B O 1
ATOM 3357 N N . LEU B 1 141 ? 6.902 24.016 10.469 1 98.62 141 LEU B N 1
ATOM 3358 C CA . LEU B 1 141 ? 6.152 25.141 11.016 1 98.62 141 LEU B CA 1
ATOM 3359 C C . LEU B 1 141 ? 6.703 25.547 12.375 1 98.62 141 LEU B C 1
ATOM 3361 O O . LEU B 1 141 ? 6.914 26.734 12.641 1 98.62 141 LEU B O 1
ATOM 3365 N N . ALA B 1 142 ? 6.938 24.562 13.219 1 98.69 142 ALA B N 1
ATOM 3366 C CA . ALA B 1 142 ? 7.453 24.828 14.562 1 98.69 142 ALA B CA 1
ATOM 3367 C C . ALA B 1 142 ? 8.789 25.562 14.508 1 98.69 142 ALA B C 1
ATOM 3369 O O . ALA B 1 142 ? 9.086 26.391 15.359 1 98.69 142 ALA B O 1
ATOM 3370 N N . LYS B 1 143 ? 9.516 25.266 13.5 1 97.88 143 LYS B N 1
ATOM 3371 C CA . LYS B 1 143 ? 10.844 25.859 13.344 1 97.88 143 LYS B CA 1
ATOM 3372 C C . LYS B 1 143 ? 10.758 27.25 12.719 1 97.88 143 LYS B C 1
ATOM 3374 O O . LYS B 1 143 ? 11.734 28 12.742 1 97.88 143 LYS B O 1
ATOM 3379 N N . SER B 1 144 ? 9.656 27.594 12.211 1 98.38 144 SER B N 1
ATOM 3380 C CA . SER B 1 144 ? 9.539 28.797 11.383 1 98.38 144 SER B CA 1
ATOM 3381 C C . SER B 1 144 ? 8.852 29.922 12.148 1 98.38 144 SER B C 1
ATOM 3383 O O . SER B 1 144 ? 8.75 31.047 11.641 1 98.38 144 SER B O 1
ATOM 3385 N N . VAL B 1 145 ? 8.398 29.672 13.336 1 98.81 145 VAL B N 1
ATOM 3386 C CA . VAL B 1 145 ? 7.648 30.688 14.07 1 98.81 145 VAL B CA 1
ATOM 3387 C C . VAL B 1 145 ? 8.117 30.719 15.523 1 98.81 145 VAL B C 1
ATOM 3389 O O . VAL B 1 145 ? 8.812 29.812 15.977 1 98.81 145 VAL B O 1
ATOM 3392 N N . LYS B 1 146 ? 7.707 31.781 16.297 1 98.44 146 LYS B N 1
ATOM 3393 C CA . LYS B 1 146 ? 8.07 31.938 17.703 1 98.44 146 LYS B CA 1
ATOM 3394 C C . LYS B 1 146 ? 7.016 31.328 18.609 1 98.44 146 LYS B C 1
ATOM 3396 O O . LYS B 1 146 ? 7.25 31.156 19.812 1 98.44 146 LYS B O 1
ATOM 3401 N N . ASN B 1 147 ? 5.906 30.953 18.047 1 98.81 147 ASN B N 1
ATOM 3402 C CA . ASN B 1 147 ? 4.805 30.359 18.812 1 98.81 147 ASN B CA 1
ATOM 3403 C C . ASN B 1 147 ? 5.191 29.016 19.406 1 98.81 147 ASN B C 1
ATOM 3405 O O . ASN B 1 147 ? 6.086 28.344 18.891 1 98.81 147 ASN B O 1
ATOM 3409 N N . LYS B 1 148 ? 4.543 28.719 20.562 1 98.75 148 LYS B N 1
ATOM 3410 C CA . LYS B 1 148 ? 4.535 27.328 20.953 1 98.75 148 LYS B CA 1
ATOM 3411 C C . LYS B 1 148 ? 3.729 26.469 19.969 1 98.75 148 LYS B C 1
ATOM 3413 O O . LYS B 1 148 ? 2.539 26.719 19.766 1 98.75 148 LYS B O 1
ATOM 3418 N N . VAL B 1 149 ? 4.438 25.516 19.359 1 98.94 149 VAL B N 1
ATOM 3419 C CA . VAL B 1 149 ? 3.779 24.656 18.375 1 98.94 149 VAL B CA 1
ATOM 3420 C C . VAL B 1 149 ? 3.785 23.219 18.859 1 98.94 149 VAL B C 1
ATOM 3422 O O . VAL B 1 149 ? 4.848 22.641 19.125 1 98.94 149 VAL B O 1
ATOM 3425 N N . PHE B 1 150 ? 2.605 22.672 19.047 1 98.88 150 PHE B N 1
ATOM 3426 C CA . PHE B 1 150 ? 2.475 21.234 19.203 1 98.88 150 PHE B CA 1
ATOM 3427 C C . PHE B 1 150 ? 2.494 20.531 17.859 1 98.88 150 PHE B C 1
ATOM 3429 O O . PHE B 1 150 ? 1.499 20.531 17.125 1 98.88 150 PHE B O 1
ATOM 3436 N N . SER B 1 151 ? 3.629 19.953 17.531 1 98.88 151 SER B N 1
ATOM 3437 C CA . SER B 1 151 ? 3.791 19.234 16.266 1 98.88 151 SER B CA 1
ATOM 3438 C C . SER B 1 151 ? 3.283 17.797 16.391 1 98.88 151 SER B C 1
ATOM 3440 O O . SER B 1 151 ? 3.738 17.047 17.25 1 98.88 151 SER B O 1
ATOM 3442 N N . ILE B 1 152 ? 2.342 17.469 15.5 1 98.75 152 ILE B N 1
ATOM 3443 C CA . ILE B 1 152 ? 1.678 16.188 15.609 1 98.75 152 ILE B CA 1
ATOM 3444 C C . ILE B 1 152 ? 1.809 15.422 14.289 1 98.75 152 ILE B C 1
ATOM 3446 O O . ILE B 1 152 ? 1.51 15.969 13.219 1 98.75 152 ILE B O 1
ATOM 3450 N N . ASP B 1 153 ? 2.229 14.211 14.312 1 98.38 153 ASP B N 1
ATOM 3451 C CA . ASP B 1 153 ? 2.264 13.336 13.148 1 98.38 153 ASP B CA 1
ATOM 3452 C C . ASP B 1 153 ? 2.186 11.867 13.555 1 98.38 153 ASP B C 1
ATOM 3454 O O . ASP B 1 153 ? 2.117 11.547 14.742 1 98.38 153 ASP B O 1
ATOM 3458 N N . LEU B 1 154 ? 2.068 10.992 12.578 1 97.56 154 LEU B N 1
ATOM 3459 C CA . LEU B 1 154 ? 1.834 9.578 12.828 1 97.56 154 LEU B CA 1
ATOM 3460 C C . LEU B 1 154 ? 3.004 8.961 13.594 1 97.56 154 LEU B C 1
ATOM 3462 O O . LEU B 1 154 ? 2.801 8.258 14.586 1 97.56 154 LEU B O 1
ATOM 3466 N N . VAL B 1 155 ? 4.211 9.133 13.141 1 96 155 VAL B N 1
ATOM 3467 C CA . VAL B 1 155 ? 5.445 8.68 13.773 1 96 155 VAL B CA 1
ATOM 3468 C C . VAL B 1 155 ? 6.551 9.703 13.555 1 96 155 VAL B C 1
ATOM 3470 O O . VAL B 1 155 ? 6.48 10.508 12.617 1 96 155 VAL B O 1
ATOM 3473 N N . SER B 1 156 ? 7.469 9.742 14.461 1 94 156 SER B N 1
ATOM 3474 C CA . SER B 1 156 ? 8.617 10.633 14.32 1 94 156 SER B CA 1
ATOM 3475 C C . SER B 1 156 ? 9.781 10.172 15.188 1 94 156 SER B C 1
ATOM 3477 O O . SER B 1 156 ? 9.578 9.633 16.281 1 94 156 SER B O 1
ATOM 3479 N N . ASN B 1 157 ? 10.953 10.438 14.617 1 90.81 157 ASN B N 1
ATOM 3480 C CA . ASN B 1 157 ? 12.148 10.242 15.43 1 90.81 157 ASN B CA 1
ATOM 3481 C C . ASN B 1 157 ? 12.508 11.5 16.219 1 90.81 157 ASN B C 1
ATOM 3483 O O . ASN B 1 157 ? 13.398 11.477 17.062 1 90.81 157 ASN B O 1
ATOM 3487 N N . ASP B 1 158 ? 11.852 12.5 15.945 1 93.75 158 ASP B N 1
ATOM 3488 C CA . ASP B 1 158 ? 12.016 13.758 16.672 1 93.75 158 ASP B CA 1
ATOM 3489 C C . ASP B 1 158 ? 11.172 13.766 17.953 1 93.75 158 ASP B C 1
ATOM 3491 O O . ASP B 1 158 ? 9.945 13.734 17.891 1 93.75 158 ASP B O 1
ATOM 3495 N N . PRO B 1 159 ? 11.805 13.844 19.078 1 94.12 159 PRO B N 1
ATOM 3496 C CA . PRO B 1 159 ? 11.062 13.781 20.344 1 94.12 159 PRO B CA 1
ATOM 3497 C C . PRO B 1 159 ? 10.125 14.977 20.547 1 94.12 159 PRO B C 1
ATOM 3499 O O . PRO B 1 159 ? 9.234 14.93 21.391 1 94.12 159 PRO B O 1
ATOM 3502 N N . SER B 1 160 ? 10.328 16 19.797 1 96.56 160 SER B N 1
ATOM 3503 C CA . SER B 1 160 ? 9.477 17.188 19.922 1 96.56 160 SER B CA 1
ATOM 3504 C C . SER B 1 160 ? 8.148 16.984 19.188 1 96.56 160 SER B C 1
ATOM 3506 O O . SER B 1 160 ? 7.223 17.781 19.359 1 96.56 160 SER B O 1
ATOM 3508 N N . VAL B 1 161 ? 8.078 15.945 18.406 1 97.88 161 VAL B N 1
ATOM 3509 C CA . VAL B 1 161 ? 6.859 15.656 17.656 1 97.88 161 VAL B CA 1
ATOM 3510 C C . VAL B 1 161 ? 6.008 14.648 18.438 1 97.88 161 VAL B C 1
ATOM 3512 O O . VAL B 1 161 ? 6.516 13.633 18.922 1 97.88 161 VAL B O 1
ATOM 3515 N N . ILE B 1 162 ? 4.797 14.992 18.609 1 98.12 162 ILE B N 1
ATOM 3516 C CA . ILE B 1 162 ? 3.838 14.078 19.234 1 98.12 162 ILE B CA 1
ATOM 3517 C C . ILE B 1 162 ? 3.393 13.031 18.219 1 98.12 162 ILE B C 1
ATOM 3519 O O . ILE B 1 162 ? 2.723 13.352 17.234 1 98.12 162 ILE B O 1
ATOM 3523 N N . SER B 1 163 ? 3.744 11.758 18.438 1 97.38 163 SER B N 1
ATOM 3524 C CA . SER B 1 163 ? 3.369 10.664 17.547 1 97.38 163 SER B CA 1
ATOM 3525 C C . SER B 1 163 ? 2.004 10.094 17.922 1 97.38 163 SER B C 1
ATOM 3527 O O . SER B 1 163 ? 1.819 9.578 19.031 1 97.38 163 SER B O 1
ATOM 3529 N N . CYS B 1 164 ? 1.02 10.211 17 1 97.44 164 CYS B N 1
ATOM 3530 C CA . CYS B 1 164 ? -0.316 9.68 17.266 1 97.44 164 CYS B CA 1
ATOM 3531 C C . CYS B 1 164 ? -1.179 9.758 16 1 97.44 164 CYS B C 1
ATOM 3533 O O . CYS B 1 164 ? -0.766 10.328 14.992 1 97.44 164 CYS B O 1
ATOM 3535 N N . ASP B 1 165 ? -2.303 9.102 16.016 1 97.31 165 ASP B N 1
ATOM 3536 C CA . ASP B 1 165 ? -3.391 9.367 15.078 1 97.31 165 ASP B CA 1
ATOM 3537 C C . ASP B 1 165 ? -3.984 10.758 15.305 1 97.31 165 ASP B C 1
ATOM 3539 O O . ASP B 1 165 ? -4.457 11.062 16.406 1 97.31 165 ASP B O 1
ATOM 3543 N N . MET B 1 166 ? -3.971 11.555 14.297 1 95.44 166 MET B N 1
ATOM 3544 C CA . MET B 1 166 ? -4.375 12.945 14.469 1 95.44 166 MET B CA 1
ATOM 3545 C C . MET B 1 166 ? -5.859 13.039 14.812 1 95.44 166 MET B C 1
ATOM 3547 O O . MET B 1 166 ? -6.336 14.094 15.234 1 95.44 166 MET B O 1
ATOM 3551 N N . ALA B 1 167 ? -6.586 11.891 14.633 1 97.69 167 ALA B N 1
ATOM 3552 C CA . ALA B 1 167 ? -7.992 11.883 15.031 1 97.69 167 ALA B CA 1
ATOM 3553 C C . ALA B 1 167 ? -8.133 11.859 16.547 1 97.69 167 ALA B C 1
ATOM 3555 O O . ALA B 1 167 ? -9.203 12.141 17.094 1 97.69 167 ALA B O 1
ATOM 3556 N N . HIS B 1 168 ? -7.02 11.516 17.219 1 97.19 168 HIS B N 1
ATOM 3557 C CA . HIS B 1 168 ? -7.016 11.391 18.672 1 97.19 168 HIS B CA 1
ATOM 3558 C C . HIS B 1 168 ? -5.691 11.867 19.266 1 97.19 168 HIS B C 1
ATOM 3560 O O . HIS B 1 168 ? -4.832 11.055 19.609 1 97.19 168 HIS B O 1
ATOM 3566 N N . THR B 1 169 ? -5.625 13.125 19.562 1 98.31 169 THR B N 1
ATOM 3567 C CA . THR B 1 169 ? -4.383 13.68 20.094 1 98.31 169 THR B CA 1
ATOM 3568 C C . THR B 1 169 ? -4.418 13.711 21.625 1 98.31 169 THR B C 1
ATOM 3570 O O . THR B 1 169 ? -5.492 13.711 22.219 1 98.31 169 THR B O 1
ATOM 3573 N N . PRO B 1 170 ? -3.305 13.703 22.234 1 98.44 170 PRO B N 1
ATOM 3574 C CA . PRO B 1 170 ? -3.256 13.797 23.688 1 98.44 170 PRO B CA 1
ATOM 3575 C C . PRO B 1 170 ? -3.432 15.227 24.188 1 98.44 170 PRO B C 1
ATOM 3577 O O . PRO B 1 170 ? -3.311 15.484 25.391 1 98.44 170 PRO B O 1
ATOM 3580 N N . LEU B 1 171 ? -3.693 16.156 23.359 1 98.75 171 LEU B N 1
ATOM 3581 C CA . LEU B 1 171 ? -3.895 17.547 23.766 1 98.75 171 LEU B CA 1
ATOM 3582 C C . LEU B 1 171 ? -5.215 17.719 24.5 1 98.75 171 LEU B C 1
ATOM 3584 O O . LEU B 1 171 ? -6.195 17.016 24.203 1 98.75 171 LEU B O 1
ATOM 3588 N N . ASP B 1 172 ? -5.234 18.609 25.391 1 98.62 172 ASP B N 1
ATOM 3589 C CA . ASP B 1 172 ? -6.453 18.891 26.141 1 98.62 172 ASP B CA 1
ATOM 3590 C C . ASP B 1 172 ? -7.469 19.641 25.281 1 98.62 172 ASP B C 1
ATOM 3592 O O . ASP B 1 172 ? -7.094 20.328 24.328 1 98.62 172 ASP B O 1
ATOM 3596 N N . SER B 1 173 ? -8.719 19.484 25.625 1 98.12 173 SER B N 1
ATOM 3597 C CA . SER B 1 173 ? -9.766 20.266 24.969 1 98.12 173 SER B CA 1
ATOM 3598 C C . SER B 1 173 ? -9.539 21.766 25.141 1 98.12 173 SER B C 1
ATOM 3600 O O . SER B 1 173 ? -9.102 22.203 26.219 1 98.12 173 SER B O 1
ATOM 3602 N N . SER B 1 174 ? -9.844 22.438 24.141 1 98.19 174 SER B N 1
ATOM 3603 C CA . SER B 1 174 ? -9.789 23.906 24.172 1 98.19 174 SER B CA 1
ATOM 3604 C C . SER B 1 174 ? -8.453 24.391 24.734 1 98.19 174 SER B C 1
ATOM 3606 O O . SER B 1 174 ? -8.422 25.25 25.609 1 98.19 174 SER B O 1
ATOM 3608 N N . SER B 1 175 ? -7.387 23.828 24.219 1 98.62 175 SER B N 1
ATOM 3609 C CA . SER B 1 175 ? -6.074 24.094 24.797 1 98.62 175 SER B CA 1
ATOM 3610 C C . SER B 1 175 ? -5.195 24.891 23.844 1 98.62 175 SER B C 1
ATOM 3612 O O . SER B 1 175 ? -4.145 25.406 24.219 1 98.62 175 SER B O 1
ATOM 3614 N N . VAL B 1 176 ? -5.672 25.062 22.594 1 98.88 176 VAL B N 1
ATOM 3615 C CA . VAL B 1 176 ? -4.832 25.766 21.625 1 98.88 176 VAL B CA 1
ATOM 3616 C C . VAL B 1 176 ? -5.637 26.875 20.969 1 98.88 176 VAL B C 1
ATOM 3618 O O . VAL B 1 176 ? -6.867 26.891 21.047 1 98.88 176 VAL B O 1
ATOM 3621 N N . ASP B 1 177 ? -4.91 27.781 20.297 1 98.94 177 ASP B N 1
ATOM 3622 C CA . ASP B 1 177 ? -5.516 28.953 19.672 1 98.94 177 ASP B CA 1
ATOM 3623 C C . ASP B 1 177 ? -5.633 28.781 18.156 1 98.94 177 ASP B C 1
ATOM 3625 O O . ASP B 1 177 ? -6.492 29.391 17.516 1 98.94 177 ASP B O 1
ATOM 3629 N N . VAL B 1 178 ? -4.734 28.016 17.609 1 98.94 178 VAL B N 1
ATOM 3630 C CA . VAL B 1 178 ? -4.68 27.812 16.172 1 98.94 178 VAL B CA 1
ATOM 3631 C C . VAL B 1 178 ? -4.461 26.328 15.867 1 98.94 178 VAL B C 1
ATOM 3633 O O . VAL B 1 178 ? -3.592 25.688 16.469 1 98.94 178 VAL B O 1
ATOM 3636 N N . ALA B 1 179 ? -5.27 25.766 15.008 1 98.94 179 ALA B N 1
ATOM 3637 C CA . ALA B 1 179 ? -5.062 24.438 14.438 1 98.94 179 ALA B CA 1
ATOM 3638 C C . ALA B 1 179 ? -4.73 24.531 12.945 1 98.94 179 ALA B C 1
ATOM 3640 O O . ALA B 1 179 ? -5.359 25.281 12.211 1 98.94 179 ALA B O 1
ATOM 3641 N N . VAL B 1 180 ? -3.725 23.766 12.547 1 98.94 180 VAL B N 1
ATOM 3642 C CA . VAL B 1 180 ? -3.248 23.844 11.172 1 98.94 180 VAL B CA 1
ATOM 3643 C C . VAL B 1 180 ? -3.299 22.469 10.531 1 98.94 180 VAL B C 1
ATOM 3645 O O . VAL B 1 180 ? -2.857 21.484 11.125 1 98.94 180 VAL B O 1
ATOM 3648 N N . PHE B 1 181 ? -3.932 22.359 9.383 1 98.88 181 PHE B N 1
ATOM 3649 C CA . PHE B 1 181 ? -3.775 21.25 8.445 1 98.88 181 PHE B CA 1
ATOM 3650 C C . PHE B 1 181 ? -3.121 21.734 7.156 1 98.88 181 PHE B C 1
ATOM 3652 O O . PHE B 1 181 ? -3.738 22.453 6.371 1 98.88 181 PHE B O 1
ATOM 3659 N N . CYS B 1 182 ? -1.902 21.375 6.969 1 98.62 182 CYS B N 1
ATOM 3660 C CA . CYS B 1 182 ? -1.176 21.766 5.766 1 98.62 182 CYS B CA 1
ATOM 3661 C C . CYS B 1 182 ? -0.817 20.547 4.926 1 98.62 182 CYS B C 1
ATOM 3663 O O . CYS B 1 182 ? 0.219 19.922 5.148 1 98.62 182 CYS B O 1
ATOM 3665 N N . LEU B 1 183 ? -1.646 20.281 3.934 1 97.12 183 LEU B N 1
ATOM 3666 C CA . LEU B 1 183 ? -1.486 19.125 3.061 1 97.12 183 LEU B CA 1
ATOM 3667 C C . LEU B 1 183 ? -1.513 17.828 3.863 1 97.12 183 LEU B C 1
ATOM 3669 O O . LEU B 1 183 ? -0.735 16.906 3.594 1 97.12 183 LEU B O 1
ATOM 3673 N N . SER B 1 184 ? -2.414 17.797 4.863 1 97.88 184 SER B N 1
ATOM 3674 C CA . SER B 1 184 ? -2.365 16.672 5.801 1 97.88 184 SER B CA 1
ATOM 3675 C C . SER B 1 184 ? -3.754 16.078 6.031 1 97.88 184 SER B C 1
ATOM 3677 O O . SER B 1 184 ? -3.936 15.234 6.902 1 97.88 184 SER B O 1
ATOM 3679 N N . LEU B 1 185 ? -4.773 16.578 5.305 1 97.62 185 LEU B N 1
ATOM 3680 C CA . LEU B 1 185 ? -6.078 15.922 5.379 1 97.62 185 LEU B CA 1
ATOM 3681 C C . LEU B 1 185 ? -6.109 14.656 4.527 1 97.62 185 LEU B C 1
ATOM 3683 O O . LEU B 1 185 ? -6.914 14.547 3.602 1 97.62 185 LEU B O 1
ATOM 3687 N N . MET B 1 186 ? -5.156 13.828 5.043 1 94.75 186 MET B N 1
ATOM 3688 C CA . MET B 1 186 ? -4.996 12.57 4.324 1 94.75 186 MET B CA 1
ATOM 3689 C C . MET B 1 186 ? -5.707 11.438 5.051 1 94.75 186 MET B C 1
ATOM 3691 O O . MET B 1 186 ? -5.629 11.328 6.277 1 94.75 186 MET B O 1
ATOM 3695 N N . GLY B 1 187 ? -6.508 10.719 4.629 1 94.88 187 GLY B N 1
ATOM 3696 C CA . GLY B 1 187 ? -7.254 9.594 5.172 1 94.88 187 GLY B CA 1
ATOM 3697 C C . GLY B 1 187 ? -8.703 9.57 4.73 1 94.88 187 GLY B C 1
ATOM 3698 O O . GLY B 1 187 ? -9.281 10.617 4.426 1 94.88 187 GLY B O 1
ATOM 3699 N N . THR B 1 188 ? -9.203 8.5 4.855 1 95.56 188 THR B N 1
ATOM 3700 C CA . THR B 1 188 ? -10.602 8.359 4.469 1 95.56 188 THR B CA 1
ATOM 3701 C C . THR B 1 188 ? -11.523 8.969 5.523 1 95.56 188 THR B C 1
ATOM 3703 O O . THR B 1 188 ? -12.68 9.289 5.242 1 95.56 188 THR B O 1
ATOM 3706 N N . ASN B 1 189 ? -10.977 9.109 6.707 1 97.31 189 ASN B N 1
ATOM 3707 C CA . ASN B 1 189 ? -11.758 9.656 7.816 1 97.31 189 ASN B CA 1
ATOM 3708 C C . ASN B 1 189 ? -11.297 11.055 8.188 1 97.31 189 ASN B C 1
ATOM 3710 O O . ASN B 1 189 ? -11.211 11.398 9.375 1 97.31 189 ASN B O 1
ATOM 3714 N N . TYR B 1 190 ? -11.016 11.898 7.18 1 97.69 190 TYR B N 1
ATOM 3715 C CA . TYR B 1 190 ? -10.477 13.227 7.438 1 97.69 190 TYR B CA 1
ATOM 3716 C C . TYR B 1 190 ? -11.438 14.039 8.297 1 97.69 190 TYR B C 1
ATOM 3718 O O . TYR B 1 190 ? -11.016 14.977 8.992 1 97.69 190 TYR B O 1
ATOM 3726 N N . SER B 1 191 ? -12.727 13.75 8.297 1 97.38 191 SER B N 1
ATOM 3727 C CA . SER B 1 191 ? -13.688 14.445 9.141 1 97.38 191 SER B CA 1
ATOM 3728 C C . SER B 1 191 ? -13.352 14.281 10.617 1 97.38 191 SER B C 1
ATOM 3730 O O . SER B 1 191 ? -13.57 15.195 11.414 1 97.38 191 SER B O 1
ATOM 3732 N N . ASN B 1 192 ? -12.781 13.109 10.953 1 97.69 192 ASN B N 1
ATOM 3733 C CA . ASN B 1 192 ? -12.375 12.875 12.336 1 97.69 192 ASN B CA 1
ATOM 3734 C C . ASN B 1 192 ? -11.227 13.789 12.742 1 97.69 192 ASN B C 1
ATOM 3736 O O . ASN B 1 192 ? -11.109 14.164 13.914 1 97.69 192 ASN B O 1
ATOM 3740 N N . TYR B 1 193 ? -10.352 14.141 11.766 1 98.44 193 TYR B N 1
ATOM 3741 C CA . TYR B 1 193 ? -9.25 15.055 12.055 1 98.44 193 TYR B CA 1
ATOM 3742 C C . TYR B 1 193 ? -9.781 16.453 12.367 1 98.44 193 TYR B C 1
ATOM 3744 O O . TYR B 1 193 ? -9.305 17.109 13.297 1 98.44 193 TYR B O 1
ATOM 3752 N N . LEU B 1 194 ? -10.758 16.828 11.609 1 98.25 194 LEU B N 1
ATOM 3753 C CA . LEU B 1 194 ? -11.352 18.141 11.812 1 98.25 194 LEU B CA 1
ATOM 3754 C C . LEU B 1 194 ? -12.148 18.188 13.117 1 98.25 194 LEU B C 1
ATOM 3756 O O . LEU B 1 194 ? -12.164 19.219 13.797 1 98.25 194 LEU B O 1
ATOM 3760 N N . GLN B 1 195 ? -12.727 17.094 13.469 1 97.31 195 GLN B N 1
ATOM 3761 C CA . GLN B 1 195 ? -13.398 17.016 14.758 1 97.31 195 GLN B CA 1
ATOM 3762 C C . GLN B 1 195 ? -12.406 17.156 15.906 1 97.31 195 GLN B C 1
ATOM 3764 O O . GLN B 1 195 ? -12.703 17.812 16.906 1 97.31 195 GLN B O 1
ATOM 3769 N N . GLU B 1 196 ? -11.312 16.5 15.75 1 98.5 196 GLU B N 1
ATOM 3770 C CA . GLU B 1 196 ? -10.266 16.625 16.766 1 98.5 196 GLU B CA 1
ATOM 3771 C C . GLU B 1 196 ? -9.75 18.047 16.859 1 98.5 196 GLU B C 1
ATOM 3773 O O . GLU B 1 196 ? -9.508 18.562 17.969 1 98.5 196 GLU B O 1
ATOM 3778 N N . ALA B 1 197 ? -9.602 18.688 15.711 1 98.69 197 ALA B N 1
ATOM 3779 C CA . ALA B 1 197 ? -9.203 20.094 15.711 1 98.69 197 ALA B CA 1
ATOM 3780 C C . ALA B 1 197 ? -10.219 20.953 16.453 1 98.69 197 ALA B C 1
ATOM 3782 O O . ALA B 1 197 ? -9.844 21.828 17.234 1 98.69 197 ALA B O 1
ATOM 3783 N N . LYS B 1 198 ? -11.469 20.656 16.234 1 98.06 198 LYS B N 1
ATOM 3784 C CA . LYS B 1 198 ? -12.516 21.359 16.953 1 98.06 198 LYS B CA 1
ATOM 3785 C C . LYS B 1 198 ? -12.375 21.156 18.469 1 98.06 198 LYS B C 1
ATOM 3787 O O . LYS B 1 198 ? -12.516 22.109 19.234 1 98.06 198 LYS B O 1
ATOM 3792 N N . ARG B 1 199 ? -12.117 19.938 18.875 1 97.75 199 ARG B N 1
ATOM 3793 C CA . ARG B 1 199 ? -12.016 19.625 20.297 1 97.75 199 ARG B CA 1
ATOM 3794 C C . ARG B 1 199 ? -10.883 20.406 20.953 1 97.75 199 ARG B C 1
ATOM 3796 O O . ARG B 1 199 ? -11.062 20.984 22.031 1 97.75 199 ARG B O 1
ATOM 3803 N N . VAL B 1 200 ? -9.758 20.531 20.328 1 98.62 200 VAL B N 1
ATOM 3804 C CA . VAL B 1 200 ? -8.57 21.062 20.984 1 98.62 200 VAL B CA 1
ATOM 3805 C C . VAL B 1 200 ? -8.555 22.594 20.859 1 98.62 200 VAL B C 1
ATOM 3807 O O . VAL B 1 200 ? -7.879 23.281 21.625 1 98.62 200 VAL B O 1
ATOM 3810 N N . LEU B 1 201 ? -9.266 23.141 19.891 1 98.69 201 LEU B N 1
ATOM 3811 C CA . LEU B 1 201 ? -9.289 24.578 19.672 1 98.69 201 LEU B CA 1
ATOM 3812 C C . LEU B 1 201 ? -10.133 25.281 20.719 1 98.69 201 LEU B C 1
ATOM 3814 O O . LEU B 1 201 ? -11.211 24.797 21.094 1 98.69 201 LEU B O 1
ATOM 3818 N N . LYS B 1 202 ? -9.672 26.375 21.203 1 98.19 202 LYS B N 1
ATOM 3819 C CA . LYS B 1 202 ? -10.477 27.281 22.031 1 98.19 202 LYS B CA 1
ATOM 3820 C C . LYS B 1 202 ? -11.602 27.906 21.219 1 98.19 202 LYS B C 1
ATOM 3822 O O . LYS B 1 202 ? -11.516 28 19.984 1 98.19 202 LYS B O 1
ATOM 3827 N N . PRO B 1 203 ? -12.688 28.297 21.953 1 97.31 203 PRO B N 1
ATOM 3828 C CA . PRO B 1 203 ? -13.672 29.109 21.234 1 97.31 203 PRO B CA 1
ATOM 3829 C C . PRO B 1 203 ? -13.055 30.312 20.531 1 97.31 203 PRO B C 1
ATOM 3831 O O . PRO B 1 203 ? -12.148 30.953 21.078 1 97.31 203 PRO B O 1
ATOM 3834 N N . SER B 1 204 ? -13.445 30.578 19.328 1 97.44 204 SER B N 1
ATOM 3835 C CA . SER B 1 204 ? -12.969 31.656 18.484 1 97.44 204 SER B CA 1
ATOM 3836 C C . SER B 1 204 ? -11.555 31.375 17.984 1 97.44 204 SER B C 1
ATOM 3838 O O . SER B 1 204 ? -10.891 32.281 17.438 1 97.44 204 SER B O 1
ATOM 3840 N N . GLY B 1 205 ? -11.047 30.156 18.234 1 98.62 205 GLY B N 1
ATOM 3841 C CA . GLY B 1 205 ? -9.758 29.781 17.703 1 98.62 205 GLY B CA 1
ATOM 3842 C C . GLY B 1 205 ? -9.75 29.672 16.188 1 98.62 205 GLY B C 1
ATOM 3843 O O . GLY B 1 205 ? -10.812 29.656 15.555 1 98.62 205 GLY B O 1
ATOM 3844 N N . TRP B 1 206 ? -8.562 29.641 15.625 1 98.88 206 TRP B N 1
ATOM 3845 C CA . TRP B 1 206 ? -8.383 29.609 14.172 1 98.88 206 TRP B CA 1
ATOM 3846 C C . TRP B 1 206 ? -8.148 28.188 13.68 1 98.88 206 TRP B C 1
ATOM 3848 O O . TRP B 1 206 ? -7.402 27.422 14.305 1 98.88 206 TRP B O 1
ATOM 3858 N N . LEU B 1 207 ? -8.828 27.844 12.602 1 98.94 207 LEU B N 1
ATOM 3859 C CA . LEU B 1 207 ? -8.531 26.641 11.82 1 98.94 207 LEU B CA 1
ATOM 3860 C C . LEU B 1 207 ? -8.008 27.016 10.438 1 98.94 207 LEU B C 1
ATOM 3862 O O . LEU B 1 207 ? -8.719 27.625 9.641 1 98.94 207 LEU B O 1
ATOM 3866 N N . LEU B 1 208 ? -6.723 26.703 10.172 1 98.94 208 LEU B N 1
ATOM 3867 C CA . LEU B 1 208 ? -6.086 26.969 8.883 1 98.94 208 LEU B CA 1
ATOM 3868 C C . LEU B 1 208 ? -5.902 25.672 8.102 1 98.94 208 LEU B C 1
ATOM 3870 O O . LEU B 1 208 ? -5.344 24.703 8.617 1 98.94 208 LEU B O 1
ATOM 3874 N N . ILE B 1 209 ? -6.398 25.656 6.832 1 98.94 209 ILE B N 1
ATOM 3875 C CA . ILE B 1 209 ? -6.297 24.453 6 1 98.94 209 ILE B CA 1
ATOM 3876 C C . ILE B 1 209 ? -5.645 24.812 4.664 1 98.94 209 ILE B C 1
ATOM 3878 O O . ILE B 1 209 ? -6.086 25.734 3.979 1 98.94 209 ILE B O 1
ATOM 3882 N N . ALA B 1 210 ? -4.57 24.188 4.355 1 98.75 210 ALA B N 1
ATOM 3883 C CA . ALA B 1 210 ? -3.967 24.219 3.025 1 98.75 210 ALA B CA 1
ATOM 3884 C C . ALA B 1 210 ? -4.035 22.859 2.354 1 98.75 210 ALA B C 1
ATOM 3886 O O . ALA B 1 210 ? -3.672 21.844 2.955 1 98.75 210 ALA B O 1
ATOM 3887 N N . GLU B 1 211 ? -4.582 22.781 1.124 1 97.75 211 GLU B N 1
ATOM 3888 C CA . GLU B 1 211 ? -4.68 21.547 0.373 1 97.75 211 GLU B CA 1
ATOM 3889 C C . GLU B 1 211 ? -4.352 21.75 -1.102 1 97.75 211 GLU B C 1
ATOM 3891 O O . GLU B 1 211 ? -4.438 22.875 -1.604 1 97.75 211 GLU B O 1
ATOM 3896 N N . VAL B 1 212 ? -3.973 20.719 -1.758 1 95.88 212 VAL B N 1
ATOM 3897 C CA . VAL B 1 212 ? -3.727 20.781 -3.195 1 95.88 212 VAL B CA 1
ATOM 3898 C C . VAL B 1 212 ? -4.98 21.266 -3.914 1 95.88 212 VAL B C 1
ATOM 3900 O O . VAL B 1 212 ? -6.09 20.828 -3.617 1 95.88 212 VAL B O 1
ATOM 3903 N N . ARG B 1 213 ? -4.816 22.125 -4.832 1 95.88 213 ARG B N 1
ATOM 3904 C CA . ARG B 1 213 ? -5.914 22.812 -5.504 1 95.88 213 ARG B CA 1
ATOM 3905 C C . ARG B 1 213 ? -6.836 21.812 -6.207 1 95.88 213 ARG B C 1
ATOM 3907 O O . ARG B 1 213 ? -8.055 21.984 -6.191 1 95.88 213 ARG B O 1
ATOM 3914 N N . SER B 1 214 ? -6.312 20.766 -6.789 1 93.88 214 SER B N 1
ATOM 3915 C CA . SER B 1 214 ? -7.086 19.828 -7.594 1 93.88 214 SER B CA 1
ATOM 3916 C C . SER B 1 214 ? -8.086 19.062 -6.738 1 93.88 214 SER B C 1
ATOM 3918 O O . SER B 1 214 ? -9.086 18.547 -7.25 1 93.88 214 SER B O 1
ATOM 3920 N N . ARG B 1 215 ? -7.84 18.984 -5.43 1 96.44 215 ARG B N 1
ATOM 3921 C CA . ARG B 1 215 ? -8.742 18.266 -4.535 1 96.44 215 ARG B CA 1
ATOM 3922 C C . ARG B 1 215 ? -10.047 19.031 -4.344 1 96.44 215 ARG B C 1
ATOM 3924 O O . ARG B 1 215 ? -11.039 18.484 -3.879 1 96.44 215 ARG B O 1
ATOM 3931 N N . PHE B 1 216 ? -9.969 20.312 -4.695 1 97.12 216 PHE B N 1
ATOM 3932 C CA . PHE B 1 216 ? -11.141 21.156 -4.531 1 97.12 216 PHE B CA 1
ATOM 3933 C C . PHE B 1 216 ? -11.57 21.75 -5.871 1 97.12 216 PHE B C 1
ATOM 3935 O O . PHE B 1 216 ? -12.07 22.875 -5.93 1 97.12 216 PHE B O 1
ATOM 3942 N N . ASP B 1 217 ? -11.328 21.031 -6.918 1 95.19 217 ASP B N 1
ATOM 3943 C CA . ASP B 1 217 ? -11.773 21.391 -8.258 1 95.19 217 ASP B CA 1
ATOM 3944 C C . ASP B 1 217 ? -12.734 20.328 -8.82 1 95.19 217 ASP B C 1
ATOM 3946 O O . ASP B 1 217 ? -12.305 19.297 -9.336 1 95.19 217 ASP B O 1
ATOM 3950 N N . PRO B 1 218 ? -14.031 20.609 -8.797 1 94 218 PRO B N 1
ATOM 3951 C CA . PRO B 1 218 ? -15.008 19.609 -9.25 1 94 218 PRO B CA 1
ATOM 3952 C C . PRO B 1 218 ? -14.844 19.25 -10.727 1 94 218 PRO B C 1
ATOM 3954 O O . PRO B 1 218 ? -15.242 18.156 -11.148 1 94 218 PRO B O 1
ATOM 3957 N N . ASN B 1 219 ? -14.227 20.125 -11.484 1 93.25 219 ASN B N 1
ATOM 3958 C CA . ASN B 1 219 ? -14.039 19.875 -12.914 1 93.25 219 ASN B CA 1
ATOM 3959 C C . ASN B 1 219 ? -13.023 18.781 -13.164 1 93.25 219 ASN B C 1
ATOM 3961 O O . ASN B 1 219 ? -12.969 18.219 -14.266 1 93.25 219 ASN B O 1
ATOM 3965 N N . THR B 1 220 ? -12.297 18.484 -12.18 1 89.81 220 THR B N 1
ATOM 3966 C CA . THR B 1 220 ? -11.266 17.469 -12.352 1 89.81 220 THR B CA 1
ATOM 3967 C C . THR B 1 220 ? -11.445 16.344 -11.336 1 89.81 220 THR B C 1
ATOM 3969 O O . THR B 1 220 ? -10.484 15.664 -10.977 1 89.81 220 THR B O 1
ATOM 3972 N N . GLY B 1 221 ? -12.609 16.25 -10.773 1 92.25 221 GLY B N 1
ATOM 3973 C CA . GLY B 1 221 ? -12.914 15.156 -9.867 1 92.25 221 GLY B CA 1
ATOM 3974 C C . GLY B 1 221 ? -12.742 15.531 -8.406 1 92.25 221 GLY B C 1
ATOM 3975 O O . GLY B 1 221 ? -12.945 14.695 -7.52 1 92.25 221 GLY B O 1
ATOM 3976 N N . GLY B 1 222 ? -12.375 16.719 -8.164 1 95.06 222 GLY B N 1
ATOM 3977 C CA . GLY B 1 222 ? -12.258 17.188 -6.793 1 95.06 222 GLY B CA 1
ATOM 3978 C C . GLY B 1 222 ? -13.594 17.547 -6.168 1 95.06 222 GLY B C 1
ATOM 3979 O O . GLY B 1 222 ? -14.625 17.547 -6.848 1 95.06 222 GLY B O 1
ATOM 3980 N N . ALA B 1 223 ? -13.508 17.766 -4.91 1 96.31 223 ALA B N 1
ATOM 3981 C CA . ALA B 1 223 ? -14.711 18.125 -4.16 1 96.31 223 ALA B CA 1
ATOM 3982 C C . ALA B 1 223 ? -15.172 19.531 -4.496 1 96.31 223 ALA B C 1
ATOM 3984 O O . ALA B 1 223 ? -14.359 20.391 -4.867 1 96.31 223 ALA B O 1
ATOM 3985 N N . ASP B 1 224 ? -16.453 19.719 -4.383 1 97.31 224 ASP B N 1
ATOM 3986 C CA . ASP B 1 224 ? -17 21.062 -4.387 1 97.31 224 ASP B CA 1
ATOM 3987 C C . ASP B 1 224 ? -16.594 21.828 -3.125 1 97.31 224 ASP B C 1
ATOM 3989 O O . ASP B 1 224 ? -16.984 21.453 -2.016 1 97.31 224 ASP B O 1
ATOM 3993 N N . PRO B 1 225 ? -15.859 22.906 -3.355 1 97.75 225 PRO B N 1
ATOM 3994 C CA . PRO B 1 225 ? -15.438 23.641 -2.162 1 97.75 225 PRO B CA 1
ATOM 3995 C C . PRO B 1 225 ? -16.609 24.094 -1.297 1 97.75 225 PRO B C 1
ATOM 3997 O O . PRO B 1 225 ? -16.5 24.109 -0.068 1 97.75 225 PRO B O 1
ATOM 4000 N N . GLU B 1 226 ? -17.703 24.438 -1.884 1 97.88 226 GLU B N 1
ATOM 4001 C CA . GLU B 1 226 ? -18.859 24.922 -1.14 1 97.88 226 GLU B CA 1
ATOM 4002 C C . GLU B 1 226 ? -19.422 23.844 -0.227 1 97.88 226 GLU B C 1
ATOM 4004 O O . GLU B 1 226 ? -19.859 24.125 0.888 1 97.88 226 GLU B O 1
ATOM 4009 N N . LYS B 1 227 ? -19.406 22.641 -0.691 1 97.88 227 LYS B N 1
ATOM 4010 C CA . LYS B 1 227 ? -19.859 21.531 0.14 1 97.88 227 LYS B CA 1
ATOM 4011 C C . LYS B 1 227 ? -18.922 21.312 1.323 1 97.88 227 LYS B C 1
ATOM 4013 O O . LYS B 1 227 ? -19.375 20.969 2.42 1 97.88 227 LYS B O 1
ATOM 4018 N N . PHE B 1 228 ? -17.719 21.484 1.023 1 98.31 228 PHE B N 1
ATOM 4019 C CA . PHE B 1 228 ? -16.734 21.375 2.098 1 98.31 228 PHE B CA 1
ATOM 4020 C C . PHE B 1 228 ? -16.938 22.469 3.135 1 98.31 228 PHE B C 1
ATOM 4022 O O . PHE B 1 228 ? -16.953 22.203 4.336 1 98.31 228 PHE B O 1
ATOM 4029 N N . PHE B 1 229 ? -17.125 23.672 2.713 1 98.31 229 PHE B N 1
ATOM 4030 C CA . PHE B 1 229 ? -17.344 24.797 3.617 1 98.31 229 PHE B CA 1
ATOM 4031 C C . PHE B 1 229 ? -18.609 24.578 4.449 1 98.31 229 PHE B C 1
ATOM 4033 O O . PHE B 1 229 ? -18.625 24.891 5.645 1 98.31 229 PHE B O 1
ATOM 4040 N N . GLU B 1 230 ? -19.578 24.047 3.799 1 97.31 230 GLU B N 1
ATOM 4041 C CA . GLU B 1 230 ? -20.828 23.766 4.5 1 97.31 230 GLU B CA 1
ATOM 4042 C C . GLU B 1 230 ? -20.625 22.734 5.609 1 97.31 230 GLU B C 1
ATOM 4044 O O . GLU B 1 230 ? -21.109 22.906 6.723 1 97.31 230 GLU B O 1
ATOM 4049 N N . ALA B 1 231 ? -19.891 21.75 5.301 1 97.56 231 ALA B N 1
ATOM 4050 C CA . ALA B 1 231 ? -19.609 20.703 6.289 1 97.56 231 ALA B CA 1
ATOM 4051 C C . ALA B 1 231 ? -18.797 21.266 7.461 1 97.56 231 ALA B C 1
ATOM 4053 O O . ALA B 1 231 ? -19.125 21.016 8.625 1 97.56 231 ALA B O 1
ATOM 4054 N N . VAL B 1 232 ? -17.828 22.031 7.117 1 97.75 232 VAL B N 1
ATOM 4055 C CA . VAL B 1 232 ? -16.984 22.625 8.148 1 97.75 232 VAL B CA 1
ATOM 4056 C C . VAL B 1 232 ? -17.812 23.594 8.992 1 97.75 232 VAL B C 1
ATOM 4058 O O . VAL B 1 232 ? -17.609 23.688 10.211 1 97.75 232 VAL B O 1
ATOM 4061 N N . SER B 1 233 ? -18.734 24.281 8.352 1 96.56 233 SER B N 1
ATOM 4062 C CA . SER B 1 233 ? -19.625 25.188 9.07 1 96.56 233 SER B CA 1
ATOM 4063 C C . SER B 1 233 ? -20.531 24.422 10.031 1 96.56 233 SER B C 1
ATOM 4065 O O . SER B 1 233 ? -20.719 24.828 11.172 1 96.56 233 SER B O 1
ATOM 4067 N N . GLN B 1 234 ? -21.016 23.328 9.555 1 96.25 234 GLN B N 1
ATOM 4068 C CA . GLN B 1 234 ? -21.875 22.5 10.398 1 96.25 234 GLN B CA 1
ATOM 4069 C C . GLN B 1 234 ? -21.109 21.938 11.586 1 96.25 234 GLN B C 1
ATOM 4071 O O . GLN B 1 234 ? -21.672 21.719 12.656 1 96.25 234 GLN B O 1
ATOM 4076 N N . LEU B 1 235 ? -19.891 21.75 11.414 1 96.56 235 LEU B N 1
ATOM 4077 C CA . LEU B 1 235 ? -19.031 21.266 12.492 1 96.56 235 LEU B CA 1
ATOM 4078 C C . LEU B 1 235 ? -18.844 22.328 13.57 1 96.56 235 LEU B C 1
ATOM 4080 O O . LEU B 1 235 ? -18.516 22.016 14.711 1 96.56 235 LEU B O 1
ATOM 4084 N N . GLY B 1 236 ? -19 23.609 13.266 1 96.5 236 GLY B N 1
ATOM 4085 C CA . GLY B 1 236 ? -18.906 24.656 14.258 1 96.5 236 GLY B CA 1
ATOM 4086 C C . GLY B 1 236 ? -17.844 25.703 13.922 1 96.5 236 GLY B C 1
ATOM 4087 O O . GLY B 1 236 ? -17.328 26.375 14.805 1 96.5 236 GLY B O 1
ATOM 4088 N N . PHE B 1 237 ? -17.562 25.781 12.625 1 97.88 237 PHE B N 1
ATOM 4089 C CA . PHE B 1 237 ? -16.594 26.766 12.172 1 97.88 237 PHE B CA 1
ATOM 4090 C C . PHE B 1 237 ? -17.234 27.75 11.195 1 97.88 237 PHE B C 1
ATOM 4092 O O . PHE B 1 237 ? -18.234 27.422 10.539 1 97.88 237 PHE B O 1
ATOM 4099 N N . SER B 1 238 ? -16.688 28.922 11.117 1 97.62 238 SER B N 1
ATOM 4100 C CA . SER B 1 238 ? -17.109 29.906 10.125 1 97.62 238 SER B CA 1
ATOM 4101 C C . SER B 1 238 ? -15.961 30.281 9.195 1 97.62 238 SER B C 1
ATOM 4103 O O . SER B 1 238 ? -14.836 30.484 9.648 1 97.62 238 SER B O 1
ATOM 4105 N N . LEU B 1 239 ? -16.219 30.297 7.93 1 98.38 239 LEU B N 1
ATOM 4106 C CA . LEU B 1 239 ? -15.219 30.672 6.945 1 98.38 239 LEU B CA 1
ATOM 4107 C C . LEU B 1 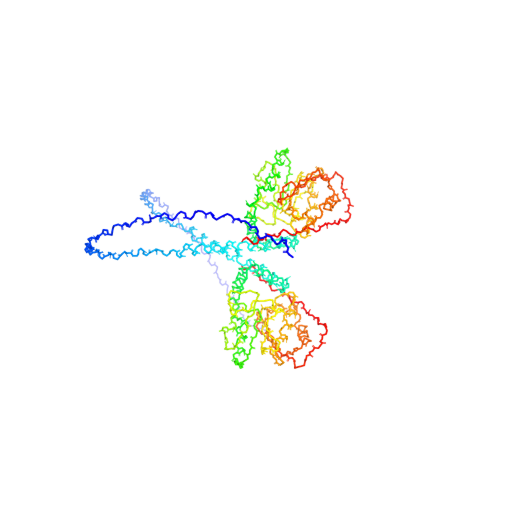239 ? -14.938 32.188 7 1 98.38 239 LEU B C 1
ATOM 4109 O O . LEU B 1 239 ? -15.852 33 6.844 1 98.38 239 LEU B O 1
ATOM 4113 N N . VAL B 1 240 ? -13.734 32.562 7.242 1 98.56 240 VAL B N 1
ATOM 4114 C CA . VAL B 1 240 ? -13.336 33.969 7.309 1 98.56 240 VAL B CA 1
ATOM 4115 C C . VAL B 1 240 ? -12.75 34.406 5.969 1 98.56 240 VAL B C 1
ATOM 4117 O O . VAL B 1 240 ? -13.047 35.5 5.484 1 98.56 240 VAL B O 1
ATOM 4120 N N . SER B 1 241 ? -11.914 33.562 5.395 1 98.38 241 SER B N 1
ATOM 4121 C CA . SER B 1 241 ? -11.305 33.875 4.102 1 98.38 241 SER B CA 1
ATOM 4122 C C . SER B 1 241 ? -10.867 32.594 3.383 1 98.38 241 SER B C 1
ATOM 4124 O O . SER B 1 241 ? -10.68 31.547 4.012 1 98.38 241 SER B O 1
ATOM 4126 N N . LYS B 1 242 ? -10.875 32.656 2.139 1 98.38 242 LYS B N 1
ATOM 4127 C CA . LYS B 1 242 ? -10.391 31.594 1.265 1 98.38 242 LYS B CA 1
ATOM 4128 C C . LYS B 1 242 ? -9.477 32.156 0.173 1 98.38 242 LYS B C 1
ATOM 4130 O O . LYS B 1 242 ? -9.68 33.25 -0.297 1 98.38 242 LYS B O 1
ATOM 4135 N N . ASP B 1 243 ? -8.43 31.516 -0.154 1 98.19 243 ASP B N 1
ATOM 4136 C CA . ASP B 1 243 ? -7.469 31.938 -1.17 1 98.19 243 ASP B CA 1
ATOM 4137 C C . ASP B 1 243 ? -7.27 30.844 -2.217 1 98.19 243 ASP B C 1
ATOM 4139 O O . ASP B 1 243 ? -6.695 29.797 -1.924 1 98.19 243 ASP B O 1
ATOM 4143 N N . PHE B 1 244 ? -7.758 31.062 -3.467 1 97 244 PHE B N 1
ATOM 4144 C CA . PHE B 1 244 ? -7.605 30.156 -4.59 1 97 244 PHE B CA 1
ATOM 4145 C C . PHE B 1 244 ? -6.605 30.688 -5.602 1 97 244 PHE B C 1
ATOM 4147 O O . PHE B 1 244 ? -6.59 30.266 -6.762 1 97 244 PHE B O 1
ATOM 4154 N N . SER B 1 245 ? -5.789 31.672 -5.211 1 96.19 245 SER B N 1
ATOM 4155 C CA . SER B 1 245 ? -4.941 32.406 -6.156 1 96.19 245 SER B CA 1
ATOM 4156 C C . SER B 1 245 ? -3.742 31.547 -6.578 1 96.19 245 SER B C 1
ATOM 4158 O O . SER B 1 245 ? -3.225 31.703 -7.684 1 96.19 245 SER B O 1
ATOM 4160 N N . ASN B 1 246 ? -3.229 30.719 -5.676 1 96 246 ASN B N 1
ATOM 4161 C CA . ASN B 1 246 ? -2.084 29.891 -6.016 1 96 246 ASN B CA 1
ATOM 4162 C C . ASN B 1 246 ? -2.479 28.75 -6.953 1 96 246 ASN B C 1
ATOM 4164 O O . ASN B 1 246 ? -3.541 28.141 -6.793 1 96 246 ASN B O 1
ATOM 4168 N N . LYS B 1 247 ? -1.605 28.375 -7.859 1 94.19 247 LYS B N 1
ATOM 4169 C CA . LYS B 1 247 ? -1.909 27.359 -8.867 1 94.19 247 LYS B CA 1
ATOM 4170 C C . LYS B 1 247 ? -1.815 25.953 -8.273 1 94.19 247 LYS B C 1
ATOM 4172 O O . LYS B 1 247 ? -2.406 25.016 -8.797 1 94.19 247 LYS B O 1
ATOM 4177 N N . MET B 1 248 ? -1.138 25.797 -7.141 1 94.69 248 MET B N 1
ATOM 4178 C CA . MET B 1 248 ? -0.832 24.469 -6.641 1 94.69 248 MET B CA 1
ATOM 4179 C C . MET B 1 248 ? -1.714 24.125 -5.445 1 94.69 248 MET B C 1
ATOM 4181 O O . MET B 1 248 ? -2.051 22.953 -5.234 1 94.69 248 MET B O 1
ATOM 4185 N N . PHE B 1 249 ? -2.01 25.141 -4.648 1 97.31 249 PHE B N 1
ATOM 4186 C CA . PHE B 1 249 ? -2.73 24.844 -3.418 1 97.31 249 PHE B CA 1
ATOM 4187 C C . PHE B 1 249 ? -3.762 25.922 -3.115 1 97.31 249 PHE B C 1
ATOM 4189 O O . PHE B 1 249 ? -3.738 27 -3.719 1 97.31 249 PHE B O 1
ATOM 4196 N N . VAL B 1 250 ? -4.707 25.625 -2.279 1 98.19 250 VAL B N 1
ATOM 4197 C CA . VAL B 1 250 ? -5.723 26.531 -1.76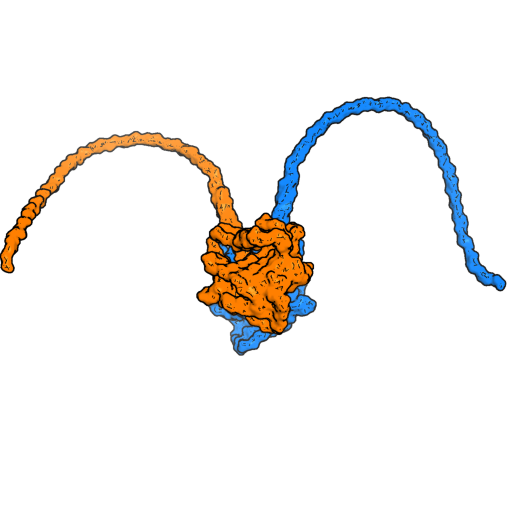 1 98.19 250 VAL B CA 1
ATOM 4198 C C . VAL B 1 250 ? -5.535 26.719 -0.254 1 98.19 250 VAL B C 1
ATOM 4200 O O . VAL B 1 250 ? -4.953 25.859 0.41 1 98.19 250 VAL B O 1
ATOM 4203 N N . LEU B 1 251 ? -5.953 27.812 0.261 1 98.75 251 LEU B N 1
ATOM 4204 C CA . LEU B 1 251 ? -5.883 28.125 1.686 1 98.75 251 LEU B CA 1
ATOM 4205 C C . LEU B 1 251 ? -7.25 28.547 2.217 1 98.75 251 LEU B C 1
ATOM 4207 O O . LEU B 1 251 ? -7.922 29.391 1.615 1 98.75 251 LEU B O 1
ATOM 4211 N N . PHE B 1 252 ? -7.672 27.938 3.301 1 98.88 252 PHE B N 1
ATOM 4212 C CA . PHE B 1 252 ? -8.922 28.281 3.969 1 98.88 252 PHE B CA 1
ATOM 4213 C C . PHE B 1 252 ? -8.664 28.703 5.41 1 98.88 252 PHE B C 1
ATOM 4215 O O . PHE B 1 252 ? -7.91 28.047 6.133 1 98.88 252 PHE B O 1
ATOM 4222 N N . TYR B 1 253 ? -9.242 29.812 5.824 1 98.81 253 TYR B N 1
ATOM 4223 C CA . TYR B 1 253 ? -9.18 30.328 7.184 1 98.81 253 TYR B CA 1
ATOM 4224 C C . TYR B 1 253 ? -10.555 30.312 7.84 1 98.81 253 TYR B C 1
ATOM 4226 O O . TYR B 1 253 ? -11.477 30.984 7.371 1 98.81 253 TYR B O 1
ATOM 4234 N N . PHE B 1 254 ? -10.68 29.5 8.883 1 98.81 254 PHE B N 1
ATOM 4235 C CA . PHE B 1 254 ? -11.938 29.391 9.609 1 98.81 254 PHE B CA 1
ATOM 4236 C C . PHE B 1 254 ? -11.781 29.875 11.047 1 98.81 254 PHE B C 1
ATOM 4238 O O . PHE B 1 254 ? -10.664 29.875 11.586 1 98.81 254 PHE B O 1
ATOM 4245 N N . LYS B 1 255 ? -12.859 30.234 11.672 1 98.56 255 LYS B N 1
ATOM 4246 C CA . LYS B 1 255 ? -12.93 30.5 13.109 1 98.56 255 LYS B CA 1
ATOM 4247 C C . LYS B 1 255 ? -13.938 29.594 13.797 1 98.56 255 LYS B C 1
ATOM 4249 O O . LYS B 1 255 ? -15.023 29.344 13.273 1 98.56 255 LYS B O 1
ATOM 4254 N N . LYS B 1 256 ? -13.516 29.031 14.859 1 97.94 256 LYS B N 1
ATOM 4255 C CA . LYS B 1 256 ? -14.422 28.203 15.641 1 97.94 256 LYS B CA 1
ATOM 4256 C C . LYS B 1 256 ? -15.516 29.047 16.297 1 97.94 256 LYS B C 1
ATOM 4258 O O . LYS B 1 256 ? -15.234 30.125 16.828 1 97.94 256 LYS B O 1
ATOM 4263 N N . ALA B 1 257 ? -16.688 28.531 16.234 1 93.25 257 ALA B N 1
ATOM 4264 C CA . ALA B 1 257 ? -17.812 29.234 16.859 1 93.25 257 ALA B CA 1
ATOM 4265 C C . ALA B 1 257 ? -17.672 29.234 18.375 1 93.25 257 ALA B C 1
ATOM 4267 O O . ALA B 1 257 ? -17.047 28.344 18.953 1 93.25 257 ALA B O 1
ATOM 4268 N N . LYS B 1 258 ? -18.234 30.219 18.984 1 87.06 258 LYS B N 1
ATOM 4269 C CA . LYS B 1 258 ? -18.203 30.344 20.453 1 87.06 258 LYS B CA 1
ATOM 4270 C C . LYS B 1 258 ? -19.109 29.297 21.109 1 87.06 258 LYS B C 1
ATOM 4272 O O . LYS B 1 258 ? -18.766 28.75 22.156 1 87.06 258 LYS B O 1
ATOM 4277 N N . LYS B 1 259 ? -20.203 29.031 20.375 1 82.38 259 LYS B N 1
ATOM 4278 C CA . LYS B 1 259 ? -21.141 28.047 20.891 1 82.38 259 LYS B CA 1
ATOM 4279 C C . LYS B 1 259 ? -21 26.703 20.156 1 82.38 259 LYS B C 1
ATOM 4281 O O . LYS B 1 259 ? -20.828 26.672 18.938 1 82.38 259 LYS B O 1
ATOM 4286 N N . ASP B 1 260 ? -21.078 25.703 20.984 1 75.81 260 ASP B N 1
ATOM 4287 C CA . ASP B 1 260 ? -20.922 24.375 20.422 1 75.81 260 ASP B CA 1
ATOM 4288 C C . ASP B 1 260 ? -22.109 24 19.547 1 75.81 260 ASP B C 1
ATOM 4290 O O . ASP B 1 260 ? -23.25 24.344 19.859 1 75.81 260 ASP B O 1
ATOM 4294 N N . SER B 1 261 ? -21.766 23.641 18.344 1 67.44 261 SER B N 1
ATOM 4295 C CA . SER B 1 261 ? -22.812 23.141 17.453 1 67.44 261 SER B CA 1
ATOM 4296 C C . SER B 1 261 ? -23.062 21.656 17.688 1 67.44 261 SER B C 1
ATOM 4298 O O . SER B 1 261 ? -22.141 20.906 18.031 1 67.44 261 SER B O 1
ATOM 4300 N N . GLN B 1 262 ? -24.406 21.297 17.906 1 66.31 262 GLN B N 1
ATOM 4301 C CA . GLN B 1 262 ? -24.75 19.906 18.156 1 66.31 262 GLN B CA 1
ATOM 4302 C C . GLN B 1 262 ? -25.281 19.234 16.891 1 66.31 262 GLN B C 1
ATOM 4304 O O . GLN B 1 262 ? -26.484 19.047 16.719 1 66.31 262 GLN B O 1
ATOM 4309 N N . VAL B 1 263 ? -24.5 19.438 15.875 1 69.38 263 VAL B N 1
ATOM 4310 C CA . VAL B 1 263 ? -25.047 18.766 14.703 1 69.38 263 VAL B CA 1
ATOM 4311 C C . VAL B 1 263 ? -24.703 17.281 14.758 1 69.38 263 VAL B C 1
ATOM 4313 O O . VAL B 1 263 ? -23.562 16.906 15.039 1 69.38 263 VAL B O 1
ATOM 4316 N N . GLU B 1 264 ? -25.812 16.438 14.602 1 71.5 264 GLU B N 1
ATOM 4317 C CA . GLU B 1 264 ? -25.719 14.984 14.789 1 71.5 264 GLU B CA 1
ATOM 4318 C C . GLU B 1 264 ? -24.984 14.32 13.625 1 71.5 264 GLU B C 1
ATOM 4320 O O . GLU B 1 264 ? -24.141 13.461 13.836 1 71.5 264 GLU B O 1
ATOM 4325 N N . SER B 1 265 ? -25.391 14.688 12.375 1 88.75 265 SER B N 1
ATOM 4326 C CA . SER B 1 265 ? -24.75 14 11.258 1 88.75 265 SER B CA 1
ATOM 4327 C C . SER B 1 265 ? -24.375 14.977 10.148 1 88.75 265 SER B C 1
ATOM 4329 O O . SER B 1 265 ? -25.219 15.766 9.703 1 88.75 265 SER B O 1
ATOM 4331 N N . ILE B 1 266 ? -23.125 15.109 9.852 1 95.44 266 ILE B N 1
ATOM 4332 C CA . ILE B 1 266 ? -22.625 15.992 8.805 1 95.44 266 ILE B CA 1
ATOM 4333 C C . ILE B 1 266 ? -22.25 15.172 7.57 1 95.44 266 ILE B C 1
ATOM 4335 O O . ILE B 1 266 ? -21.609 14.125 7.68 1 95.44 266 ILE B O 1
ATOM 4339 N N . LYS B 1 267 ? -22.75 15.57 6.418 1 95.38 267 LYS B N 1
ATOM 4340 C CA . LYS B 1 267 ? -22.359 14.953 5.156 1 95.38 267 LYS B CA 1
ATOM 4341 C C . LYS B 1 267 ? -21.062 15.562 4.629 1 95.38 267 LYS B C 1
ATOM 4343 O O . LYS B 1 267 ? -21.047 16.703 4.168 1 95.38 267 LYS B O 1
ATOM 4348 N N . TRP B 1 268 ? -20.031 14.828 4.703 1 97 268 TRP B N 1
ATOM 4349 C CA . TRP B 1 268 ? -18.719 15.305 4.258 1 97 268 TRP B CA 1
ATOM 4350 C C . TRP B 1 268 ? -18.469 14.906 2.807 1 97 268 TRP B C 1
ATOM 4352 O O . TRP B 1 268 ? -18.75 13.781 2.404 1 97 268 TRP B O 1
ATOM 4362 N N . PRO B 1 269 ? -17.969 15.836 2.014 1 96.88 269 PRO B N 1
ATOM 4363 C CA . PRO B 1 269 ? -17.562 15.414 0.669 1 96.88 269 PRO B CA 1
ATOM 4364 C C . PRO B 1 269 ? -16.297 14.555 0.67 1 96.88 269 PRO B C 1
ATOM 4366 O O . PRO B 1 269 ? -15.438 14.711 1.542 1 96.88 269 PRO B O 1
ATOM 4369 N N . GLU B 1 270 ? -16.234 13.68 -0.302 1 94.5 270 GLU B N 1
ATOM 4370 C CA . GLU B 1 270 ? -14.992 12.938 -0.493 1 94.5 270 GLU B CA 1
ATOM 4371 C C . GLU B 1 270 ? -13.906 13.82 -1.11 1 94.5 270 GLU B C 1
ATOM 4373 O O . GLU B 1 270 ? -14.172 14.547 -2.072 1 94.5 270 GLU B O 1
ATOM 4378 N N . LEU B 1 271 ? -12.766 13.836 -0.528 1 94.81 271 LEU B N 1
ATOM 4379 C CA . LEU B 1 271 ? -11.633 14.555 -1.096 1 94.81 271 LEU B CA 1
ATOM 4380 C C . LEU B 1 271 ? -10.766 13.625 -1.936 1 94.81 271 LEU B C 1
ATOM 4382 O O . LEU B 1 271 ? -10.273 12.609 -1.438 1 94.81 271 LEU B O 1
ATOM 4386 N N . LYS B 1 272 ? -10.586 13.984 -3.068 1 92.06 272 LYS B N 1
ATOM 4387 C CA . LYS B 1 272 ? -9.812 13.188 -4.012 1 92.06 272 LYS B CA 1
ATOM 4388 C C . LYS B 1 272 ? -8.359 13.047 -3.559 1 92.06 272 LYS B C 1
ATOM 4390 O O . LYS B 1 272 ? -7.754 14.016 -3.094 1 92.06 272 LYS B O 1
ATOM 4395 N N . PRO B 1 273 ? -7.84 11.75 -3.691 1 91.5 273 PRO B N 1
ATOM 4396 C CA . PRO B 1 273 ? -6.41 11.594 -3.404 1 91.5 273 PRO B CA 1
ATOM 4397 C C . PRO B 1 273 ? -5.527 12.375 -4.379 1 91.5 273 PRO B C 1
ATOM 4399 O O . PRO B 1 273 ? -5.859 12.492 -5.559 1 91.5 273 PRO B O 1
ATOM 4402 N N . CYS B 1 274 ? -4.473 12.945 -3.857 1 88.44 274 CYS B N 1
ATOM 4403 C CA . CYS B 1 274 ? -3.463 13.555 -4.715 1 88.44 274 CYS B CA 1
ATOM 4404 C C . CYS B 1 274 ? -2.531 12.5 -5.305 1 88.44 274 CYS B C 1
ATOM 4406 O O . CYS B 1 274 ? -1.812 11.828 -4.566 1 88.44 274 CYS B O 1
ATOM 4408 N N . ILE B 1 275 ? -2.672 12.344 -6.582 1 80 275 ILE B N 1
ATOM 4409 C CA . ILE B 1 275 ? -1.845 11.352 -7.266 1 80 275 ILE B CA 1
ATOM 4410 C C . ILE B 1 275 ? -0.665 12.047 -7.945 1 80 275 ILE B C 1
ATOM 4412 O O . ILE B 1 275 ? -0.849 12.992 -8.711 1 80 275 ILE B O 1
ATOM 4416 N N . TYR B 1 276 ? 0.47 11.672 -7.523 1 81.06 276 TYR B N 1
ATOM 4417 C CA . TYR B 1 276 ? 1.688 12.203 -8.125 1 81.06 276 TYR B CA 1
ATOM 4418 C C . TYR B 1 276 ? 2.158 11.32 -9.273 1 81.06 276 TYR B C 1
ATOM 4420 O O . TYR B 1 276 ? 2.066 10.094 -9.203 1 81.06 276 TYR B O 1
ATOM 4428 N N . LYS B 1 277 ? 2.457 11.891 -10.359 1 74.12 277 LYS B N 1
ATOM 4429 C CA . LYS B 1 277 ? 2.82 11.125 -11.547 1 74.12 277 LYS B CA 1
ATOM 4430 C C . LYS B 1 277 ? 4.324 10.859 -11.594 1 74.12 277 LYS B C 1
ATOM 4432 O O . LYS B 1 277 ? 5.105 11.594 -10.984 1 74.12 277 LYS B O 1
ATOM 4437 N N . ARG B 1 278 ? 4.594 9.742 -12.32 1 73.94 278 ARG B N 1
ATOM 4438 C CA . ARG B 1 278 ? 5.98 9.359 -12.586 1 73.94 278 ARG B CA 1
ATOM 4439 C C . ARG B 1 278 ? 6.668 10.391 -13.469 1 73.94 278 ARG B C 1
ATOM 4441 O O . ARG B 1 278 ? 6.094 10.852 -14.453 1 73.94 278 ARG B O 1
ATOM 4448 N N . ARG B 1 279 ? 7.73 11.133 -12.93 1 58.41 279 ARG B N 1
ATOM 4449 C CA . ARG B 1 279 ? 8.453 12.062 -13.789 1 58.41 279 ARG B CA 1
ATOM 4450 C C . ARG B 1 279 ? 9.469 11.328 -14.656 1 58.41 279 ARG B C 1
ATOM 4452 O O . ARG B 1 279 ? 10.008 10.297 -14.258 1 58.41 279 ARG B O 1
#

pLDDT: mean 81.79, std 27.01, range [17.39, 98.94]

Solvent-accessible surface area (backbone atoms only — not comparable to full-atom values): 31984 Å² total; per-residue (Å²): 139,77,83,80,76,84,80,81,87,84,84,82,85,80,78,77,79,82,80,76,82,80,82,79,77,79,75,80,78,68,76,75,75,83,72,76,77,77,71,77,71,73,72,68,72,70,64,78,65,60,56,59,52,47,50,49,51,51,49,53,50,49,50,52,46,46,49,44,51,20,47,52,50,49,48,47,44,40,70,30,39,47,64,57,47,28,53,49,31,68,77,31,52,63,57,50,54,49,34,52,51,35,48,49,64,61,52,70,74,45,96,70,57,66,64,57,55,52,34,53,54,51,66,75,45,67,53,81,45,31,32,37,30,41,46,32,78,87,36,56,59,50,73,62,45,81,33,55,51,49,27,26,26,54,65,66,91,48,85,77,41,47,60,35,34,64,55,60,62,92,68,52,66,48,64,26,38,31,33,35,31,57,70,38,80,53,18,69,48,37,65,44,36,54,49,33,46,56,46,26,30,24,69,60,12,37,40,39,40,32,39,56,33,59,31,50,27,56,92,74,66,13,21,52,55,66,52,45,51,50,33,46,36,53,66,27,31,42,83,74,49,73,43,74,81,52,88,62,35,28,41,38,36,29,30,31,40,78,59,86,52,84,64,88,80,76,74,71,67,70,67,44,71,82,78,74,75,89,127,139,84,85,85,78,88,74,93,80,86,87,82,84,77,84,83,80,75,80,76,81,76,78,77,73,79,72,80,78,66,76,73,76,81,70,76,75,75,70,76,69,73,69,68,70,68,63,75,63,58,56,59,52,45,50,49,51,51,49,52,49,50,50,52,46,46,49,44,51,21,47,52,51,48,50,47,45,39,71,30,39,46,65,56,48,28,54,52,31,68,78,30,51,62,57,51,52,50,34,52,53,37,48,51,64,60,52,69,76,45,96,69,58,66,61,57,56,52,34,52,53,50,66,76,45,68,54,82,44,32,32,37,30,42,45,30,79,87,36,56,58,52,72,62,44,82,33,56,52,50,26,26,28,55,66,65,90,48,86,78,42,46,60,35,32,64,54,61,62,91,66,52,68,48,66,27,38,32,34,34,31,57,70,38,78,53,18,68,50,36,66,43,36,54,50,33,46,56,47,26,32,24,68,62,13,39,39,39,39,31,38,55,34,62,32,48,27,54,92,74,66,12,22,53,55,67,51,44,50,50,32,45,34,52,67,27,31,42,82,74,49,73,43,73,82,51,89,62,35,30,40,39,38,29,31,31,41,79,59,86,51,86,64,89,79,78,73,70,66,69,66,44,70,84,79,75,74,90,127

Secondary structure (DSSP, 8-state):
------------------------------------------------THHHHHHHHHHHHHHHHHHHHHHHHHHHHHHS-HHHHHHHHHH-HHHHHHHHHHHHHHHTTSSS-HHHHHHHHHHTS-TT--EEEET-TTTHHHHHSSS-EEEEES--S-TTEEES-TTS-SPPTT-EEEEEEES---STTHHHHHHHHHHHEEEEEEEEEEEEGGGG-GGGTPPPHHHHHHHHHHHTEEEEEEE--SSSEEEEEEEE-SSPP--S---PPPPPP-PPP--/------------------------------------------------HHHHHHHHHHHHHHHHHHHHHHHHHHHHHHHS-HHHHHHHHHH-HHHHHHHHHHHHHHHTTSSS-HHHHHHHHHHTS-TT--EEEET-TTTHHHHHSSS-EEEEES--S-TTEEES-TTS-SPPTT-EEEEEEES---STTHHHHHHHHHHHEEEEEEEEEEEEGGGG-GGGTPPPHHHHHHHHHHHTEEEEEEE--SSSEEEEEEEE-SSPP--S---PPPPPP-PPP--

Sequence (558 aa):
MTDGGKPDNPSRKRRRKRRKPQSRSESANSPPPQLPLPHPKRRKIEGPSTSKNQLGFLQKMRMRLSGGHFRMLNEKLYTCSGSEAFNLFKNEPELFDVYHAGYQEQMVHWPEQPVNTIAKWLRNQSSSLKVADFGCGNATLAKSVKNKVFSIDLVSNDPSVISCDMAHTPLDSSSVDVAVFCLSLMGTNYSNYLQEAKRVLKPSGWLLIAEVRSRFDPNTGGADPEKFFEAVSQLGFSLVSKDFSNKMFVLFYFKKAKKDSQVESIKWPELKPCIYKRRMTDGGKPDNPSRKRRRKRRKPQSRSESANSPPPQLPLPHPKRRKIEGPSTSKNQLGFLQKMRMRLSGGHFRMLNEKLYTCSGSEAFNLFKNEPELFDVYHAGYQEQMVHWPEQPVNTIAKWLRNQSSSLKVADFGCGNATLAKSVKNKVFSIDLVSNDPSVISCDMAHTPLDSSSVDVAVFCLSLMGTNYSNYLQEAKRVLKPSGWLLIAEVRSRFDPNTGGADPEKFFEAVSQLGFSLVSKDFSNKMFVLFYFKKAKKDSQVESIKWPELKPCIYKRR